Protein AF-A0A376DU55-F1 (afdb_monomer_lite)

Secondary structure (DSSP, 8-state):
-------PPPGGGGT--HHHHHHHHTTHHHHHHHHHHHHHHHHHHTTS-TT-HHHHHHHHHHHHHHHHIIIIIIHHHHHHHHHHHHHHHHHHHHHHHHHHHHHHHHHHHHHHHHTHHHHHHHHHHHHHHHHHHHHHGGGGGGS-TT--TTSS-HHHHHHHHHHHHHHHHHHHHHHHHHHHHHHHHHHHHHHHHHHHHHHGGGGGG-S--SS-TTTS-HHHHHHHHHHHHHHHHHHHHHHHHHHHHHHHHHHHHHHHHHHHHHHHHHHHHHHHHHHHHHHHHHHHHHHHHHHHHHHHHHHHHHHHHHHHHHHHHHHHHHHHHHHHHTTTSSSTTS-HHHHHHHHHHT----------HHHHHHHHHHHHHHHHHHHHHHT-

Radius of gyration: 98.09 Å; chains: 1; bounding box: 157×102×246 Å

pLDDT: mean 83.15, std 14.01, range [35.47, 97.25]

Structure (mmCIF, N/CA/C/O backbone):
data_AF-A0A376DU55-F1
#
_entry.id   AF-A0A376DU55-F1
#
loop_
_atom_site.group_PDB
_atom_site.id
_atom_site.type_symbol
_atom_site.label_atom_id
_atom_site.label_alt_id
_atom_site.label_comp_id
_atom_site.label_asym_id
_atom_site.label_entity_id
_atom_site.label_seq_id
_atom_site.pdbx_PDB_ins_code
_atom_site.Cartn_x
_atom_site.Cartn_y
_atom_site.Cartn_z
_atom_site.occupancy
_atom_site.B_iso_or_equiv
_atom_site.auth_seq_id
_atom_site.auth_comp_id
_atom_site.auth_asym_id
_atom_site.auth_atom_id
_atom_site.pdbx_PDB_model_num
ATOM 1 N N . MET A 1 1 ? -77.577 -34.431 60.545 1.00 39.59 1 MET A N 1
ATOM 2 C CA . MET A 1 1 ? -76.970 -33.691 59.419 1.00 39.59 1 MET A CA 1
ATOM 3 C C . MET A 1 1 ? -75.476 -33.668 59.662 1.00 39.59 1 MET A C 1
ATOM 5 O O . MET A 1 1 ? -75.082 -33.289 60.756 1.00 39.59 1 MET A O 1
ATOM 9 N N . SER A 1 2 ? -74.681 -34.158 58.711 1.00 35.47 2 SER A N 1
ATOM 10 C CA . SER A 1 2 ? -73.221 -34.168 58.826 1.00 35.47 2 SER A CA 1
ATOM 11 C C . SER A 1 2 ? -72.733 -32.723 58.835 1.00 35.47 2 SER A C 1
ATOM 13 O O . SER A 1 2 ? -72.922 -32.008 57.853 1.00 35.47 2 SER A O 1
ATOM 15 N N . THR A 1 3 ? -72.169 -32.274 59.952 1.00 40.03 3 THR A N 1
ATOM 16 C CA . THR A 1 3 ? -71.431 -31.015 60.027 1.00 40.03 3 THR A CA 1
ATOM 17 C C . THR A 1 3 ? -70.245 -31.144 59.082 1.00 40.03 3 THR A C 1
ATOM 19 O O . THR A 1 3 ? -69.333 -31.924 59.341 1.00 40.03 3 THR A O 1
ATOM 22 N N . LEU A 1 4 ? -70.291 -30.457 57.941 1.00 46.00 4 LEU A N 1
ATOM 23 C CA . LEU A 1 4 ? -69.115 -30.277 57.098 1.00 46.00 4 LEU A CA 1
ATOM 24 C C . LEU A 1 4 ? -68.067 -29.570 57.962 1.00 46.00 4 LEU A C 1
ATOM 26 O O . LEU A 1 4 ? -68.236 -28.394 58.285 1.00 46.00 4 LEU A O 1
ATOM 30 N N . GLU A 1 5 ? -67.040 -30.301 58.396 1.00 45.22 5 GLU A N 1
ATOM 31 C CA . GLU A 1 5 ? -65.895 -29.723 59.090 1.00 45.22 5 GLU A CA 1
ATOM 32 C C . GLU A 1 5 ? -65.272 -28.671 58.172 1.00 45.22 5 GLU A C 1
ATOM 34 O O . GLU A 1 5 ? -64.740 -28.972 57.103 1.00 45.22 5 GLU A O 1
ATOM 39 N N . ILE A 1 6 ? -65.395 -27.403 58.560 1.00 59.56 6 ILE A N 1
ATOM 40 C CA . ILE A 1 6 ? -64.706 -26.312 57.883 1.00 59.56 6 ILE A CA 1
ATOM 41 C C . ILE A 1 6 ? -63.227 -26.481 58.224 1.00 59.56 6 ILE A C 1
ATOM 43 O O . ILE A 1 6 ? -62.826 -26.203 59.352 1.00 59.56 6 ILE A O 1
ATOM 47 N N . THR A 1 7 ? -62.421 -26.937 57.264 1.00 68.81 7 THR A N 1
ATOM 48 C CA . THR A 1 7 ? -60.964 -27.022 57.416 1.00 68.81 7 THR A CA 1
ATOM 49 C C . THR A 1 7 ? -60.414 -25.643 57.787 1.00 68.81 7 THR A C 1
ATOM 51 O O . THR A 1 7 ? -60.519 -24.686 57.015 1.00 68.81 7 THR A O 1
ATOM 54 N N . THR A 1 8 ? -59.865 -25.517 58.993 1.00 70.75 8 THR A N 1
ATOM 55 C CA . THR A 1 8 ? -59.228 -24.287 59.468 1.00 70.75 8 THR A CA 1
ATOM 56 C C . THR A 1 8 ? -57.850 -24.153 58.830 1.00 70.75 8 THR A C 1
ATOM 58 O O . THR A 1 8 ? -56.994 -25.007 59.035 1.00 70.75 8 THR A O 1
ATOM 61 N N . VAL A 1 9 ? -57.633 -23.086 58.060 1.00 81.19 9 VAL A N 1
ATOM 62 C CA . VAL A 1 9 ? -56.328 -22.768 57.458 1.00 81.19 9 VAL A CA 1
ATOM 63 C C . VAL A 1 9 ? -55.402 -22.215 58.545 1.00 81.19 9 VAL A C 1
ATOM 65 O O . VAL A 1 9 ? -55.746 -21.211 59.170 1.00 81.19 9 VAL A O 1
ATOM 68 N N . ASN A 1 10 ? -54.247 -22.851 58.770 1.00 85.44 10 ASN A N 1
ATOM 69 C CA . ASN A 1 10 ? -53.259 -22.411 59.758 1.00 85.44 10 ASN A CA 1
ATOM 70 C C . ASN A 1 10 ? -52.282 -21.385 59.137 1.00 85.44 10 ASN A C 1
ATOM 72 O O . ASN A 1 10 ? -51.558 -21.735 58.204 1.00 85.44 10 ASN A O 1
ATOM 76 N N . PRO A 1 11 ? -52.203 -20.135 59.640 1.00 86.50 11 PRO A N 1
ATOM 77 C CA . PRO A 1 11 ? -51.297 -19.119 59.097 1.00 86.50 11 PRO A CA 1
ATOM 78 C C . PRO A 1 11 ? -49.809 -19.493 59.127 1.00 86.50 11 PRO A C 1
ATOM 80 O O . PRO A 1 11 ? -49.051 -19.070 58.251 1.00 86.50 11 PRO A O 1
ATOM 83 N N . SER A 1 12 ? -49.385 -20.312 60.095 1.00 87.50 12 SER A N 1
ATOM 84 C CA . SER A 1 12 ? -47.982 -20.718 60.236 1.00 87.50 12 SER A CA 1
ATOM 85 C C . SER A 1 12 ? -47.486 -21.580 59.074 1.00 87.50 12 SER A C 1
ATOM 87 O O . SER A 1 12 ? -46.306 -21.514 58.739 1.00 87.50 12 SER A O 1
ATOM 89 N N . GLU A 1 13 ? -48.371 -22.325 58.403 1.00 88.69 13 GLU A N 1
ATOM 90 C CA . GLU A 1 13 ? -48.027 -23.108 57.202 1.00 88.69 13 GLU A CA 1
ATOM 91 C C . GLU A 1 13 ? -47.584 -22.219 56.028 1.00 88.69 13 GLU A C 1
ATOM 93 O O . GLU A 1 13 ? -46.885 -22.674 55.126 1.00 88.69 13 GLU A O 1
ATOM 98 N N . TYR A 1 14 ? -47.941 -20.933 56.067 1.00 85.88 14 TYR A N 1
ATOM 99 C CA . TYR A 1 14 ? -47.581 -19.928 55.069 1.00 85.88 14 TYR A CA 1
ATOM 100 C C . TYR A 1 14 ? -46.487 -18.970 55.561 1.00 85.88 14 TYR A C 1
ATOM 102 O O . TYR A 1 14 ? -46.208 -17.968 54.905 1.00 85.88 14 TYR A O 1
ATOM 110 N N . GLY A 1 15 ? -45.872 -19.257 56.716 1.00 87.62 15 GLY A N 1
ATOM 111 C CA . GLY A 1 15 ? -44.847 -18.404 57.321 1.00 87.62 15 GLY A CA 1
ATOM 112 C C . GLY A 1 15 ? -45.381 -17.066 57.842 1.00 87.62 15 GLY A C 1
ATOM 113 O O . GLY A 1 15 ? -44.616 -16.111 57.954 1.00 87.62 15 GLY A O 1
ATOM 114 N N . ILE A 1 16 ? -46.682 -16.977 58.136 1.00 87.44 16 ILE A N 1
ATOM 115 C CA . ILE A 1 16 ? -47.338 -15.751 58.602 1.00 87.44 16 ILE A CA 1
ATOM 116 C C . ILE A 1 16 ? -47.600 -15.865 60.106 1.00 87.44 16 ILE A C 1
ATOM 118 O O . ILE A 1 16 ? -48.153 -16.861 60.579 1.00 87.44 16 ILE A O 1
ATOM 122 N N . ALA A 1 17 ? -47.224 -14.832 60.863 1.00 87.94 17 ALA A N 1
ATOM 123 C CA . ALA A 1 17 ? -47.525 -14.752 62.289 1.00 87.94 17 ALA A CA 1
ATOM 124 C C . ALA A 1 17 ? -49.033 -14.536 62.527 1.00 87.94 17 ALA A C 1
ATOM 126 O O . ALA A 1 17 ? -49.703 -13.861 61.745 1.00 87.94 17 ALA A O 1
ATOM 127 N N . GLU A 1 18 ? -49.588 -15.079 63.616 1.00 82.44 18 GLU A N 1
ATOM 128 C CA . GLU A 1 18 ? -51.040 -15.039 63.884 1.00 82.44 18 GLU A CA 1
ATOM 129 C C . GLU A 1 18 ? -51.617 -13.615 63.933 1.00 82.44 18 GLU A C 1
ATOM 131 O O . GLU A 1 18 ? -52.712 -13.363 63.426 1.00 82.44 18 GLU A O 1
ATOM 136 N N . ASN A 1 19 ? -50.861 -12.662 64.483 1.00 84.75 19 ASN A N 1
ATOM 137 C CA . ASN A 1 19 ? -51.247 -11.253 64.514 1.00 84.75 19 ASN A CA 1
ATOM 138 C C . ASN A 1 19 ? -51.354 -10.662 63.099 1.00 84.75 19 ASN A C 1
ATOM 140 O O . ASN A 1 19 ? -52.348 -10.016 62.780 1.00 84.75 19 ASN A O 1
ATOM 144 N N . GLN A 1 20 ? -50.390 -10.949 62.224 1.00 82.06 20 GLN A N 1
ATOM 145 C CA . GLN A 1 20 ? -50.406 -10.499 60.833 1.00 82.06 20 GLN A CA 1
ATOM 146 C C . GLN A 1 20 ? -51.536 -11.168 60.052 1.00 82.06 20 GLN A C 1
ATOM 148 O O . GLN A 1 20 ? -52.233 -10.510 59.287 1.00 82.06 20 GLN A O 1
ATOM 153 N N . ALA A 1 21 ? -51.786 -12.457 60.293 1.00 83.25 21 ALA A N 1
ATOM 154 C CA . ALA A 1 21 ? -52.887 -13.180 59.671 1.00 83.25 21 ALA A CA 1
ATOM 155 C C . ALA A 1 21 ? -54.243 -12.521 59.958 1.00 83.25 21 ALA A C 1
ATOM 157 O O . ALA A 1 21 ? -55.084 -12.439 59.065 1.00 83.25 21 ALA A O 1
ATOM 158 N N . SER A 1 22 ? -54.443 -12.002 61.174 1.00 80.12 22 SER A N 1
ATOM 159 C CA . SER A 1 22 ? -55.672 -11.290 61.533 1.00 80.12 22 SER A CA 1
ATOM 160 C C . SER A 1 22 ? -55.885 -10.010 60.708 1.00 80.12 22 SER A C 1
ATOM 162 O O . SER A 1 22 ? -57.011 -9.725 60.301 1.00 80.12 22 SER A O 1
ATOM 164 N N . GLU A 1 23 ? -54.805 -9.304 60.358 1.00 81.38 23 GLU A N 1
ATOM 165 C CA . GLU A 1 23 ? -54.841 -8.124 59.486 1.00 81.38 23 GLU A CA 1
ATOM 166 C C . GLU A 1 23 ? -55.113 -8.504 58.019 1.00 81.38 23 GLU A C 1
ATOM 168 O O . GLU A 1 23 ? -55.897 -7.835 57.344 1.00 81.38 23 GLU A O 1
ATOM 173 N N . LEU A 1 24 ? -54.543 -9.619 57.535 1.00 82.25 24 LEU A N 1
ATOM 174 C CA . LEU A 1 24 ? -54.776 -10.137 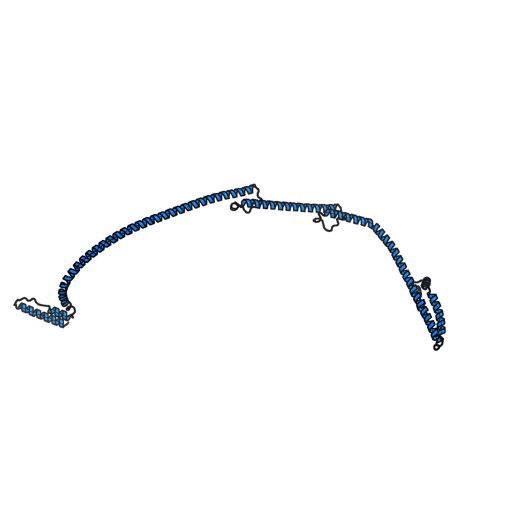56.174 1.00 82.25 24 LEU A CA 1
ATOM 175 C C . LEU A 1 24 ? -56.244 -10.522 55.931 1.00 82.25 24 LEU A C 1
ATOM 177 O O . LEU A 1 24 ? -56.741 -10.459 54.807 1.00 82.25 24 LEU A O 1
ATOM 181 N N . VAL A 1 25 ? -56.938 -10.962 56.981 1.00 83.94 25 VAL A N 1
ATOM 182 C CA . VAL A 1 25 ? -58.309 -11.480 56.901 1.00 83.94 25 VAL A CA 1
ATOM 183 C C . VAL A 1 25 ? -59.344 -10.352 56.752 1.00 83.94 25 VAL A C 1
ATOM 185 O O . VAL A 1 25 ? -60.422 -10.585 56.200 1.00 83.94 25 VAL A O 1
ATOM 188 N N . GLY A 1 26 ? -59.009 -9.110 57.116 1.00 83.62 26 GLY A N 1
ATOM 189 C CA . GLY A 1 26 ? -59.795 -7.915 56.788 1.00 83.62 26 GLY A CA 1
ATOM 190 C C . GLY A 1 26 ? -61.278 -8.016 57.178 1.00 83.62 26 GLY A C 1
ATOM 191 O O . GLY A 1 26 ? -61.613 -8.322 58.319 1.00 83.62 26 GLY A O 1
ATOM 192 N N . ASN A 1 27 ? -62.188 -7.773 56.225 1.00 85.44 27 ASN A N 1
ATOM 193 C CA . ASN A 1 27 ? -63.643 -7.807 56.447 1.00 85.44 27 ASN A CA 1
ATOM 194 C C . ASN A 1 27 ? -64.282 -9.210 56.337 1.00 85.44 27 ASN A C 1
ATOM 196 O O . ASN A 1 27 ? -65.500 -9.342 56.479 1.00 85.44 27 ASN A O 1
ATOM 200 N N . LEU A 1 28 ? -63.499 -10.273 56.121 1.00 89.25 28 LEU A N 1
ATOM 201 C CA . LEU A 1 28 ? -64.016 -11.644 56.086 1.00 89.25 28 LEU A CA 1
ATOM 202 C C . LEU A 1 28 ? -64.798 -12.058 57.352 1.00 89.25 28 LEU A C 1
ATOM 204 O O . LEU A 1 28 ? -65.790 -12.775 57.197 1.00 89.25 28 LEU A O 1
ATOM 208 N N . PRO A 1 29 ? -64.446 -11.632 58.587 1.00 90.00 29 PRO A N 1
ATOM 209 C CA . PRO A 1 29 ? -65.218 -11.978 59.779 1.00 90.00 29 PRO A CA 1
ATOM 210 C C . PRO A 1 29 ? -66.658 -11.459 59.710 1.00 90.00 29 PRO A C 1
ATOM 212 O O . PRO A 1 29 ? -67.579 -12.185 60.078 1.00 90.00 29 PRO A O 1
ATOM 215 N N . GLN A 1 30 ? -66.868 -10.260 59.154 1.00 90.38 30 GLN A N 1
ATOM 216 C CA . GLN A 1 30 ? -68.206 -9.714 58.918 1.00 90.38 30 GLN A CA 1
ATOM 217 C C . GLN A 1 30 ? -68.978 -10.564 57.898 1.00 90.38 30 GLN A C 1
ATOM 219 O O . GLN A 1 30 ? -70.111 -10.957 58.158 1.00 90.38 30 GLN A O 1
ATOM 224 N N . ILE A 1 31 ? -68.346 -10.927 56.776 1.00 91.81 31 ILE A N 1
ATOM 225 C CA . ILE A 1 31 ? -68.959 -11.778 55.738 1.00 91.81 31 ILE A CA 1
ATOM 226 C C . ILE A 1 31 ? -69.354 -13.151 56.313 1.00 91.81 31 ILE A C 1
ATOM 228 O O . ILE A 1 31 ? -70.397 -13.706 55.956 1.00 91.81 31 ILE A O 1
ATOM 232 N N . LYS A 1 32 ? -68.538 -13.708 57.220 1.00 91.31 32 LYS A N 1
ATOM 233 C CA . LYS A 1 32 ? -68.843 -14.959 57.933 1.00 91.31 32 LYS A CA 1
ATOM 234 C C . LYS A 1 32 ? -69.999 -14.792 58.921 1.00 91.31 32 LYS A C 1
ATOM 236 O O . LYS A 1 32 ? -70.834 -15.688 58.994 1.00 91.31 32 LYS A O 1
ATOM 241 N N . ALA A 1 33 ? -70.072 -13.670 59.638 1.00 91.12 33 ALA A N 1
ATOM 242 C CA . ALA A 1 33 ? -71.182 -13.374 60.543 1.00 91.12 33 ALA A CA 1
ATOM 243 C C . ALA A 1 33 ? -72.514 -13.243 59.782 1.00 91.12 33 ALA A C 1
ATOM 245 O O . ALA A 1 33 ? -73.511 -13.838 60.179 1.00 91.12 33 ALA A O 1
ATOM 246 N N . GLU A 1 34 ? -72.518 -12.558 58.633 1.00 91.62 34 GLU A N 1
ATOM 247 C CA . GLU A 1 34 ? -73.689 -12.484 57.748 1.00 91.62 34 GLU A CA 1
ATOM 248 C C . GLU A 1 34 ? -74.120 -13.873 57.260 1.00 91.62 34 GLU A C 1
ATOM 250 O O . GLU A 1 34 ? -75.311 -14.175 57.218 1.00 91.62 34 GLU A O 1
ATOM 255 N N . ARG A 1 35 ? -73.161 -14.750 56.932 1.00 93.31 35 ARG A N 1
ATOM 256 C CA . ARG A 1 35 ? -73.454 -16.127 56.515 1.00 93.31 35 ARG A CA 1
ATOM 257 C C . ARG A 1 35 ? -74.076 -16.958 57.636 1.00 93.31 35 ARG A C 1
ATOM 259 O O . ARG A 1 35 ? -75.001 -17.709 57.349 1.00 93.31 35 ARG A O 1
ATOM 266 N N . ALA A 1 36 ? -73.616 -16.805 58.876 1.00 92.38 36 ALA A N 1
ATOM 267 C CA . ALA A 1 36 ? -74.173 -17.526 60.022 1.00 92.38 36 ALA A CA 1
ATOM 268 C C . ALA A 1 36 ? -75.681 -17.249 60.190 1.00 92.38 36 ALA A C 1
ATOM 270 O O . ALA A 1 36 ? -76.464 -18.173 60.380 1.00 92.38 36 ALA A O 1
ATOM 271 N N . ILE A 1 37 ? -76.115 -16.000 59.980 1.00 92.88 37 ILE A N 1
ATOM 272 C CA . ILE A 1 37 ? -77.541 -15.628 60.000 1.00 92.88 37 ILE A CA 1
ATOM 273 C C . ILE A 1 37 ? -78.319 -16.326 58.867 1.00 92.88 37 ILE A C 1
ATOM 275 O O . ILE A 1 37 ? -79.456 -16.762 59.045 1.00 92.88 37 ILE A O 1
ATOM 279 N N . LEU A 1 38 ? -77.720 -16.456 57.678 1.00 93.94 38 LEU A N 1
ATOM 280 C CA . LEU A 1 38 ? -78.339 -17.184 56.563 1.00 93.94 38 LEU A CA 1
ATOM 281 C C . LEU A 1 38 ? -78.408 -18.699 56.826 1.00 93.94 38 LEU A C 1
ATOM 283 O O . LEU A 1 38 ? -79.342 -19.355 56.362 1.00 93.94 38 LEU A O 1
ATOM 287 N N . GLU A 1 39 ? -77.437 -19.259 57.552 1.00 92.62 39 GLU A N 1
ATOM 288 C CA . GLU A 1 39 ? -77.407 -20.670 57.960 1.00 92.62 39 GLU A CA 1
ATOM 289 C C . GLU A 1 39 ? -78.556 -20.997 58.934 1.00 92.62 39 GLU A C 1
ATOM 291 O O . GLU A 1 39 ? -79.188 -22.047 58.797 1.00 92.62 39 GLU A O 1
ATOM 296 N N . GLU A 1 40 ? -78.910 -20.076 59.836 1.00 92.94 40 GLU A N 1
ATOM 297 C CA . GLU A 1 40 ? -80.101 -20.199 60.691 1.00 92.94 40 GLU A CA 1
ATOM 298 C C . GLU A 1 40 ? -81.394 -20.241 59.857 1.00 92.94 40 GLU A C 1
ATOM 300 O O . GLU A 1 40 ? -82.194 -21.169 59.991 1.00 92.94 40 GLU A O 1
ATOM 305 N N . GLN A 1 41 ? -81.559 -19.310 58.907 1.00 91.88 41 GLN A N 1
ATOM 306 C CA . GLN A 1 41 ? -82.718 -19.291 57.997 1.00 91.88 41 GLN A CA 1
ATOM 307 C C . GLN A 1 41 ? -82.799 -20.554 57.127 1.00 91.88 41 GLN A C 1
ATOM 309 O O . GLN A 1 41 ? -83.885 -21.037 56.802 1.00 91.88 41 GLN A O 1
ATOM 314 N N . TYR A 1 42 ? -81.649 -21.108 56.740 1.00 93.38 42 TYR A N 1
ATOM 315 C CA . TYR A 1 42 ? -81.577 -22.364 56.001 1.00 93.38 42 TYR A CA 1
ATOM 316 C C . TYR A 1 42 ? -82.089 -23.540 56.837 1.00 93.38 42 TYR A C 1
ATOM 318 O O . TYR A 1 42 ? -82.876 -24.347 56.337 1.00 93.38 42 TYR A O 1
ATOM 326 N N . ALA A 1 43 ? -81.684 -23.616 58.108 1.00 92.62 43 ALA A N 1
ATOM 327 C CA . ALA A 1 43 ? -82.105 -24.668 59.029 1.00 92.62 43 ALA A CA 1
ATOM 328 C C . ALA A 1 43 ? -83.619 -24.652 59.309 1.00 92.62 43 ALA A C 1
ATOM 330 O O . ALA A 1 43 ? -84.196 -25.702 59.606 1.00 92.62 43 ALA A O 1
ATOM 331 N N . GLU A 1 44 ? -84.263 -23.488 59.206 1.00 91.62 44 GLU A N 1
ATOM 332 C CA . GLU A 1 44 ? -85.721 -23.352 59.260 1.00 91.62 44 GLU A CA 1
ATOM 333 C C . GLU A 1 44 ? -86.387 -23.806 57.959 1.00 91.62 44 GLU A C 1
ATOM 335 O O . GLU A 1 44 ? -87.290 -24.642 57.987 1.00 91.62 44 GLU A O 1
ATOM 340 N N . ILE A 1 45 ? -85.929 -23.294 56.810 1.00 90.81 45 ILE A N 1
ATOM 341 C CA . ILE A 1 45 ? -86.547 -23.569 55.504 1.00 90.81 45 ILE A CA 1
ATOM 342 C C . ILE A 1 45 ? -86.461 -25.052 55.136 1.00 90.81 45 ILE A C 1
ATOM 344 O O . ILE A 1 45 ? -87.413 -25.590 54.580 1.00 90.81 45 ILE A O 1
ATOM 348 N N . ILE A 1 46 ? -85.370 -25.743 55.479 1.00 92.31 46 ILE A N 1
ATOM 349 C CA . ILE A 1 46 ? -85.210 -27.168 55.147 1.00 92.31 46 ILE A CA 1
ATOM 350 C C . ILE A 1 46 ? -86.176 -28.096 55.902 1.00 92.31 46 ILE A C 1
ATOM 352 O O . ILE A 1 46 ? -86.314 -29.260 55.540 1.00 92.31 46 ILE A O 1
ATOM 356 N N . LYS A 1 47 ? -86.830 -27.597 56.958 1.00 92.69 47 LYS A N 1
ATOM 357 C CA . LYS A 1 47 ? -87.847 -28.331 57.725 1.00 92.69 47 LYS A CA 1
ATOM 358 C C . LYS A 1 47 ? -89.275 -28.060 57.235 1.00 92.69 47 LYS A C 1
ATOM 360 O O . LYS A 1 47 ? -90.197 -28.694 57.740 1.00 92.69 47 LYS A O 1
ATOM 365 N N . MET A 1 48 ? -89.472 -27.103 56.325 1.00 91.06 48 MET A N 1
ATOM 366 C CA . MET A 1 48 ? -90.789 -26.756 55.778 1.00 91.06 48 MET A CA 1
ATOM 367 C C . MET A 1 48 ? -91.250 -27.790 54.741 1.00 91.06 48 MET A C 1
ATOM 369 O O . MET A 1 48 ? -90.431 -28.508 54.166 1.00 91.06 48 MET A O 1
ATOM 373 N N . ASP A 1 49 ? -92.560 -27.852 54.492 1.00 91.38 49 ASP A N 1
ATOM 374 C CA . ASP A 1 49 ? -93.133 -28.722 53.462 1.00 91.38 49 ASP A CA 1
ATOM 375 C C . ASP A 1 49 ? -92.690 -28.266 52.063 1.00 91.38 49 ASP A C 1
ATOM 377 O O . ASP A 1 49 ? -92.778 -27.084 51.721 1.00 91.38 49 ASP A O 1
ATOM 381 N N . ILE A 1 50 ? -92.188 -29.208 51.268 1.00 90.56 50 ILE A N 1
ATOM 382 C CA . ILE A 1 50 ? -91.660 -28.975 49.920 1.00 90.56 50 ILE A CA 1
ATOM 383 C C . ILE A 1 50 ? -92.802 -28.753 48.922 1.00 90.56 50 ILE A C 1
ATOM 385 O O . ILE A 1 50 ? -92.614 -28.027 47.944 1.00 90.56 50 ILE A O 1
ATOM 389 N N . GLU A 1 51 ? -93.980 -29.326 49.183 1.00 88.69 51 GLU A N 1
ATOM 390 C CA . GLU A 1 51 ? -95.155 -29.183 48.318 1.00 88.69 51 GLU A CA 1
ATOM 391 C C . GLU A 1 51 ? -95.832 -27.803 48.472 1.00 88.69 51 GLU A C 1
ATOM 393 O O . GLU A 1 51 ? -96.642 -27.417 47.628 1.00 88.69 51 GLU A O 1
ATOM 398 N N . ASP A 1 52 ? -95.473 -27.018 49.501 1.00 90.94 52 ASP A N 1
ATOM 399 C CA . ASP A 1 52 ? -95.946 -25.639 49.686 1.00 90.94 52 ASP A CA 1
ATOM 400 C C . ASP A 1 52 ? -95.219 -24.651 48.738 1.00 90.94 52 ASP A C 1
ATOM 402 O O . ASP A 1 52 ? -93.999 -24.445 48.847 1.00 90.94 52 ASP A O 1
ATOM 406 N N . PRO A 1 53 ? -95.941 -23.946 47.840 1.00 89.81 53 PRO A N 1
ATOM 407 C CA . PRO A 1 53 ? -95.356 -22.939 46.954 1.00 89.81 53 PRO A CA 1
ATOM 408 C C . PRO A 1 53 ? -94.615 -21.796 47.671 1.00 89.81 53 PRO A C 1
ATOM 410 O O . PRO A 1 53 ? -93.709 -21.190 47.084 1.00 89.81 53 PRO A O 1
ATOM 413 N N . GLU A 1 54 ? -94.966 -21.468 48.919 1.00 90.62 54 GLU A N 1
ATOM 414 C CA . GLU A 1 54 ? -94.279 -20.422 49.688 1.00 90.62 54 GLU A CA 1
ATOM 415 C C . GLU A 1 54 ? -92.888 -20.864 50.169 1.00 90.62 54 GLU A C 1
ATOM 417 O O . GLU A 1 54 ? -91.949 -20.054 50.163 1.00 90.62 54 GLU A O 1
ATOM 422 N N . THR A 1 55 ? -92.700 -22.151 50.481 1.00 90.44 55 THR A N 1
ATOM 423 C CA . THR A 1 55 ? -91.383 -22.739 50.777 1.00 90.44 55 THR A CA 1
ATOM 424 C C . THR A 1 55 ? -90.432 -22.547 49.597 1.00 90.44 55 THR A C 1
ATOM 426 O O . THR A 1 55 ? -89.304 -22.075 49.773 1.00 90.44 55 THR A O 1
ATOM 429 N N . ALA A 1 56 ? -90.897 -22.796 48.367 1.00 89.94 56 ALA A N 1
ATOM 430 C CA . ALA A 1 56 ? -90.096 -22.606 47.156 1.00 89.94 56 ALA A CA 1
ATOM 431 C C . ALA A 1 56 ? -89.664 -21.139 46.950 1.00 89.94 56 ALA A C 1
ATOM 433 O O . ALA A 1 56 ? -88.516 -20.861 46.575 1.00 89.94 56 ALA A O 1
ATOM 434 N N . LYS A 1 57 ? -90.548 -20.170 47.235 1.00 92.75 57 LYS A N 1
ATOM 435 C CA . LYS A 1 57 ? -90.222 -18.732 47.161 1.00 92.75 57 LYS A CA 1
ATOM 436 C C . LYS A 1 57 ? -89.181 -18.330 48.210 1.00 92.75 57 LYS A C 1
ATOM 438 O O . LYS A 1 57 ? -88.208 -17.647 47.865 1.00 92.75 57 LYS A O 1
ATOM 443 N N . LYS A 1 58 ? -89.343 -18.775 49.463 1.00 91.44 58 LYS A N 1
ATOM 444 C CA . LYS A 1 58 ? -88.384 -18.524 50.556 1.00 91.44 58 LYS A CA 1
ATOM 445 C C . LYS A 1 58 ? -87.020 -19.147 50.257 1.00 91.44 58 LYS A C 1
ATOM 447 O O . LYS A 1 58 ? -86.006 -18.455 50.356 1.00 91.44 58 LYS A O 1
ATOM 452 N N . ALA A 1 59 ? -86.994 -20.388 49.774 1.00 91.19 59 ALA A N 1
ATOM 453 C CA . ALA A 1 59 ? -85.773 -21.079 49.369 1.00 91.19 59 ALA A CA 1
ATOM 454 C C . ALA A 1 59 ? -85.042 -20.347 48.230 1.00 91.19 59 ALA A C 1
ATOM 456 O O . ALA A 1 59 ? -83.828 -20.144 48.299 1.00 91.19 59 ALA A O 1
ATOM 457 N N . LYS A 1 60 ? -85.761 -19.863 47.203 1.00 94.31 60 LYS A N 1
ATOM 458 C CA . LYS A 1 60 ? -85.160 -19.068 46.116 1.00 94.31 60 LYS A CA 1
ATOM 459 C C . LYS A 1 60 ? -84.539 -17.768 46.631 1.00 94.31 60 LYS A C 1
ATOM 461 O O . LYS A 1 60 ? -83.433 -17.420 46.208 1.00 94.31 60 LYS A O 1
ATOM 466 N N . LYS A 1 61 ? -85.234 -17.054 47.524 1.00 94.69 61 LYS A N 1
ATOM 467 C CA . LYS A 1 61 ? -84.732 -15.812 48.130 1.00 94.69 61 LYS A CA 1
ATOM 468 C C . LYS A 1 61 ? -83.468 -16.079 48.945 1.00 94.69 61 LYS A C 1
ATOM 470 O O . LYS A 1 61 ? -82.455 -15.426 48.707 1.00 94.69 61 LYS A O 1
ATOM 475 N N . LEU A 1 62 ? -83.490 -17.085 49.817 1.00 94.62 62 LEU A N 1
ATOM 476 C CA . LEU A 1 62 ? -82.331 -17.458 50.623 1.00 94.62 62 LEU A CA 1
ATOM 477 C C . LEU A 1 62 ? -81.147 -17.918 49.755 1.00 94.62 62 LEU A C 1
ATOM 479 O O . LEU A 1 62 ? -80.019 -17.481 49.966 1.00 94.62 62 LEU A O 1
ATOM 483 N N . ARG A 1 63 ? -81.389 -18.700 48.693 1.00 96.69 63 ARG A N 1
ATOM 484 C CA . ARG A 1 63 ? -80.348 -19.090 47.724 1.00 96.69 63 ARG A CA 1
ATOM 485 C C . ARG A 1 63 ? -79.680 -17.880 47.070 1.00 96.69 63 ARG A C 1
ATOM 487 O O . ARG A 1 63 ? -78.480 -17.903 46.810 1.00 96.69 63 ARG A O 1
ATOM 494 N N . LEU A 1 64 ? -80.446 -16.838 46.740 1.00 96.75 64 LEU A N 1
ATOM 495 C CA . LEU A 1 64 ? -79.889 -15.599 46.190 1.00 96.75 64 LEU A CA 1
ATOM 496 C C . LEU A 1 64 ? -79.032 -14.853 47.220 1.00 96.75 64 LEU A C 1
ATOM 498 O O . LEU A 1 64 ? -77.975 -14.359 46.844 1.00 96.75 64 LEU A O 1
ATOM 502 N N . LEU A 1 65 ? -79.424 -14.847 48.497 1.00 95.12 65 LEU A N 1
ATOM 503 C CA . LEU A 1 65 ? -78.614 -14.271 49.575 1.00 95.12 65 LEU A CA 1
ATOM 504 C C . LEU A 1 65 ? -77.301 -15.042 49.781 1.00 95.12 65 LEU A C 1
ATOM 506 O O . LEU A 1 65 ? -76.241 -14.426 49.837 1.00 95.12 65 LEU A O 1
ATOM 510 N N . PHE A 1 66 ? -77.329 -16.379 49.779 1.00 95.38 66 PHE A N 1
ATOM 511 C CA . PHE A 1 66 ? -76.101 -17.188 49.801 1.00 95.38 66 PHE A CA 1
ATOM 512 C C . PHE A 1 66 ? -75.233 -16.975 48.558 1.00 95.38 66 PHE A C 1
ATOM 514 O O . PHE A 1 66 ? -74.005 -16.919 48.656 1.00 95.38 66 PHE A O 1
ATOM 521 N N . LYS A 1 67 ? -75.855 -16.830 47.378 1.00 96.31 67 LYS A N 1
ATOM 522 C CA . LYS A 1 67 ? -75.133 -16.472 46.152 1.00 96.31 67 LYS A CA 1
ATOM 523 C C . LYS A 1 67 ? -74.419 -15.135 46.338 1.00 96.31 67 LYS A C 1
ATOM 525 O O . LYS A 1 67 ? -73.239 -15.072 46.017 1.00 96.31 67 LYS A O 1
ATOM 530 N N . ASP A 1 68 ? -75.097 -14.120 46.868 1.00 96.00 68 ASP A N 1
ATOM 531 C CA . ASP A 1 68 ? -74.523 -12.796 47.101 1.00 96.00 68 ASP A CA 1
ATOM 532 C C . ASP A 1 68 ? -73.417 -12.823 48.166 1.00 96.00 68 ASP A C 1
ATOM 534 O O . ASP A 1 68 ? -72.345 -12.280 47.911 1.00 96.00 68 ASP A O 1
ATOM 538 N N . ASN A 1 69 ? -73.587 -13.532 49.286 1.00 95.50 69 ASN A N 1
ATOM 539 C CA . ASN A 1 69 ? -72.521 -13.722 50.280 1.00 95.50 69 ASN A CA 1
ATOM 540 C C . ASN A 1 69 ? -71.260 -14.348 49.646 1.00 95.50 69 ASN A C 1
ATOM 542 O O . ASN A 1 69 ? -70.147 -13.869 49.865 1.00 95.50 69 ASN A O 1
ATOM 546 N N . ARG A 1 70 ? -71.425 -15.346 48.764 1.00 95.12 70 ARG A N 1
ATOM 547 C CA . ARG A 1 70 ? -70.312 -15.947 48.010 1.00 95.12 70 ARG A CA 1
ATOM 548 C C . ARG A 1 70 ? -69.701 -14.981 46.990 1.00 95.12 70 ARG A C 1
ATOM 550 O O . ARG A 1 70 ? -68.487 -14.812 46.957 1.00 95.12 70 ARG A O 1
ATOM 557 N N . THR A 1 71 ? -70.512 -14.390 46.111 1.00 94.56 71 THR A N 1
ATOM 558 C CA . THR A 1 71 ? -70.001 -13.644 44.949 1.00 94.56 71 THR A CA 1
ATOM 559 C C . THR A 1 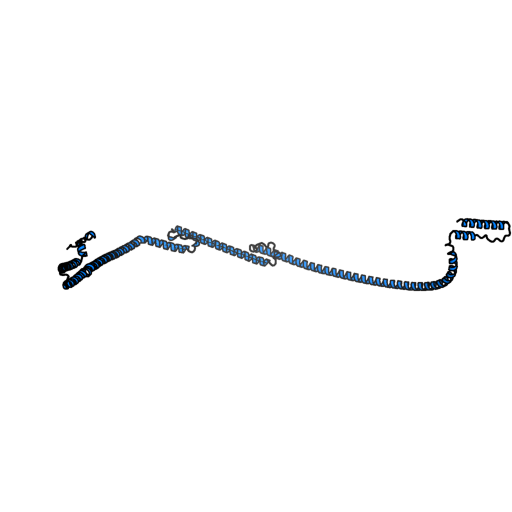71 ? -69.642 -12.200 45.262 1.00 94.56 71 THR A C 1
ATOM 561 O O . THR A 1 71 ? -68.675 -11.706 44.701 1.00 94.56 71 THR A O 1
ATOM 564 N N . LYS A 1 72 ? -70.407 -11.522 46.122 1.00 93.69 72 LYS A N 1
ATOM 565 C CA . LYS A 1 72 ? -70.193 -10.118 46.512 1.00 93.69 72 LYS A CA 1
ATOM 566 C C . LYS A 1 72 ? -69.420 -9.982 47.826 1.00 93.69 72 LYS A C 1
ATOM 568 O O . LYS A 1 72 ? -68.786 -8.958 48.027 1.00 93.69 72 LYS A O 1
ATOM 573 N N . GLY A 1 73 ? -69.465 -10.995 48.694 1.00 93.19 73 GLY A N 1
ATOM 574 C CA . GLY A 1 73 ? -68.656 -11.058 49.913 1.00 93.19 73 GLY A CA 1
ATOM 575 C C . GLY A 1 73 ? -67.313 -11.736 49.655 1.00 93.19 73 GLY A C 1
ATOM 576 O O . GLY A 1 73 ? -66.310 -11.071 49.413 1.00 93.19 73 GLY A O 1
ATOM 577 N N . ILE A 1 74 ? -67.298 -13.072 49.681 1.00 93.06 74 ILE A N 1
ATOM 578 C CA . ILE A 1 74 ? -66.062 -13.878 49.700 1.00 93.06 74 ILE A CA 1
ATOM 579 C C . ILE A 1 74 ? -65.183 -13.634 48.463 1.00 93.06 74 ILE A C 1
ATOM 581 O O . ILE A 1 74 ? -63.990 -13.372 48.603 1.00 93.06 74 ILE A O 1
ATOM 585 N N . ASN A 1 75 ? -65.750 -13.697 47.252 1.00 93.62 75 ASN A N 1
ATOM 586 C CA . ASN A 1 75 ? -64.964 -13.526 46.023 1.00 93.62 75 ASN A CA 1
ATOM 587 C C . ASN A 1 75 ? -64.374 -12.115 45.902 1.00 93.62 75 ASN A C 1
ATOM 589 O O . ASN A 1 75 ? -63.226 -11.971 45.480 1.00 93.62 75 ASN A O 1
ATOM 593 N N . VAL A 1 76 ? -65.150 -11.089 46.273 1.00 93.50 76 VAL A N 1
ATOM 594 C CA . VAL A 1 76 ? -64.686 -9.697 46.249 1.00 93.50 76 VAL A CA 1
ATOM 595 C C . VAL A 1 76 ? -63.566 -9.520 47.262 1.00 93.50 76 VAL A C 1
ATOM 597 O O . VAL A 1 76 ? -62.492 -9.093 46.854 1.00 93.50 76 VAL A O 1
ATOM 600 N N . TRP A 1 77 ? -63.765 -9.942 48.517 1.00 93.75 77 TRP A N 1
ATOM 601 C CA . TRP A 1 77 ? -62.726 -9.920 49.553 1.00 93.75 77 TRP A CA 1
ATOM 602 C C . TRP A 1 77 ? -61.429 -10.580 49.077 1.00 93.75 77 TRP A C 1
ATOM 604 O O . TRP A 1 77 ? -60.370 -9.969 49.151 1.00 93.75 77 TRP A O 1
ATOM 614 N N . HIS A 1 78 ? -61.496 -11.796 48.529 1.00 92.75 78 HIS A N 1
ATOM 615 C CA . HIS A 1 78 ? -60.300 -12.476 48.033 1.00 92.75 78 HIS A CA 1
ATOM 616 C C . HIS A 1 78 ? -59.595 -11.654 46.941 1.00 92.75 78 HIS A C 1
ATOM 618 O O . HIS A 1 78 ? -58.375 -11.505 46.971 1.00 92.75 78 HIS A O 1
ATOM 624 N N . SER A 1 79 ? -60.351 -11.102 45.985 1.00 92.50 79 SER A N 1
ATOM 625 C CA . SER A 1 79 ? -59.779 -10.324 44.880 1.00 92.50 79 SER A CA 1
ATOM 626 C C . SER A 1 79 ? -59.137 -9.010 45.337 1.00 92.50 79 SER A C 1
ATOM 628 O O . SER A 1 79 ? -58.002 -8.731 44.955 1.00 92.50 79 SER A O 1
ATOM 630 N N . THR A 1 80 ? -59.814 -8.243 46.196 1.00 90.75 80 THR A N 1
ATOM 631 C CA . THR A 1 80 ? -59.346 -6.933 46.662 1.00 90.75 80 THR A CA 1
ATOM 632 C C . THR A 1 80 ? -58.162 -7.075 47.609 1.00 90.75 80 THR A C 1
ATOM 634 O O . THR A 1 80 ? -57.166 -6.369 47.455 1.00 90.75 80 THR A O 1
ATOM 637 N N . THR A 1 81 ? -58.223 -8.030 48.539 1.00 89.88 81 THR A N 1
ATOM 638 C CA . THR A 1 81 ? -57.128 -8.332 49.467 1.00 89.88 81 THR A CA 1
ATOM 639 C C . THR A 1 81 ? -55.889 -8.808 48.703 1.00 89.88 81 THR A C 1
ATOM 641 O O . THR A 1 81 ? -54.794 -8.297 48.928 1.00 89.88 81 THR A O 1
ATOM 644 N N . LYS A 1 82 ? -56.041 -9.721 47.730 1.00 90.62 82 LYS A N 1
ATOM 645 C CA . LYS A 1 82 ? -54.919 -10.187 46.897 1.00 90.62 82 LYS A CA 1
ATOM 646 C C . LYS A 1 82 ? -54.288 -9.052 46.087 1.00 90.62 82 LYS A C 1
ATOM 648 O O . LYS A 1 82 ? -53.064 -8.964 46.012 1.00 90.62 82 LYS A O 1
ATOM 653 N N . GLU A 1 83 ? -55.104 -8.193 45.479 1.00 91.50 83 GLU A N 1
ATOM 654 C CA . GLU A 1 83 ? -54.614 -7.049 44.706 1.00 91.50 83 GLU A CA 1
ATOM 655 C C . GLU A 1 83 ? -53.846 -6.051 45.585 1.00 91.50 83 GLU A C 1
ATOM 657 O O . GLU A 1 83 ? -52.798 -5.555 45.168 1.00 91.50 83 GLU A O 1
ATOM 662 N N . PHE A 1 84 ? -54.316 -5.795 46.809 1.00 89.88 84 PHE A N 1
ATOM 663 C CA . PHE A 1 84 ? -53.635 -4.924 47.768 1.00 89.88 84 PHE A CA 1
ATOM 664 C C . PHE A 1 84 ? -52.214 -5.415 48.080 1.00 89.88 84 PHE A C 1
ATOM 666 O O . PHE A 1 84 ? -51.262 -4.647 47.945 1.00 89.88 84 PHE A O 1
ATOM 673 N N . PHE A 1 85 ? -52.042 -6.700 48.410 1.00 89.12 85 PHE A N 1
ATOM 674 C CA . PHE A 1 85 ? -50.713 -7.259 48.691 1.00 89.12 85 PHE A CA 1
ATOM 675 C C . PHE A 1 85 ? -49.823 -7.335 47.451 1.00 89.12 85 PHE A C 1
ATOM 677 O O . PHE A 1 85 ? -48.622 -7.092 47.554 1.00 89.12 85 PHE A O 1
ATOM 684 N N . LEU A 1 86 ? -50.393 -7.594 46.269 1.00 93.56 86 LEU A N 1
ATOM 685 C CA . LEU A 1 86 ? -49.639 -7.541 45.016 1.00 93.56 86 LEU A CA 1
ATOM 686 C C . LEU A 1 86 ? -49.089 -6.131 44.756 1.00 93.56 86 LEU A C 1
ATOM 688 O O . LEU A 1 86 ? -47.905 -5.981 44.454 1.00 93.56 86 LEU A O 1
ATOM 692 N N . LYS A 1 87 ? -49.920 -5.094 44.923 1.00 93.56 87 LYS A N 1
ATOM 693 C CA . LYS A 1 87 ? -49.490 -3.691 44.815 1.00 93.56 87 LYS A CA 1
ATOM 694 C C . LYS A 1 87 ? -48.478 -3.322 45.899 1.00 93.56 87 LYS A C 1
ATOM 696 O O . LYS A 1 87 ? -47.530 -2.599 45.610 1.00 93.56 87 LYS A O 1
ATOM 701 N N . GLY A 1 88 ? -48.635 -3.851 47.113 1.00 92.31 88 GLY A N 1
ATOM 702 C CA . GLY A 1 88 ? -47.656 -3.715 48.193 1.00 92.31 88 GLY A CA 1
ATOM 703 C C . GLY A 1 88 ? -46.286 -4.281 47.812 1.00 92.31 88 GLY A C 1
ATOM 704 O O . GLY A 1 88 ? -45.281 -3.589 47.951 1.00 92.31 88 GLY A O 1
ATOM 705 N N . GLY A 1 89 ? -46.242 -5.488 47.239 1.00 93.31 89 GLY A N 1
ATOM 706 C CA . GLY A 1 89 ? -45.007 -6.086 46.721 1.00 93.31 89 GLY A CA 1
ATOM 707 C C . GLY A 1 89 ? -44.369 -5.245 45.611 1.00 93.31 89 GLY A C 1
ATOM 708 O O . GLY A 1 89 ? -43.189 -4.914 45.682 1.00 93.31 89 GLY A O 1
ATOM 709 N N . GLN A 1 90 ? -45.169 -4.800 44.637 1.00 94.12 90 GLN A N 1
ATOM 710 C CA . GLN A 1 90 ? -44.700 -3.914 43.564 1.00 94.12 90 GLN A CA 1
ATOM 711 C C . GLN A 1 90 ? -44.147 -2.580 44.091 1.00 94.12 90 GLN A C 1
ATOM 713 O O . GLN A 1 90 ? -43.176 -2.057 43.543 1.00 94.12 90 GLN A O 1
ATOM 718 N N . PHE A 1 91 ? -44.746 -2.025 45.146 1.00 94.94 91 PHE A N 1
ATOM 719 C CA . PHE A 1 91 ? -44.278 -0.804 45.797 1.00 94.94 91 PHE A CA 1
ATOM 720 C C . PHE A 1 91 ? -42.925 -1.008 46.490 1.00 94.94 91 PHE A C 1
ATOM 722 O O . PHE A 1 91 ? -42.017 -0.199 46.297 1.00 94.94 91 PHE A O 1
ATOM 729 N N . VAL A 1 92 ? -42.753 -2.112 47.224 1.00 94.31 92 VAL A N 1
ATOM 730 C CA . VAL A 1 92 ? -41.465 -2.474 47.839 1.00 94.31 92 VAL A CA 1
ATOM 731 C C . VAL A 1 92 ? -40.385 -2.665 46.769 1.00 94.31 92 VAL A C 1
ATOM 733 O O . VAL A 1 92 ? -39.284 -2.133 46.911 1.00 94.31 92 VAL A O 1
ATOM 736 N N . ASP A 1 93 ? -40.704 -3.329 45.656 1.00 96.50 93 ASP A N 1
ATOM 737 C CA . ASP A 1 93 ? -39.777 -3.485 44.529 1.00 96.50 93 ASP A CA 1
ATOM 738 C C . ASP A 1 93 ? -39.397 -2.148 43.882 1.00 96.50 93 ASP A C 1
ATOM 740 O O . ASP A 1 93 ? -38.253 -1.960 43.457 1.00 96.50 93 ASP A O 1
ATOM 744 N N . ALA A 1 94 ? -40.347 -1.217 43.778 1.00 95.88 94 ALA A N 1
ATOM 745 C CA . ALA A 1 94 ? -40.090 0.117 43.252 1.00 95.88 94 ALA A CA 1
ATOM 746 C C . ALA A 1 94 ? -39.162 0.917 44.179 1.00 95.88 94 ALA A C 1
ATOM 748 O O . ALA A 1 94 ? -38.224 1.549 43.690 1.00 95.88 94 ALA A O 1
ATOM 749 N N . ILE A 1 95 ? -39.367 0.840 45.501 1.00 96.00 95 ILE A N 1
ATOM 750 C CA . ILE A 1 95 ? -38.452 1.429 46.491 1.00 96.00 95 ILE A CA 1
ATOM 751 C C . ILE A 1 95 ? -37.065 0.811 46.345 1.00 96.00 95 ILE A C 1
ATOM 753 O O . ILE A 1 95 ? -36.094 1.542 46.185 1.00 96.00 95 ILE A O 1
ATOM 757 N N . LYS A 1 96 ? -36.965 -0.524 46.316 1.00 96.94 96 LYS A N 1
ATOM 758 C 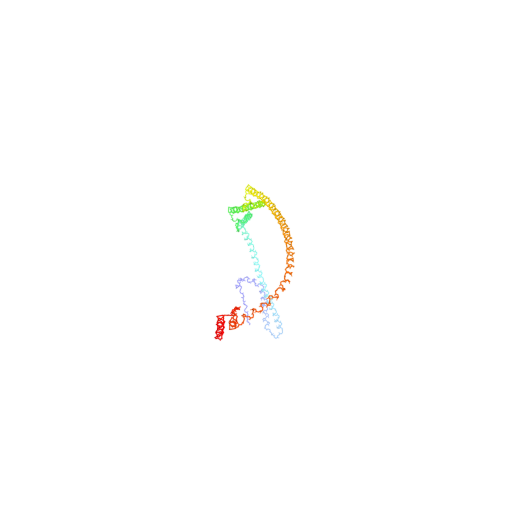CA . LYS A 1 96 ? -35.688 -1.225 46.141 1.00 96.94 96 LYS A CA 1
ATOM 759 C C . LYS A 1 96 ? -34.933 -0.717 44.912 1.00 96.94 96 LYS A C 1
ATOM 761 O O . LYS A 1 96 ? -33.759 -0.387 45.020 1.00 96.94 96 LYS A O 1
ATOM 766 N N . ARG A 1 97 ? -35.594 -0.634 43.752 1.00 97.25 97 ARG A N 1
ATOM 767 C CA . ARG A 1 97 ? -34.974 -0.129 42.512 1.00 97.25 97 ARG A CA 1
ATOM 768 C C . ARG A 1 97 ? -34.496 1.313 42.647 1.00 97.25 97 ARG A C 1
ATOM 770 O O . ARG A 1 97 ? -33.407 1.629 42.182 1.00 97.25 97 ARG A O 1
ATOM 777 N N . LYS A 1 98 ? -35.290 2.173 43.290 1.00 96.50 98 LYS A N 1
ATOM 778 C CA . LYS A 1 98 ? -34.918 3.568 43.541 1.00 96.50 98 LYS A CA 1
ATOM 779 C C . LYS A 1 98 ? -33.659 3.665 44.407 1.00 96.50 98 LYS A C 1
ATOM 781 O O . LYS A 1 98 ? -32.755 4.409 44.050 1.00 96.50 98 LYS A O 1
ATOM 786 N N . GLU A 1 99 ? -33.598 2.917 45.506 1.00 94.44 99 GLU A N 1
ATOM 787 C CA . GLU A 1 99 ? -32.446 2.944 46.416 1.00 94.44 99 GLU A CA 1
ATOM 788 C C . GLU A 1 99 ? -31.195 2.316 45.774 1.00 94.44 99 GLU A C 1
ATOM 790 O O . GLU A 1 99 ? -30.106 2.876 45.881 1.00 94.44 99 GLU A O 1
ATOM 795 N N . ILE A 1 100 ? -31.342 1.221 45.015 1.00 96.69 100 ILE A N 1
ATOM 796 C CA . ILE A 1 100 ? -30.234 0.628 44.242 1.00 96.69 100 ILE A CA 1
ATOM 797 C C . ILE A 1 100 ? -29.664 1.635 43.242 1.00 96.69 100 ILE A C 1
ATOM 799 O O . ILE A 1 100 ? -28.453 1.812 43.200 1.00 96.69 100 ILE A O 1
ATOM 803 N N . ALA A 1 101 ? -30.510 2.350 42.497 1.00 94.88 101 ALA A N 1
ATOM 804 C CA . ALA A 1 101 ? -30.042 3.336 41.525 1.00 94.88 101 ALA A CA 1
ATOM 805 C C . ALA A 1 101 ? -29.234 4.477 42.176 1.00 94.88 101 ALA A C 1
ATOM 807 O O . ALA A 1 101 ? -28.327 5.037 41.557 1.00 94.88 101 ALA A O 1
ATOM 808 N N . VAL A 1 102 ? -29.547 4.839 43.429 1.00 93.94 102 VAL A N 1
ATOM 809 C CA . VAL A 1 102 ? -28.745 5.807 44.194 1.00 93.94 102 VAL A CA 1
ATOM 810 C C . VAL A 1 102 ? -27.362 5.235 44.494 1.00 93.94 102 VAL A C 1
ATOM 812 O O . VAL A 1 102 ? -26.377 5.944 44.282 1.00 93.94 102 VAL A O 1
ATOM 815 N N . ASN A 1 103 ? -27.284 3.975 44.931 1.00 92.94 103 ASN A N 1
ATOM 816 C CA . ASN A 1 103 ? -26.015 3.296 45.194 1.00 92.94 103 ASN A CA 1
ATOM 817 C C . ASN A 1 103 ? -25.181 3.147 43.919 1.00 92.94 103 ASN A C 1
ATOM 819 O O . ASN A 1 103 ? -24.044 3.599 43.907 1.00 92.94 103 ASN A O 1
ATOM 823 N N . GLU A 1 104 ? -25.758 2.639 42.828 1.00 96.00 104 GLU A N 1
ATOM 824 C CA . GLU A 1 104 ? -25.075 2.476 41.534 1.00 96.00 104 GLU A CA 1
ATOM 825 C C . GLU A 1 104 ? -24.502 3.805 41.022 1.00 96.00 104 GLU A C 1
ATOM 827 O O . GLU A 1 104 ? -23.375 3.866 40.536 1.00 96.00 104 GLU A O 1
ATOM 832 N N . ARG A 1 105 ? -25.245 4.912 41.172 1.00 93.31 105 ARG A N 1
ATOM 833 C CA . ARG A 1 105 ? -24.749 6.246 40.799 1.00 93.31 105 ARG A CA 1
ATOM 834 C C . ARG A 1 105 ? -23.542 6.669 41.640 1.00 93.31 105 ARG A C 1
ATOM 836 O O . ARG A 1 105 ? -22.639 7.322 41.123 1.00 93.31 105 ARG A O 1
ATOM 843 N N . ILE A 1 106 ? -23.552 6.367 42.937 1.00 93.62 106 ILE A N 1
ATOM 844 C CA . ILE A 1 106 ? -22.432 6.675 43.834 1.00 93.62 106 ILE A CA 1
ATOM 845 C C . ILE A 1 106 ? -21.235 5.787 43.489 1.00 93.62 106 ILE A C 1
ATOM 847 O O . ILE A 1 106 ? -20.139 6.315 43.347 1.00 93.62 106 ILE A O 1
ATOM 851 N N . GLU A 1 107 ? -21.444 4.485 43.298 1.00 94.94 107 GLU A N 1
ATOM 852 C CA . GLU A 1 107 ? -20.413 3.527 42.887 1.00 94.94 107 GLU A CA 1
ATOM 853 C C . GLU A 1 107 ? -19.744 3.959 41.582 1.00 94.94 107 GLU A C 1
ATOM 855 O O . GLU A 1 107 ? -18.524 4.065 41.543 1.00 94.94 107 GLU A O 1
ATOM 860 N N . LEU A 1 108 ? -20.522 4.338 40.563 1.00 96.50 108 LEU A N 1
ATOM 861 C CA . LEU A 1 108 ? -19.989 4.846 39.298 1.00 96.50 108 LEU A CA 1
ATOM 862 C C . LEU A 1 108 ? -19.151 6.119 39.488 1.00 96.50 108 LEU A C 1
ATOM 864 O O . LEU A 1 108 ? -18.096 6.278 38.876 1.00 96.50 108 LEU A O 1
ATOM 868 N N . ASN A 1 109 ? -19.604 7.050 40.331 1.00 94.94 109 ASN A N 1
ATOM 869 C CA . ASN A 1 109 ? -18.835 8.259 40.625 1.00 94.94 109 ASN A CA 1
ATOM 870 C C . ASN A 1 109 ? -17.517 7.932 41.338 1.00 94.94 109 ASN A C 1
ATOM 872 O O . ASN A 1 109 ? -16.491 8.525 41.012 1.00 94.94 109 ASN A O 1
ATOM 876 N N . LEU A 1 110 ? -17.538 7.001 42.294 1.00 91.81 110 LEU A N 1
ATOM 877 C CA . LEU A 1 110 ? -16.343 6.552 43.004 1.00 91.81 110 LEU A CA 1
ATOM 878 C C . LEU A 1 110 ? -15.382 5.806 42.071 1.00 91.81 110 LEU A C 1
ATOM 880 O O . LEU A 1 110 ? -14.192 6.092 42.106 1.00 91.81 110 LEU A O 1
ATOM 884 N N . GLU A 1 111 ? -15.887 4.947 41.186 1.00 93.94 111 GLU A N 1
ATOM 885 C CA . GLU A 1 111 ? -15.097 4.248 40.166 1.00 93.94 111 GLU A CA 1
ATOM 886 C C . GLU A 1 111 ? -14.441 5.238 39.188 1.00 93.94 111 GLU A C 1
ATOM 888 O O . GLU A 1 111 ? -13.268 5.101 38.847 1.00 93.94 111 GLU A O 1
ATOM 893 N N . ASN A 1 112 ? -15.161 6.283 38.766 1.00 92.69 112 ASN A N 1
ATOM 894 C CA . ASN A 1 112 ? -14.593 7.339 37.924 1.00 92.69 112 ASN A CA 1
ATOM 895 C C . ASN A 1 112 ? -13.463 8.104 38.630 1.00 92.69 112 ASN A C 1
ATOM 897 O O . ASN A 1 112 ? -12.495 8.498 37.979 1.00 92.69 112 ASN A O 1
ATOM 901 N N . ILE A 1 113 ? -13.584 8.321 39.945 1.00 89.88 113 ILE A N 1
ATOM 902 C CA . ILE A 1 113 ? -12.534 8.942 40.765 1.00 89.88 113 ILE A CA 1
ATOM 903 C C . ILE A 1 113 ? -11.341 7.990 40.909 1.00 89.88 113 ILE A C 1
ATOM 905 O O . ILE A 1 113 ? -10.204 8.416 40.722 1.00 89.88 113 ILE A O 1
ATOM 909 N N . GLU A 1 114 ? -11.588 6.711 41.195 1.00 91.12 114 GLU A N 1
ATOM 910 C CA . GLU A 1 114 ? -10.563 5.666 41.294 1.00 91.12 114 GLU A CA 1
ATOM 911 C C . GLU A 1 114 ? -9.746 5.571 39.999 1.00 91.12 114 GLU A C 1
ATOM 913 O O . GLU A 1 114 ? -8.519 5.659 40.019 1.00 91.12 114 GLU A O 1
ATOM 918 N N . LYS A 1 115 ? -10.432 5.499 38.856 1.00 95.94 115 LYS A N 1
ATOM 919 C CA . LYS A 1 115 ? -9.822 5.379 37.526 1.00 95.94 115 LYS A CA 1
ATOM 920 C C . LYS A 1 115 ? -9.366 6.710 36.935 1.00 95.94 115 LYS A C 1
ATOM 922 O O . LYS A 1 115 ? -8.923 6.740 35.789 1.00 95.94 115 LYS A O 1
ATOM 927 N N . HIS A 1 116 ? -9.464 7.823 37.664 1.00 93.62 116 HIS A N 1
ATOM 928 C CA . HIS A 1 116 ? -9.177 9.153 37.122 1.00 93.62 116 HIS A CA 1
ATOM 929 C C . HIS A 1 116 ? -7.760 9.252 36.544 1.00 93.62 116 HIS A C 1
ATOM 931 O O . HIS A 1 116 ? -7.589 9.658 35.396 1.00 93.62 116 HIS A O 1
ATOM 937 N N . PHE A 1 117 ? -6.748 8.831 37.307 1.00 89.06 117 PHE A N 1
ATOM 938 C CA . PHE A 1 117 ? -5.353 8.887 36.861 1.00 89.06 117 PHE A CA 1
ATOM 939 C C . PHE A 1 117 ? -5.038 7.869 35.762 1.00 89.06 117 PHE A C 1
ATOM 941 O O . PHE A 1 117 ? -4.270 8.179 34.856 1.00 89.06 117 PHE A O 1
ATOM 948 N N . GLU A 1 118 ? -5.657 6.688 35.795 1.00 94.12 118 GLU A N 1
ATOM 949 C CA . GLU A 1 118 ? -5.525 5.697 34.720 1.00 94.12 118 GLU A CA 1
ATOM 950 C C . GLU A 1 118 ? -6.095 6.232 33.401 1.00 94.12 118 GLU A C 1
ATOM 952 O O . GLU A 1 118 ? -5.465 6.112 32.349 1.00 94.12 118 GLU A O 1
ATOM 957 N N . ASN A 1 119 ? -7.264 6.878 33.459 1.00 91.88 119 ASN A N 1
ATOM 958 C CA . ASN A 1 119 ? -7.897 7.519 32.311 1.00 91.88 119 ASN A CA 1
ATOM 959 C C . ASN A 1 119 ? -7.069 8.704 31.798 1.00 91.88 119 ASN A C 1
ATOM 961 O O . ASN A 1 119 ? -6.884 8.816 30.588 1.00 91.88 119 ASN A O 1
ATOM 965 N N . LEU A 1 120 ? -6.526 9.539 32.693 1.00 94.75 120 LEU A N 1
ATOM 966 C CA . LEU A 1 120 ? -5.630 10.639 32.320 1.00 94.75 120 LEU A CA 1
ATOM 967 C C . LEU A 1 120 ? -4.355 10.136 31.637 1.00 94.75 120 LEU A C 1
ATOM 969 O O . LEU A 1 120 ? -3.962 10.682 30.611 1.00 94.75 120 LEU A O 1
ATOM 973 N N . GLU A 1 121 ? -3.714 9.090 32.159 1.00 92.62 121 GLU A N 1
ATOM 974 C CA . GLU A 1 121 ? -2.508 8.531 31.539 1.00 92.62 121 GLU A CA 1
ATOM 975 C C . GLU A 1 121 ? -2.823 7.877 30.189 1.00 92.62 121 GLU A C 1
ATOM 977 O O . GLU A 1 121 ? -2.069 8.031 29.226 1.00 92.62 121 GLU A O 1
ATOM 982 N N . LYS A 1 122 ? -3.969 7.197 30.074 1.00 94.75 122 LYS A N 1
ATOM 983 C CA . LYS A 1 122 ? -4.454 6.654 28.801 1.00 94.75 122 LYS A CA 1
ATOM 984 C C . LYS A 1 122 ? -4.704 7.761 27.776 1.00 94.75 122 LYS A C 1
ATOM 986 O O . LYS A 1 122 ? -4.329 7.604 26.615 1.00 94.75 122 LYS A O 1
ATOM 991 N N . GLU A 1 123 ? -5.312 8.869 28.191 1.00 95.69 123 GLU A N 1
ATOM 992 C CA . GLU A 1 123 ? -5.542 10.031 27.335 1.00 95.69 123 GLU A CA 1
ATOM 993 C C . GLU A 1 123 ? -4.222 10.693 26.925 1.00 95.69 123 GLU A C 1
ATOM 995 O O . GLU A 1 123 ? -4.009 10.931 25.737 1.00 95.69 123 GLU A O 1
ATOM 1000 N N . ARG A 1 124 ? -3.288 10.882 27.866 1.00 96.25 124 ARG A N 1
ATOM 1001 C CA . ARG A 1 124 ? -1.942 11.408 27.594 1.00 96.25 124 ARG A CA 1
ATOM 1002 C C . ARG A 1 124 ? -1.207 10.559 26.556 1.00 96.25 124 ARG A C 1
ATOM 1004 O O . ARG A 1 124 ? -0.653 11.098 25.603 1.00 96.25 124 ARG A O 1
ATOM 1011 N N . LYS A 1 125 ? -1.221 9.232 26.706 1.00 95.56 125 LYS A N 1
ATOM 1012 C CA . LYS A 1 125 ? -0.617 8.300 25.740 1.00 95.56 125 LYS A CA 1
ATOM 1013 C C . LYS A 1 125 ? -1.310 8.336 24.381 1.00 95.56 125 LYS A C 1
ATOM 1015 O O . LYS A 1 125 ? -0.633 8.266 23.360 1.00 95.56 125 LYS A O 1
ATOM 1020 N N . ALA A 1 126 ? -2.636 8.458 24.349 1.00 95.81 126 ALA A N 1
ATOM 1021 C CA . ALA A 1 126 ? -3.386 8.568 23.100 1.00 95.81 126 ALA A CA 1
ATOM 1022 C C . ALA A 1 126 ? -3.063 9.870 22.349 1.00 95.81 126 ALA A C 1
ATOM 1024 O O . ALA A 1 126 ? -2.849 9.830 21.138 1.00 95.81 126 ALA A O 1
ATOM 1025 N N . GLN A 1 127 ? -2.971 10.997 23.064 1.00 96.25 127 GLN A N 1
ATOM 1026 C CA . GLN A 1 127 ? -2.552 12.286 22.506 1.00 96.25 127 GLN A CA 1
ATOM 1027 C C . GLN A 1 127 ? -1.114 12.214 21.983 1.00 96.25 127 GLN A C 1
ATOM 1029 O O . GLN A 1 127 ? -0.876 12.519 20.818 1.00 96.25 127 GLN A O 1
ATOM 1034 N N . LEU A 1 128 ? -0.183 11.694 22.790 1.00 96.38 128 LEU A N 1
ATOM 1035 C CA . LEU A 1 128 ? 1.213 11.511 22.389 1.00 96.38 128 LEU A CA 1
ATOM 1036 C C . LEU A 1 128 ? 1.343 10.608 21.155 1.00 96.38 128 LEU A C 1
ATOM 1038 O O . LEU A 1 128 ? 2.119 10.896 20.249 1.00 96.38 128 LEU A O 1
ATOM 1042 N N . ASN A 1 129 ? 0.567 9.524 21.084 1.00 95.75 129 ASN A N 1
ATOM 1043 C CA . ASN A 1 129 ? 0.529 8.667 19.904 1.00 95.75 129 ASN A CA 1
ATOM 1044 C C . ASN A 1 129 ? 0.035 9.427 18.665 1.00 95.75 129 ASN A C 1
ATOM 1046 O O . ASN A 1 129 ? 0.625 9.294 17.598 1.00 95.75 129 ASN A O 1
ATOM 1050 N N . ALA A 1 130 ? -1.024 10.229 18.795 1.00 95.56 130 ALA A N 1
ATOM 1051 C CA . ALA A 1 130 ? -1.568 11.009 17.686 1.00 95.56 130 ALA A CA 1
ATOM 1052 C C . ALA A 1 130 ? -0.570 12.061 17.171 1.00 95.56 130 ALA A C 1
ATOM 1054 O O . ALA A 1 130 ? -0.382 12.182 15.961 1.00 95.56 130 ALA A O 1
ATOM 1055 N N . GLU A 1 131 ? 0.110 12.770 18.075 1.00 96.25 131 GLU A N 1
ATOM 1056 C CA . GLU A 1 131 ? 1.169 13.728 17.732 1.00 96.25 131 GLU A CA 1
ATOM 1057 C C . GLU A 1 131 ? 2.318 13.046 16.978 1.00 96.25 131 GLU A C 1
ATOM 1059 O O . GLU A 1 131 ? 2.712 13.490 15.900 1.00 96.25 131 GLU A O 1
ATOM 1064 N N . ARG A 1 132 ? 2.800 11.913 17.500 1.00 96.00 132 ARG A N 1
ATOM 1065 C CA . ARG A 1 132 ? 3.879 11.121 16.892 1.00 96.00 132 ARG A CA 1
ATOM 1066 C C . ARG A 1 132 ? 3.501 10.557 15.523 1.00 96.00 132 ARG A C 1
ATOM 1068 O O . ARG A 1 132 ? 4.307 10.598 14.599 1.00 96.00 132 ARG A O 1
ATOM 1075 N N . ILE A 1 133 ? 2.270 10.068 15.362 1.00 94.56 133 ILE A N 1
ATOM 1076 C CA . ILE A 1 133 ? 1.754 9.626 14.057 1.00 94.56 133 ILE A CA 1
ATOM 1077 C C . ILE A 1 133 ? 1.738 10.793 13.068 1.00 94.56 133 ILE A C 1
ATOM 1079 O O . ILE A 1 133 ? 2.143 10.617 11.923 1.00 94.56 133 ILE A O 1
ATOM 1083 N N . SER A 1 134 ? 1.305 11.980 13.502 1.00 94.75 134 SER A N 1
ATOM 1084 C CA . SER A 1 134 ? 1.295 13.165 12.645 1.00 94.75 134 SER A CA 1
ATOM 1085 C C . SER A 1 134 ? 2.702 13.586 12.213 1.00 94.75 134 SER A C 1
ATOM 1087 O O . SER A 1 134 ? 2.869 14.032 11.084 1.00 94.75 134 SER A O 1
ATOM 1089 N N . GLU A 1 135 ? 3.709 13.460 13.080 1.00 94.62 135 GLU A N 1
ATOM 1090 C CA . GLU A 1 135 ? 5.105 13.762 12.730 1.00 94.62 135 GLU A CA 1
ATOM 1091 C C . GLU A 1 135 ? 5.706 12.714 11.777 1.00 94.62 135 GLU A C 1
ATOM 1093 O O . GLU A 1 135 ? 6.509 13.049 10.904 1.00 94.62 135 GLU A O 1
ATOM 1098 N N . LEU A 1 136 ? 5.308 11.448 11.922 1.00 94.94 136 LEU A N 1
ATOM 1099 C CA . LEU A 1 136 ? 5.763 10.338 11.084 1.00 94.94 136 LEU A CA 1
ATOM 1100 C C . LEU A 1 136 ? 5.021 10.216 9.746 1.00 94.94 136 LEU A C 1
ATOM 1102 O O . LEU A 1 136 ? 5.454 9.435 8.901 1.00 94.94 136 LEU A O 1
ATOM 1106 N N . GLU A 1 137 ? 3.943 10.974 9.528 1.00 93.25 137 GLU A N 1
ATOM 1107 C CA . GLU A 1 137 ? 3.112 10.913 8.316 1.00 93.25 137 GLU A CA 1
ATOM 1108 C C . GLU A 1 137 ? 3.920 11.026 7.006 1.00 93.25 137 GLU A C 1
ATOM 1110 O O . GLU A 1 137 ? 3.766 10.136 6.160 1.00 93.25 137 GLU A O 1
ATOM 1115 N N . PRO A 1 138 ? 4.884 11.963 6.864 1.00 94.31 138 PRO A N 1
ATOM 1116 C CA . PRO A 1 138 ? 5.707 12.066 5.655 1.00 94.31 138 PRO A CA 1
ATOM 1117 C C . PRO A 1 138 ? 6.595 10.840 5.406 1.00 94.31 138 PRO A C 1
ATOM 1119 O O . PRO A 1 138 ? 7.054 10.611 4.289 1.00 94.31 138 PRO A O 1
ATOM 1122 N N . PHE A 1 139 ? 6.855 10.054 6.452 1.00 95.31 139 PHE A N 1
ATOM 1123 C CA . PHE A 1 139 ? 7.753 8.904 6.439 1.00 95.31 139 PHE A CA 1
ATOM 1124 C C . PHE A 1 139 ? 7.007 7.577 6.631 1.00 95.31 139 PHE A C 1
ATOM 1126 O O . PHE A 1 139 ? 7.647 6.553 6.850 1.00 95.31 139 PHE A O 1
ATOM 1133 N N . ASN A 1 140 ? 5.672 7.561 6.538 1.00 91.50 140 ASN A N 1
ATOM 1134 C CA . ASN A 1 140 ? 4.828 6.412 6.891 1.00 91.50 140 ASN A CA 1
ATOM 1135 C C . ASN A 1 140 ? 5.205 5.105 6.160 1.00 91.50 140 ASN A C 1
ATOM 1137 O O . ASN A 1 140 ? 5.058 4.019 6.712 1.00 91.50 140 ASN A O 1
ATOM 1141 N N . ALA A 1 141 ? 5.754 5.191 4.943 1.00 92.25 141 ALA A N 1
ATOM 1142 C CA . ALA A 1 141 ? 6.241 4.028 4.191 1.00 92.25 141 ALA A CA 1
ATOM 1143 C C . ALA A 1 141 ? 7.414 3.288 4.871 1.00 92.25 141 ALA A C 1
ATOM 1145 O O . ALA A 1 141 ? 7.649 2.113 4.592 1.00 92.25 141 ALA A O 1
ATOM 1146 N N . PHE A 1 142 ? 8.136 3.972 5.758 1.00 93.12 142 PHE A N 1
ATOM 1147 C CA . PHE A 1 142 ? 9.353 3.511 6.432 1.00 93.12 142 PHE A CA 1
ATOM 1148 C C . PHE A 1 142 ? 9.140 3.218 7.917 1.00 93.12 142 PHE A C 1
ATOM 1150 O O . PHE A 1 142 ? 10.084 2.935 8.656 1.00 93.12 142 PHE A O 1
ATOM 1157 N N . VAL A 1 143 ? 7.891 3.292 8.370 1.00 92.44 143 VAL A N 1
ATOM 1158 C CA . VAL A 1 143 ? 7.517 3.120 9.768 1.00 92.44 143 VAL A CA 1
ATOM 1159 C C . VAL A 1 143 ? 6.784 1.784 9.942 1.00 92.44 143 VAL A C 1
ATOM 1161 O O . VAL A 1 143 ? 5.935 1.436 9.119 1.00 92.44 143 VAL A O 1
ATOM 1164 N N . PRO A 1 144 ? 7.071 1.009 11.007 1.00 88.94 144 PRO A N 1
ATOM 1165 C CA . PRO A 1 144 ? 6.352 -0.230 11.286 1.00 88.94 144 PRO A CA 1
ATOM 1166 C C . PRO A 1 144 ? 4.842 -0.012 11.456 1.00 88.94 144 PRO A C 1
ATOM 1168 O O . PRO A 1 144 ? 4.398 0.789 12.280 1.00 88.94 144 PRO A O 1
ATOM 1171 N N . MET A 1 145 ? 4.043 -0.775 10.708 1.00 89.06 145 MET A N 1
ATOM 1172 C CA . MET A 1 145 ? 2.584 -0.711 10.776 1.00 89.06 145 MET A CA 1
ATOM 1173 C C . MET A 1 145 ? 2.058 -1.285 12.102 1.00 89.06 145 MET A C 1
ATOM 1175 O O . MET A 1 145 ? 2.501 -2.339 12.553 1.00 89.06 145 MET A O 1
ATOM 1179 N N . GLY A 1 146 ? 1.065 -0.618 12.696 1.00 85.94 146 GLY A N 1
ATOM 1180 C CA . GLY A 1 146 ? 0.325 -1.124 13.860 1.00 85.94 146 GLY A CA 1
ATOM 1181 C C . GLY A 1 146 ? 1.004 -0.925 15.220 1.00 85.94 146 GLY A C 1
ATOM 1182 O O . GLY A 1 146 ? 0.498 -1.428 16.221 1.00 85.94 146 GLY A O 1
ATOM 1183 N N . LEU A 1 147 ? 2.122 -0.198 15.282 1.00 90.19 147 LEU A N 1
ATOM 1184 C CA . LEU A 1 147 ? 2.787 0.143 16.538 1.00 90.19 147 LEU A CA 1
ATOM 1185 C C . LEU A 1 147 ? 2.082 1.324 17.231 1.00 90.19 147 LEU A C 1
ATOM 1187 O O . LEU A 1 147 ? 1.751 2.314 16.582 1.00 90.19 147 LEU A O 1
ATOM 1191 N N . ASN A 1 148 ? 1.870 1.240 18.550 1.00 92.31 148 ASN A N 1
ATOM 1192 C CA . ASN A 1 148 ? 1.409 2.378 19.351 1.00 92.31 148 ASN A CA 1
ATOM 1193 C C . ASN A 1 148 ? 2.616 3.203 19.810 1.00 92.31 148 ASN A C 1
ATOM 1195 O O . ASN A 1 148 ? 3.324 2.827 20.744 1.00 92.31 148 ASN A O 1
ATOM 1199 N N . PHE A 1 149 ? 2.840 4.345 19.171 1.00 94.06 149 PHE A N 1
ATOM 1200 C CA . PHE A 1 149 ? 3.953 5.233 19.484 1.00 94.06 149 PHE A CA 1
ATOM 1201 C C . PHE A 1 149 ? 3.779 5.951 20.821 1.00 94.06 149 PHE A C 1
ATOM 1203 O O . PHE A 1 149 ? 4.767 6.437 21.357 1.00 94.06 149 PHE A O 1
ATOM 1210 N N . GLY A 1 150 ? 2.572 6.005 21.392 1.00 94.19 150 GLY A N 1
ATOM 1211 C CA . GLY A 1 150 ? 2.334 6.590 22.718 1.00 94.19 150 GLY A CA 1
ATOM 1212 C C . GLY A 1 150 ? 2.864 5.743 23.878 1.00 94.19 150 GLY A C 1
ATOM 1213 O O . GLY A 1 150 ? 3.099 6.275 24.961 1.00 94.19 150 GLY A O 1
ATOM 1214 N N . ASP A 1 151 ? 3.074 4.442 23.654 1.00 93.88 151 ASP A N 1
ATOM 1215 C CA . ASP A 1 151 ? 3.646 3.527 24.650 1.00 93.88 151 ASP A CA 1
ATOM 1216 C C . ASP A 1 151 ? 5.180 3.469 24.607 1.00 93.88 151 ASP A C 1
ATOM 1218 O O . ASP A 1 151 ? 5.796 2.971 25.548 1.00 93.88 151 ASP A O 1
ATOM 1222 N N . LEU A 1 152 ? 5.798 3.986 23.541 1.00 94.12 152 LEU A N 1
ATOM 1223 C CA . LEU A 1 152 ? 7.251 4.031 23.401 1.00 94.12 152 LEU A CA 1
ATOM 1224 C C . LEU A 1 152 ? 7.857 5.118 24.286 1.00 94.12 152 LEU A C 1
ATOM 1226 O O . LEU A 1 152 ? 7.322 6.227 24.398 1.00 94.12 152 LEU A O 1
ATOM 1230 N N . SER A 1 153 ? 9.036 4.834 24.833 1.00 95.50 153 SER A N 1
ATOM 1231 C CA . SER A 1 153 ? 9.869 5.878 25.423 1.00 95.50 153 SER A CA 1
ATOM 1232 C C . SER A 1 153 ? 10.315 6.891 24.362 1.00 95.50 153 SER A C 1
ATOM 1234 O O . SER A 1 153 ? 10.346 6.603 23.162 1.00 95.50 153 SER A O 1
ATOM 1236 N N . ASP A 1 154 ? 10.684 8.094 24.798 1.00 94.38 154 ASP A N 1
ATOM 1237 C CA . ASP A 1 154 ? 11.120 9.161 23.889 1.00 94.38 154 ASP A CA 1
ATOM 1238 C C . ASP A 1 154 ? 12.369 8.766 23.085 1.00 94.38 154 ASP A C 1
ATOM 1240 O O . ASP A 1 154 ? 12.487 9.117 21.911 1.00 94.38 154 ASP A O 1
ATOM 1244 N N . ASP A 1 155 ? 13.273 7.985 23.683 1.00 96.06 155 ASP A N 1
ATOM 1245 C CA . ASP A 1 155 ? 14.471 7.461 23.019 1.00 96.06 155 ASP A CA 1
ATOM 1246 C C . ASP A 1 155 ? 14.122 6.437 21.925 1.00 96.06 155 ASP A C 1
ATOM 1248 O O . ASP A 1 155 ? 14.635 6.511 20.806 1.00 96.06 155 ASP A O 1
ATOM 1252 N N . GLU A 1 156 ? 13.200 5.512 22.207 1.00 95.62 156 GLU A N 1
ATOM 1253 C CA . GLU A 1 156 ? 12.720 4.534 21.223 1.00 95.62 156 GLU A CA 1
ATOM 1254 C C . GLU A 1 156 ? 11.999 5.216 20.061 1.00 95.62 156 GLU A C 1
ATOM 1256 O O . GLU A 1 156 ? 12.279 4.914 18.900 1.00 95.62 156 GLU A O 1
ATOM 1261 N N . TYR A 1 157 ? 11.121 6.178 20.359 1.00 96.62 157 TYR A N 1
ATOM 1262 C CA . TYR A 1 157 ? 10.450 6.966 19.330 1.00 96.62 157 TYR A CA 1
ATOM 1263 C C . TYR A 1 157 ? 11.454 7.737 18.464 1.00 96.62 157 TYR A C 1
ATOM 1265 O O . TYR A 1 157 ? 11.377 7.691 17.236 1.00 96.62 157 TYR A O 1
ATOM 1273 N N . THR A 1 158 ? 12.448 8.377 19.084 1.00 95.38 158 THR A N 1
ATOM 1274 C CA . THR A 1 158 ? 13.495 9.124 18.372 1.00 95.38 158 THR A CA 1
ATOM 1275 C C . THR A 1 158 ? 14.283 8.222 17.421 1.00 95.38 158 THR A C 1
ATOM 1277 O O . THR A 1 158 ? 14.585 8.618 16.295 1.00 95.38 158 THR A O 1
ATOM 1280 N N . LYS A 1 159 ? 14.586 6.983 17.827 1.00 95.25 159 LYS A N 1
ATOM 1281 C CA . LYS A 1 159 ? 15.240 5.992 16.957 1.00 95.25 159 LYS A CA 1
ATOM 1282 C C . LYS A 1 159 ? 14.379 5.636 15.747 1.00 95.25 159 LYS A C 1
ATOM 1284 O O . LYS A 1 159 ? 14.908 5.590 14.637 1.00 95.25 159 LYS A O 1
ATOM 1289 N N . VAL A 1 160 ? 13.075 5.425 15.942 1.00 94.75 160 VAL A N 1
ATOM 1290 C CA . VAL A 1 160 ? 12.132 5.150 14.843 1.00 94.75 160 VAL A CA 1
ATOM 1291 C C . VAL A 1 160 ? 12.065 6.335 13.882 1.00 94.75 160 VAL A C 1
ATOM 1293 O O . VAL A 1 160 ? 12.254 6.154 12.681 1.00 94.75 160 VAL A O 1
ATOM 1296 N N . LEU A 1 161 ? 11.873 7.548 14.404 1.00 95.88 161 LEU A N 1
ATOM 1297 C CA . LEU A 1 161 ? 11.800 8.776 13.615 1.00 95.88 161 LEU A CA 1
ATOM 1298 C C . LEU A 1 161 ? 13.072 9.009 12.794 1.00 95.88 161 LEU A C 1
ATOM 1300 O O . LEU A 1 161 ? 12.996 9.284 11.598 1.00 95.88 161 LEU A O 1
ATOM 1304 N N . ASN A 1 162 ? 14.245 8.867 13.412 1.00 95.81 162 ASN A N 1
ATOM 1305 C CA . ASN A 1 162 ? 15.522 9.047 12.724 1.00 95.81 162 ASN A CA 1
ATOM 1306 C C . ASN A 1 162 ? 15.775 7.954 11.681 1.00 95.81 162 ASN A C 1
ATOM 1308 O O . ASN A 1 162 ? 16.295 8.251 10.608 1.00 95.81 162 ASN A O 1
ATOM 1312 N N . GLY A 1 163 ? 15.384 6.709 11.964 1.00 95.19 163 GLY A N 1
ATOM 1313 C CA . GLY A 1 163 ? 15.455 5.615 10.997 1.00 95.19 163 GLY A CA 1
ATOM 1314 C C . GLY A 1 163 ? 14.578 5.874 9.771 1.00 95.19 163 GLY A C 1
ATOM 1315 O O . GLY A 1 163 ? 15.057 5.760 8.644 1.00 95.19 163 GLY A O 1
ATOM 1316 N N . ALA A 1 164 ? 13.329 6.294 9.986 1.00 96.25 164 ALA A N 1
ATOM 1317 C CA . ALA A 1 164 ? 12.388 6.601 8.912 1.00 96.25 164 ALA A CA 1
ATOM 1318 C C . ALA A 1 164 ? 12.844 7.809 8.072 1.00 96.25 164 ALA A C 1
ATOM 1320 O O . ALA A 1 164 ? 12.819 7.749 6.843 1.00 96.25 164 ALA A O 1
ATOM 1321 N N . LYS A 1 165 ? 13.350 8.871 8.722 1.00 96.25 165 LYS A N 1
ATOM 1322 C CA . LYS A 1 165 ? 13.965 10.030 8.048 1.00 96.25 165 LYS A CA 1
ATOM 1323 C C . LYS A 1 165 ? 15.150 9.616 7.181 1.00 96.25 165 LYS A C 1
ATOM 1325 O O . LYS A 1 165 ? 15.197 9.976 6.010 1.00 96.25 165 LYS A O 1
ATOM 1330 N N . LEU A 1 166 ? 16.066 8.816 7.727 1.00 96.44 166 LEU A N 1
ATOM 1331 C CA . LEU A 1 166 ? 17.234 8.336 6.992 1.00 96.44 166 LEU A CA 1
ATOM 1332 C C . LEU A 1 166 ? 16.831 7.514 5.761 1.00 96.44 166 LEU A C 1
ATOM 1334 O O . LEU A 1 166 ? 17.384 7.722 4.685 1.00 96.44 166 LEU A O 1
ATOM 1338 N N . GLN A 1 167 ? 15.866 6.602 5.897 1.00 95.00 167 GLN A N 1
ATOM 1339 C CA . GLN A 1 167 ? 15.392 5.787 4.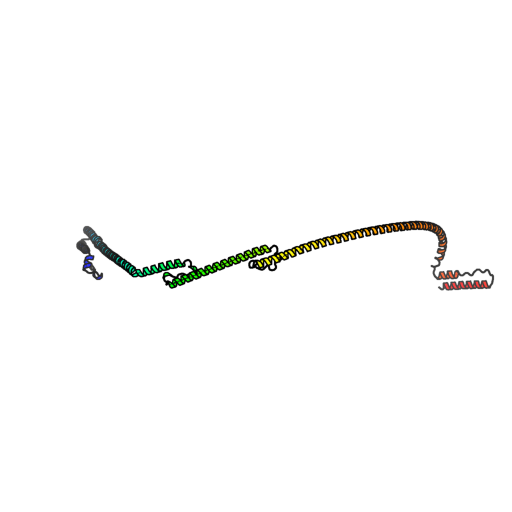773 1.00 95.00 167 GLN A CA 1
ATOM 1340 C C . GLN A 1 167 ? 14.706 6.632 3.694 1.00 95.00 167 GLN A C 1
ATOM 1342 O O . GLN A 1 167 ? 14.955 6.434 2.506 1.00 95.00 167 GLN A O 1
ATOM 1347 N N . PHE A 1 168 ? 13.906 7.621 4.091 1.00 96.00 168 PHE A N 1
ATOM 1348 C CA . PHE A 1 168 ? 13.274 8.554 3.162 1.00 96.00 168 PHE A CA 1
ATOM 1349 C C . PHE A 1 168 ? 14.296 9.430 2.424 1.00 96.00 168 PHE A C 1
ATOM 1351 O O . PHE A 1 168 ? 14.197 9.626 1.212 1.00 96.00 168 PHE A O 1
ATOM 1358 N N . GLU A 1 169 ? 15.311 9.936 3.126 1.00 94.81 169 GLU A N 1
ATOM 1359 C CA . GLU A 1 169 ? 16.411 10.693 2.519 1.00 94.81 169 GLU A CA 1
ATOM 1360 C C . GLU A 1 169 ? 17.228 9.835 1.549 1.00 94.81 169 GLU A C 1
ATOM 1362 O O . GLU A 1 169 ? 17.577 10.302 0.463 1.00 94.81 169 GLU A O 1
ATOM 1367 N N . GLN A 1 170 ? 17.498 8.576 1.904 1.00 94.75 170 GLN A N 1
ATOM 1368 C CA . GLN A 1 170 ? 18.165 7.618 1.022 1.00 94.75 170 GLN A CA 1
ATOM 1369 C C . GLN A 1 170 ? 17.342 7.361 -0.239 1.00 94.75 170 GLN A C 1
ATOM 1371 O O . GLN A 1 170 ? 17.885 7.486 -1.335 1.00 94.75 170 GLN A O 1
ATOM 1376 N N . GLN A 1 171 ? 16.038 7.103 -0.105 1.00 94.00 171 GLN A N 1
ATOM 1377 C CA . GLN A 1 171 ? 15.152 6.909 -1.251 1.00 94.00 171 GLN A CA 1
ATOM 1378 C C . GLN A 1 171 ? 15.128 8.145 -2.158 1.00 94.00 171 GLN A C 1
ATOM 1380 O O . GLN A 1 171 ? 15.308 8.018 -3.367 1.00 94.00 171 GLN A O 1
ATOM 1385 N N . GLN A 1 172 ? 14.978 9.349 -1.597 1.00 93.31 172 GLN A N 1
ATOM 1386 C CA . GLN A 1 172 ? 15.014 10.582 -2.387 1.00 93.31 172 GLN A CA 1
ATOM 1387 C C . GLN A 1 172 ? 16.370 10.807 -3.068 1.00 93.31 172 GLN A C 1
ATOM 1389 O O . GLN A 1 172 ? 16.427 11.297 -4.195 1.00 93.31 172 GLN A O 1
ATOM 1394 N N . ALA A 1 173 ? 17.479 10.497 -2.394 1.00 93.81 173 ALA A N 1
ATOM 1395 C CA . ALA A 1 173 ? 18.810 10.632 -2.974 1.00 93.81 173 ALA A CA 1
ATOM 1396 C C . ALA A 1 173 ? 19.034 9.627 -4.112 1.00 93.81 173 ALA A C 1
ATOM 1398 O O . ALA A 1 173 ? 19.633 9.979 -5.128 1.00 93.81 173 ALA A O 1
ATOM 1399 N N . GLU A 1 174 ? 18.554 8.394 -3.963 1.00 92.75 174 GLU A N 1
ATOM 1400 C CA . GLU A 1 174 ? 18.581 7.372 -5.009 1.00 92.75 174 GLU A CA 1
ATOM 1401 C C . GLU A 1 174 ? 17.691 7.744 -6.190 1.00 92.75 174 GLU A C 1
ATOM 1403 O O . GLU A 1 174 ? 18.137 7.649 -7.330 1.00 92.75 174 GLU A O 1
ATOM 1408 N N . GLU A 1 175 ? 16.483 8.247 -5.943 1.00 91.62 175 GLU A N 1
ATOM 1409 C CA . GLU A 1 175 ? 15.575 8.710 -6.990 1.00 91.62 175 GLU A CA 1
ATOM 1410 C C . GLU A 1 175 ? 16.168 9.891 -7.765 1.00 91.62 175 GLU A C 1
ATOM 1412 O O . GLU A 1 175 ? 16.194 9.862 -8.995 1.00 91.62 175 GLU A O 1
ATOM 1417 N N . LYS A 1 176 ? 16.756 10.875 -7.071 1.00 93.56 176 LYS A N 1
ATOM 1418 C CA . LYS A 1 176 ? 17.478 11.987 -7.709 1.00 93.56 176 LYS A CA 1
ATOM 1419 C C . LYS A 1 176 ? 18.677 11.508 -8.522 1.00 93.56 176 LYS A C 1
ATOM 1421 O O . LYS A 1 176 ? 18.901 12.011 -9.617 1.00 93.56 176 LYS A O 1
ATOM 1426 N N . LYS A 1 177 ? 19.449 10.537 -8.021 1.00 94.38 177 LYS A N 1
ATOM 1427 C CA . LYS A 1 177 ? 20.561 9.934 -8.779 1.00 94.38 177 LYS A CA 1
ATOM 1428 C C . LYS A 1 177 ? 20.056 9.184 -10.010 1.00 94.38 177 LYS A C 1
ATOM 1430 O O . LYS A 1 177 ? 20.637 9.329 -11.078 1.00 94.38 177 LYS A O 1
ATOM 1435 N N . ALA A 1 178 ? 18.976 8.419 -9.879 1.00 92.94 178 ALA A N 1
ATOM 1436 C CA . ALA A 1 178 ? 18.362 7.692 -10.983 1.00 92.94 178 ALA A CA 1
ATOM 1437 C C . ALA A 1 178 ? 17.766 8.647 -12.028 1.00 92.94 178 ALA A C 1
ATOM 1439 O O . ALA A 1 178 ? 17.873 8.403 -13.226 1.00 92.94 178 ALA A O 1
ATOM 1440 N N . GLU A 1 179 ? 17.156 9.754 -11.605 1.00 92.00 179 GLU A N 1
ATOM 1441 C CA . GLU A 1 179 ? 16.683 10.802 -12.505 1.00 92.00 179 GLU A CA 1
ATOM 1442 C C . GLU A 1 179 ? 17.837 11.526 -13.203 1.00 92.00 179 GLU A C 1
ATOM 1444 O O . GLU A 1 179 ? 17.798 11.656 -14.424 1.00 92.00 179 GLU A O 1
ATOM 1449 N N . ALA A 1 180 ? 18.889 11.910 -12.475 1.00 92.44 180 ALA A N 1
ATOM 1450 C CA . ALA A 1 180 ? 20.082 12.519 -13.059 1.00 92.44 180 ALA A CA 1
ATOM 1451 C C . ALA A 1 180 ? 20.762 11.590 -14.078 1.00 92.44 180 ALA A C 1
ATOM 1453 O O . ALA A 1 180 ? 21.141 12.038 -15.157 1.00 92.44 180 ALA A O 1
ATOM 1454 N N . GLU A 1 181 ? 20.860 10.289 -13.790 1.00 93.44 181 GLU A N 1
ATOM 1455 C CA . GLU A 1 181 ? 21.408 9.313 -14.738 1.00 93.44 181 GLU A CA 1
ATOM 1456 C C . GLU A 1 181 ? 20.494 9.139 -15.962 1.00 93.44 181 GLU A C 1
ATOM 1458 O O . GLU A 1 181 ? 20.981 9.095 -17.090 1.00 93.44 181 GLU A O 1
ATOM 1463 N N . ARG A 1 182 ? 19.163 9.128 -15.785 1.00 92.38 182 ARG A N 1
ATOM 1464 C CA . ARG A 1 182 ? 18.213 9.127 -16.916 1.00 92.38 182 ARG A CA 1
ATOM 1465 C C . ARG A 1 182 ? 18.368 10.368 -17.793 1.00 92.38 182 ARG A C 1
ATOM 1467 O O . ARG A 1 182 ? 18.375 10.237 -19.015 1.00 92.38 182 ARG A O 1
ATOM 1474 N N . GLN A 1 183 ? 18.500 11.549 -17.190 1.00 92.94 183 GLN A N 1
ATOM 1475 C CA . GLN A 1 183 ? 18.724 12.801 -17.915 1.00 92.94 183 GLN A CA 1
ATOM 1476 C C . GLN A 1 183 ? 20.058 12.765 -18.667 1.00 92.94 183 GLN A C 1
ATOM 1478 O O . GLN A 1 183 ? 20.080 13.029 -19.865 1.00 92.94 183 GLN A O 1
ATOM 1483 N N . ARG A 1 184 ? 21.141 12.326 -18.015 1.00 93.31 184 ARG A N 1
ATOM 1484 C CA . ARG A 1 184 ? 22.461 12.165 -18.639 1.00 93.31 184 ARG A CA 1
ATOM 1485 C C . ARG A 1 184 ? 22.427 11.206 -19.831 1.00 93.31 184 ARG A C 1
ATOM 1487 O O . ARG A 1 184 ? 22.971 11.522 -20.884 1.00 93.31 184 ARG A O 1
ATOM 1494 N N . LEU A 1 185 ? 21.775 10.049 -19.701 1.00 92.88 185 LEU A N 1
ATOM 1495 C CA . LEU A 1 185 ? 21.626 9.091 -20.803 1.00 92.88 185 LEU A CA 1
ATOM 1496 C C . LEU A 1 185 ? 20.788 9.666 -21.952 1.00 92.88 185 LEU A C 1
ATOM 1498 O O . LEU A 1 185 ? 21.120 9.454 -23.117 1.00 92.88 185 LEU A O 1
ATOM 1502 N N . ALA A 1 186 ? 19.730 10.420 -21.643 1.00 94.12 186 ALA A N 1
ATOM 1503 C CA . ALA A 1 186 ? 18.930 11.105 -22.653 1.00 94.12 186 ALA A CA 1
ATOM 1504 C C . ALA A 1 186 ? 19.739 12.190 -23.385 1.00 94.12 186 ALA A C 1
ATOM 1506 O O . ALA A 1 186 ? 19.657 12.290 -24.609 1.00 94.12 186 ALA A O 1
ATOM 1507 N N . GLU A 1 187 ? 20.556 12.967 -22.670 1.00 94.44 187 GLU A N 1
ATOM 1508 C CA . GLU A 1 187 ? 21.476 13.948 -23.255 1.00 94.44 187 GLU A CA 1
ATOM 1509 C C . GLU A 1 187 ? 22.513 13.281 -24.159 1.00 94.44 187 GLU A C 1
ATOM 1511 O O . GLU A 1 187 ? 22.687 13.711 -25.299 1.00 94.44 187 GLU A O 1
ATOM 1516 N N . ILE A 1 188 ? 23.136 12.191 -23.699 1.00 94.81 188 ILE A N 1
ATOM 1517 C CA . ILE A 1 188 ? 24.072 11.385 -24.494 1.00 94.81 188 ILE A CA 1
ATOM 1518 C C . ILE A 1 188 ? 23.381 10.866 -25.759 1.00 94.81 188 ILE A C 1
ATOM 1520 O O . ILE A 1 188 ? 23.933 10.988 -26.850 1.00 94.81 188 ILE A O 1
ATOM 1524 N N . GLN A 1 189 ? 22.162 10.335 -25.656 1.00 94.69 189 GLN A N 1
ATOM 1525 C CA . GLN A 1 189 ? 21.430 9.824 -26.816 1.00 94.69 189 GLN A CA 1
ATOM 1526 C C . GLN A 1 189 ? 21.055 10.936 -27.804 1.00 94.69 189 GLN A C 1
ATOM 1528 O O . GLN A 1 189 ? 21.185 10.761 -29.017 1.00 94.69 189 GLN A O 1
ATOM 1533 N N . ASN A 1 190 ? 20.611 12.091 -27.309 1.00 95.38 190 ASN A N 1
ATOM 1534 C CA . ASN A 1 190 ? 20.310 13.250 -28.147 1.00 95.38 190 ASN A CA 1
ATOM 1535 C C . ASN A 1 190 ? 21.573 13.756 -28.851 1.00 95.38 190 ASN A C 1
ATOM 1537 O O . ASN A 1 190 ? 21.556 14.000 -30.058 1.00 95.38 190 ASN A O 1
ATOM 1541 N N . LEU A 1 191 ? 22.687 13.847 -28.122 1.00 96.12 191 LEU A N 1
ATOM 1542 C CA . LEU A 1 191 ? 23.980 14.229 -28.674 1.00 96.12 191 LEU A CA 1
ATOM 1543 C C . LEU A 1 191 ? 24.457 13.219 -29.725 1.00 96.12 191 LEU A C 1
ATOM 1545 O O . LEU A 1 191 ? 24.907 13.629 -30.793 1.00 96.12 191 LEU A O 1
ATOM 1549 N N . HIS A 1 192 ? 24.296 11.917 -29.472 1.00 95.62 192 HIS A N 1
ATOM 1550 C CA . HIS A 1 192 ? 24.575 10.856 -30.438 1.00 95.62 192 HIS A CA 1
ATOM 1551 C C . HIS A 1 192 ? 23.778 11.042 -31.727 1.00 95.62 192 HIS A C 1
ATOM 1553 O O . HIS A 1 192 ? 24.359 11.019 -32.811 1.00 95.62 192 HIS A O 1
ATOM 1559 N N . ASN A 1 193 ? 22.463 11.244 -31.616 1.00 95.31 193 ASN A N 1
ATOM 1560 C CA . ASN A 1 193 ? 21.580 11.411 -32.765 1.00 95.31 193 ASN A CA 1
ATOM 1561 C C . ASN A 1 193 ? 21.968 12.649 -33.582 1.00 95.31 193 ASN A C 1
ATOM 1563 O O . ASN A 1 193 ? 22.188 12.528 -34.784 1.00 95.31 193 ASN A O 1
ATOM 1567 N N . ASN A 1 194 ? 22.165 13.799 -32.931 1.00 96.25 194 ASN A N 1
ATOM 1568 C CA . ASN A 1 194 ? 22.585 15.041 -33.592 1.00 96.25 194 ASN A CA 1
ATOM 1569 C C . ASN A 1 194 ? 23.928 14.875 -34.322 1.00 96.25 194 ASN A C 1
ATOM 1571 O O . ASN A 1 194 ? 24.097 15.277 -35.476 1.00 96.25 194 ASN A O 1
ATOM 1575 N N . ARG A 1 195 ? 24.901 14.244 -33.660 1.00 96.12 195 ARG A N 1
ATOM 1576 C CA . ARG A 1 195 ? 26.220 13.966 -34.238 1.00 96.12 195 ARG A CA 1
ATOM 1577 C C . ARG A 1 195 ? 26.120 12.998 -35.417 1.00 96.12 195 ARG A C 1
ATOM 1579 O O . ARG A 1 195 ? 26.704 13.259 -36.468 1.00 96.12 195 ARG A O 1
ATOM 1586 N N . LYS A 1 196 ? 25.328 11.932 -35.295 1.00 95.38 196 LYS A N 1
ATOM 1587 C CA . LYS A 1 196 ? 25.060 10.969 -36.371 1.00 95.38 196 LYS A CA 1
ATOM 1588 C C . LYS A 1 196 ? 24.372 11.621 -37.569 1.00 95.38 196 LYS A C 1
ATOM 1590 O O . LYS A 1 196 ? 24.786 11.371 -38.697 1.00 95.38 196 LYS A O 1
ATOM 1595 N N . GLU A 1 197 ? 23.383 12.482 -37.338 1.00 95.50 197 GLU A N 1
ATOM 1596 C CA . GLU A 1 197 ? 22.724 13.269 -38.386 1.00 95.50 197 GLU A CA 1
ATOM 1597 C C . GLU A 1 197 ? 23.730 14.127 -39.155 1.00 95.50 197 GLU A C 1
ATOM 1599 O O . GLU A 1 197 ? 23.738 14.119 -40.385 1.00 95.50 197 GLU A O 1
ATOM 1604 N N . SER A 1 198 ? 24.650 14.786 -38.446 1.00 94.25 198 SER A N 1
ATOM 1605 C CA . SER A 1 198 ? 25.702 15.587 -39.081 1.00 94.25 198 SER A CA 1
ATOM 1606 C C . SER A 1 198 ? 26.693 14.752 -39.911 1.00 94.25 198 SER A C 1
ATOM 1608 O O . SER A 1 198 ? 27.291 15.266 -40.856 1.00 94.25 198 SER A O 1
ATOM 1610 N N . LEU A 1 199 ? 26.841 13.460 -39.593 1.00 95.31 199 LEU A N 1
ATOM 1611 C CA . LEU A 1 199 ? 27.675 12.515 -40.334 1.00 95.31 199 LEU A CA 1
ATOM 1612 C C . LEU A 1 199 ? 26.944 11.854 -41.511 1.00 95.31 199 LEU A C 1
ATOM 1614 O O . LEU A 1 199 ? 27.616 11.251 -42.345 1.00 95.31 199 LEU A O 1
ATOM 1618 N N . LEU A 1 200 ? 25.613 11.961 -41.634 1.00 94.44 200 LEU A N 1
ATOM 1619 C CA . LEU A 1 200 ? 24.851 11.328 -42.725 1.00 94.44 200 LEU A CA 1
ATOM 1620 C C . LEU A 1 200 ? 25.415 11.616 -44.132 1.00 94.44 200 LEU A C 1
ATOM 1622 O O . LEU A 1 200 ? 25.550 10.664 -44.905 1.00 94.44 200 LEU A O 1
ATOM 1626 N N . PRO A 1 201 ? 25.824 12.855 -44.482 1.00 95.12 201 PRO A N 1
ATOM 1627 C CA . PRO A 1 201 ? 26.385 13.157 -45.805 1.00 95.12 201 PRO A CA 1
ATOM 1628 C C . PRO A 1 201 ? 27.705 12.434 -46.113 1.00 95.12 201 PRO A C 1
ATOM 1630 O O . PRO A 1 201 ? 28.052 12.241 -47.279 1.00 95.12 201 PRO A O 1
ATOM 1633 N N . VAL A 1 202 ? 28.444 12.044 -45.074 1.00 95.19 202 VAL A N 1
ATOM 1634 C CA . VAL A 1 202 ? 29.747 11.367 -45.151 1.00 95.19 202 VAL A CA 1
ATOM 1635 C C . VAL A 1 202 ? 29.709 9.956 -44.567 1.00 95.19 202 VAL A C 1
ATOM 1637 O O . VAL A 1 202 ? 30.752 9.331 -44.399 1.00 95.19 202 VAL A O 1
ATOM 1640 N N . TRP A 1 203 ? 28.519 9.412 -44.295 1.00 94.69 203 TRP A N 1
ATOM 1641 C CA . TRP A 1 203 ? 28.343 8.183 -43.515 1.00 94.69 203 TRP A CA 1
ATOM 1642 C C . TRP A 1 203 ? 29.059 6.975 -44.119 1.00 94.69 203 TRP A C 1
ATOM 1644 O O . TRP A 1 203 ? 29.581 6.122 -43.404 1.00 94.69 203 TRP A O 1
ATOM 1654 N N . GLN A 1 204 ? 29.133 6.910 -45.450 1.00 93.69 204 GLN A N 1
ATOM 1655 C CA . GLN A 1 204 ? 29.853 5.849 -46.157 1.00 93.69 204 GLN A CA 1
ATOM 1656 C C . GLN A 1 204 ? 31.359 5.818 -45.840 1.00 93.69 204 GLN A C 1
ATOM 1658 O O . GLN A 1 204 ? 31.962 4.754 -45.929 1.00 93.69 204 GLN A O 1
ATOM 1663 N N . PHE A 1 205 ? 31.942 6.948 -45.426 1.00 94.25 205 PHE A N 1
ATOM 1664 C CA . PHE A 1 205 ? 33.369 7.106 -45.131 1.00 94.25 205 PHE A CA 1
ATOM 1665 C C . PHE A 1 205 ? 33.704 7.055 -43.633 1.00 94.25 205 PHE A C 1
ATOM 1667 O O . PHE A 1 205 ? 34.881 7.117 -43.269 1.00 94.25 205 PHE A O 1
ATOM 1674 N N . VAL A 1 206 ? 32.692 6.932 -42.769 1.00 94.19 206 VAL A N 1
ATOM 1675 C CA . VAL A 1 206 ? 32.870 6.733 -41.326 1.00 94.19 206 VAL A CA 1
ATOM 1676 C C . VAL A 1 206 ? 33.355 5.302 -41.080 1.00 94.19 206 VAL A C 1
ATOM 1678 O O . VAL A 1 206 ? 32.699 4.349 -41.499 1.00 94.19 206 VAL A O 1
ATOM 1681 N N . GLU A 1 207 ? 34.504 5.151 -40.415 1.00 88.44 207 GLU A N 1
ATOM 1682 C CA . GLU A 1 207 ? 35.147 3.846 -40.180 1.00 88.44 207 GLU A CA 1
ATOM 1683 C C . GLU A 1 207 ? 34.397 3.006 -39.141 1.00 88.44 207 GLU A C 1
ATOM 1685 O O . GLU A 1 207 ? 33.989 1.884 -39.431 1.00 88.44 207 GLU A O 1
ATOM 1690 N N . ASN A 1 208 ? 34.161 3.570 -37.953 1.00 87.38 208 ASN A N 1
ATOM 1691 C CA . ASN A 1 208 ? 33.515 2.879 -36.840 1.00 87.38 208 ASN A CA 1
ATOM 1692 C C . ASN A 1 208 ? 32.094 3.414 -36.657 1.00 87.38 208 ASN A C 1
ATOM 1694 O O . ASN A 1 208 ? 31.893 4.485 -36.091 1.00 87.38 208 ASN A O 1
ATOM 1698 N N . LYS A 1 209 ? 31.104 2.679 -37.168 1.00 90.62 209 LYS A N 1
ATOM 1699 C CA . LYS A 1 209 ? 29.684 3.083 -37.143 1.00 90.62 209 LYS A CA 1
ATOM 1700 C C . LYS A 1 209 ? 28.940 2.636 -35.887 1.00 90.62 209 LYS A C 1
ATOM 1702 O O . LYS A 1 209 ? 27.888 3.193 -35.587 1.00 90.62 209 LYS A O 1
ATOM 1707 N N . ASP A 1 210 ? 29.499 1.665 -35.172 1.00 88.81 210 ASP A N 1
ATOM 1708 C CA . ASP A 1 210 ? 28.878 1.033 -34.003 1.00 88.81 210 ASP A CA 1
ATOM 1709 C C . ASP A 1 210 ? 29.199 1.757 -32.683 1.00 88.81 210 ASP A C 1
ATOM 1711 O O . ASP A 1 210 ? 28.772 1.326 -31.615 1.00 88.81 210 ASP A O 1
ATOM 1715 N N . VAL A 1 211 ? 29.953 2.860 -32.734 1.00 91.62 211 VAL A N 1
ATOM 1716 C CA . VAL A 1 211 ? 30.321 3.641 -31.545 1.00 91.62 211 VAL A CA 1
ATOM 1717 C C . VAL A 1 211 ? 29.220 4.622 -31.148 1.00 91.62 211 VAL A C 1
ATOM 1719 O O . VAL A 1 211 ? 28.530 5.203 -31.992 1.00 91.62 211 VAL A O 1
ATOM 1722 N N . ASN A 1 212 ? 29.087 4.870 -29.845 1.00 91.94 212 ASN A N 1
ATOM 1723 C CA . ASN A 1 212 ? 28.192 5.902 -29.348 1.00 91.94 212 ASN A CA 1
ATOM 1724 C C . ASN A 1 212 ? 28.840 7.290 -29.483 1.00 91.94 212 ASN A C 1
ATOM 1726 O O . ASN A 1 212 ? 29.541 7.758 -28.591 1.00 91.94 212 ASN A O 1
ATOM 1730 N N . PHE A 1 213 ? 28.546 7.991 -30.581 1.00 94.56 213 PHE A N 1
ATOM 1731 C CA . PHE A 1 213 ? 28.995 9.371 -30.786 1.00 94.56 213 PHE A CA 1
ATOM 1732 C C . PHE A 1 213 ? 28.600 10.347 -29.672 1.00 94.56 213 PHE A C 1
ATOM 1734 O O . PHE A 1 213 ? 29.211 11.400 -29.603 1.00 94.56 213 PHE A O 1
ATOM 1741 N N . GLY A 1 214 ? 27.609 10.057 -28.824 1.00 93.62 214 GLY A N 1
ATOM 1742 C CA . GLY A 1 214 ? 27.223 10.919 -27.704 1.00 93.62 214 GLY A CA 1
ATOM 1743 C C . GLY A 1 214 ? 28.152 10.826 -26.492 1.00 93.62 214 GLY A C 1
ATOM 1744 O O . GLY A 1 214 ? 28.198 11.755 -25.696 1.00 93.62 214 GLY A O 1
ATOM 1745 N N . GLU A 1 215 ? 28.911 9.736 -26.360 1.00 92.62 215 GLU A N 1
ATOM 1746 C CA . GLU A 1 215 ? 29.865 9.531 -25.256 1.00 92.62 215 GLU A CA 1
ATOM 1747 C C . GLU A 1 215 ? 31.263 10.073 -25.573 1.00 92.62 215 GLU A C 1
ATOM 1749 O O . GLU A 1 215 ? 32.098 10.211 -24.683 1.00 92.62 215 GLU A O 1
ATOM 1754 N N . MET A 1 216 ? 31.516 10.395 -26.842 1.00 93.50 216 MET A N 1
ATOM 1755 C CA . MET A 1 216 ? 32.783 10.956 -27.296 1.00 93.50 216 MET A CA 1
ATOM 1756 C C . MET A 1 216 ? 32.922 12.415 -26.856 1.00 93.50 216 MET A C 1
ATOM 1758 O O . MET A 1 216 ? 31.952 13.178 -26.817 1.00 93.50 216 MET A O 1
ATOM 1762 N N . THR A 1 217 ? 34.147 12.851 -26.603 1.00 94.62 217 THR A N 1
ATOM 1763 C CA . THR A 1 217 ? 34.449 14.277 -26.447 1.00 94.62 217 THR A CA 1
ATOM 1764 C C . THR A 1 217 ? 34.244 15.023 -27.771 1.00 94.62 217 THR A C 1
ATOM 1766 O O . THR A 1 217 ? 34.260 14.432 -28.855 1.00 94.62 217 THR A O 1
ATOM 1769 N N . ASP A 1 218 ? 34.062 16.345 -27.710 1.00 92.94 218 ASP A N 1
ATOM 1770 C CA . ASP A 1 218 ? 33.924 17.173 -28.919 1.00 92.94 218 ASP A CA 1
ATOM 1771 C C . ASP A 1 218 ? 35.145 17.075 -29.842 1.00 92.94 218 ASP A C 1
ATOM 1773 O O . ASP A 1 218 ? 34.998 17.098 -31.064 1.00 92.94 218 ASP A O 1
ATOM 1777 N N . VAL A 1 219 ? 36.345 16.922 -29.270 1.00 94.06 219 VAL A N 1
ATOM 1778 C CA . VAL A 1 219 ? 37.596 16.774 -30.027 1.00 94.06 219 VAL A CA 1
ATOM 1779 C C . VAL A 1 219 ? 37.593 15.462 -30.804 1.00 94.06 219 VAL A C 1
ATOM 1781 O O . VAL A 1 219 ? 37.813 15.468 -32.013 1.00 94.06 219 VAL A O 1
ATOM 1784 N N . GLU A 1 220 ? 37.277 14.348 -30.141 1.00 93.56 220 GLU A N 1
ATOM 1785 C CA . GLU A 1 220 ? 37.225 13.031 -30.783 1.00 93.56 220 GLU A CA 1
ATOM 1786 C C . GLU A 1 220 ? 36.166 12.987 -31.889 1.00 93.56 220 GLU A C 1
ATOM 1788 O O . GLU A 1 220 ? 36.427 12.484 -32.984 1.00 93.56 220 GLU A O 1
ATOM 1793 N N . PHE A 1 221 ? 34.980 13.550 -31.635 1.00 96.50 221 PHE A N 1
ATOM 1794 C CA . PHE A 1 221 ? 33.931 13.626 -32.647 1.00 96.50 221 PHE A CA 1
ATOM 1795 C C . PHE A 1 221 ? 34.353 14.487 -33.847 1.00 96.50 221 PHE A C 1
ATOM 1797 O O . PHE A 1 221 ? 34.141 14.093 -34.997 1.00 96.50 221 PHE A O 1
ATOM 1804 N N . SER A 1 222 ? 34.995 15.631 -33.594 1.00 93.44 222 SER A N 1
ATOM 1805 C CA . SER A 1 222 ? 35.503 16.512 -34.652 1.00 93.44 222 SER A CA 1
ATOM 1806 C C . SER A 1 222 ? 36.525 15.793 -35.528 1.00 93.44 222 SER A C 1
ATOM 1808 O O . SER A 1 222 ? 36.412 15.839 -36.749 1.00 93.44 222 SER A O 1
ATOM 1810 N N . THR A 1 223 ? 37.446 15.031 -34.931 1.00 93.62 223 THR A N 1
ATOM 1811 C CA . THR A 1 223 ? 38.411 14.210 -35.678 1.00 93.62 223 THR A CA 1
ATOM 1812 C C . THR A 1 223 ? 37.723 13.165 -36.563 1.00 93.62 223 THR A C 1
ATOM 1814 O O . THR A 1 223 ? 38.096 13.001 -37.725 1.00 93.62 223 THR A O 1
ATOM 1817 N N . VAL A 1 224 ? 36.692 12.469 -36.063 1.00 94.00 224 VAL A N 1
ATOM 1818 C CA . VAL A 1 224 ? 35.917 11.509 -36.877 1.00 94.00 224 VAL A CA 1
ATOM 1819 C C . VAL A 1 224 ? 35.268 12.205 -38.071 1.00 94.00 224 VAL A C 1
ATOM 1821 O O . VAL A 1 224 ? 35.352 11.708 -39.198 1.00 94.00 224 VAL A O 1
ATOM 1824 N N . LYS A 1 225 ? 34.641 13.361 -37.834 1.00 94.31 225 LYS A N 1
ATOM 1825 C CA . LYS A 1 225 ? 33.974 14.136 -38.877 1.00 94.31 225 LYS A CA 1
ATOM 1826 C C . LYS A 1 225 ? 34.962 14.638 -39.931 1.00 94.31 225 LYS A C 1
ATOM 1828 O O . LYS A 1 225 ? 34.728 14.428 -41.116 1.00 94.31 225 LYS A O 1
ATOM 1833 N N . GLU A 1 226 ? 36.080 15.228 -39.518 1.00 94.19 226 GLU A N 1
ATOM 1834 C CA . GLU A 1 226 ? 37.127 15.728 -40.420 1.00 94.19 226 GLU A CA 1
ATOM 1835 C C . GLU A 1 226 ? 37.738 14.618 -41.281 1.00 94.19 226 GLU A C 1
ATOM 1837 O O . GLU A 1 226 ? 37.956 14.805 -42.481 1.00 94.19 226 GLU A O 1
ATOM 1842 N N . ASN A 1 227 ? 37.966 13.437 -40.703 1.00 93.94 227 ASN A N 1
ATOM 1843 C CA . ASN A 1 227 ? 38.459 12.280 -41.445 1.00 93.94 227 ASN A CA 1
ATOM 1844 C C . ASN A 1 227 ? 37.443 11.801 -42.494 1.00 93.94 227 ASN A C 1
ATOM 1846 O O . ASN A 1 227 ? 37.818 11.521 -43.636 1.00 93.94 227 ASN A O 1
ATOM 1850 N N . ALA A 1 228 ? 36.158 11.724 -42.134 1.00 94.44 228 ALA A N 1
ATOM 1851 C CA . ALA A 1 228 ? 35.095 11.326 -43.055 1.00 94.44 228 ALA A CA 1
ATOM 1852 C C . ALA A 1 228 ? 34.890 12.362 -44.181 1.00 94.44 228 ALA A C 1
ATOM 1854 O O . ALA A 1 228 ? 34.782 11.982 -45.350 1.00 94.44 228 ALA A O 1
ATOM 1855 N N . ASP A 1 229 ? 34.921 13.657 -43.850 1.00 93.62 229 ASP A N 1
ATOM 1856 C CA . ASP A 1 229 ? 34.883 14.771 -44.807 1.00 93.62 229 ASP A CA 1
ATOM 1857 C C . ASP A 1 229 ? 36.082 14.702 -45.775 1.00 93.62 229 ASP A C 1
ATOM 1859 O O . ASP A 1 229 ? 35.910 14.760 -46.995 1.00 93.62 229 ASP A O 1
ATOM 1863 N N . SER A 1 230 ? 37.295 14.483 -45.257 1.00 93.06 230 SER A N 1
ATOM 1864 C CA . SER A 1 230 ? 38.517 14.364 -46.066 1.00 93.06 230 SER A CA 1
ATOM 1865 C C . SER A 1 230 ? 38.455 13.188 -47.043 1.00 93.06 230 SER A C 1
ATOM 1867 O O . SER A 1 230 ? 38.802 13.333 -48.218 1.00 93.06 230 SER A O 1
ATOM 1869 N N . LYS A 1 231 ? 37.959 12.029 -46.595 1.00 93.69 231 LYS A N 1
ATOM 1870 C CA . LYS A 1 231 ? 37.751 10.858 -47.460 1.00 93.69 231 LYS A CA 1
ATOM 1871 C C . LYS A 1 231 ? 36.693 11.103 -48.528 1.00 93.69 231 LYS A C 1
ATOM 1873 O O . LYS A 1 231 ? 36.899 10.706 -49.673 1.00 93.69 231 LYS A O 1
ATOM 1878 N N . LYS A 1 232 ? 35.596 11.792 -48.191 1.00 94.44 232 LYS A N 1
ATOM 1879 C CA . LYS A 1 232 ? 34.584 12.187 -49.179 1.00 94.44 232 LYS A CA 1
ATOM 1880 C C . LYS A 1 232 ? 35.185 13.076 -50.262 1.00 94.44 232 LYS A C 1
ATOM 1882 O O . LYS A 1 232 ? 34.951 12.831 -51.439 1.00 94.44 232 LYS A O 1
ATOM 1887 N N . ILE A 1 233 ? 35.984 14.069 -49.876 1.00 92.94 233 ILE A N 1
ATOM 1888 C CA . ILE A 1 233 ? 36.655 14.968 -50.823 1.00 92.94 233 ILE A CA 1
ATOM 1889 C C . ILE A 1 233 ? 37.585 14.182 -51.756 1.00 92.94 233 ILE A C 1
ATOM 1891 O O . ILE A 1 233 ? 37.563 14.398 -52.967 1.00 92.94 233 ILE A O 1
ATOM 1895 N N . GLN A 1 234 ? 38.378 13.252 -51.215 1.00 91.88 234 GLN A N 1
ATOM 1896 C CA . GLN A 1 234 ? 39.268 12.406 -52.016 1.00 91.88 234 GLN A CA 1
ATOM 1897 C C . GLN A 1 234 ? 38.489 11.520 -52.996 1.00 91.88 234 GLN A C 1
ATOM 1899 O O . GLN A 1 234 ? 38.834 11.471 -54.177 1.00 91.88 234 GLN A O 1
ATOM 1904 N N . PHE A 1 235 ? 37.411 10.885 -52.531 1.00 93.50 235 PHE A N 1
ATOM 1905 C CA . PHE A 1 235 ? 36.544 10.054 -53.362 1.00 93.50 235 PHE A CA 1
ATOM 1906 C C . PHE A 1 235 ? 35.867 10.862 -54.474 1.00 93.50 235 PHE A C 1
ATOM 1908 O O . PHE A 1 235 ? 35.917 10.462 -55.634 1.00 93.50 235 PHE A O 1
ATOM 1915 N N . ASP A 1 236 ? 35.281 12.019 -54.158 1.00 91.06 236 ASP A N 1
ATOM 1916 C CA . ASP A 1 236 ? 34.626 12.879 -55.148 1.00 91.06 236 ASP A CA 1
ATOM 1917 C C . ASP A 1 236 ? 35.632 13.363 -56.210 1.00 91.06 236 ASP A C 1
ATOM 1919 O O . ASP A 1 236 ? 35.333 13.347 -57.407 1.00 91.06 236 ASP A O 1
ATOM 1923 N N . ALA A 1 237 ? 36.853 13.726 -55.801 1.00 90.19 237 ALA A N 1
ATOM 1924 C CA . ALA A 1 237 ? 37.926 14.100 -56.721 1.00 90.19 237 ALA A CA 1
ATOM 1925 C C . ALA A 1 237 ? 38.347 12.935 -57.634 1.00 90.19 237 ALA A C 1
ATOM 1927 O O . ALA A 1 237 ? 38.596 13.138 -58.825 1.00 90.19 237 ALA A O 1
ATOM 1928 N N . GLU A 1 238 ? 38.413 11.713 -57.107 1.00 89.06 238 GLU A N 1
ATOM 1929 C CA . GLU A 1 238 ? 38.704 10.512 -57.889 1.00 89.06 238 GLU A CA 1
ATOM 1930 C C . GLU A 1 238 ? 37.565 10.171 -58.859 1.00 89.06 238 GLU A C 1
ATOM 1932 O O . GLU A 1 238 ? 37.822 9.917 -60.033 1.00 89.06 238 GLU A O 1
ATOM 1937 N N . GLN A 1 239 ? 36.304 10.270 -58.432 1.00 87.62 239 GLN A N 1
ATOM 1938 C CA . GLN A 1 239 ? 35.142 10.073 -59.304 1.00 87.62 239 GLN A CA 1
ATOM 1939 C C . GLN A 1 239 ? 35.121 11.066 -60.471 1.00 87.62 239 GLN A C 1
ATOM 1941 O O . GLN A 1 239 ? 34.781 10.691 -61.594 1.00 87.62 239 GLN A O 1
ATOM 1946 N N . VAL A 1 240 ? 35.513 12.322 -60.239 1.00 89.94 240 VAL A N 1
ATOM 1947 C CA . VAL A 1 240 ? 35.665 13.316 -61.313 1.00 89.94 240 VAL A CA 1
ATOM 1948 C C . VAL A 1 240 ? 36.781 12.913 -62.281 1.00 89.94 240 VAL A C 1
ATOM 1950 O O . VAL A 1 240 ? 36.565 12.964 -63.492 1.00 89.94 240 VAL A O 1
ATOM 1953 N N . LYS A 1 241 ? 37.940 12.457 -61.781 1.00 88.94 241 LYS A N 1
ATOM 1954 C CA . LYS A 1 241 ? 39.039 11.962 -62.633 1.00 88.94 241 LYS A CA 1
ATOM 1955 C C . LYS A 1 241 ? 38.615 10.756 -63.469 1.00 88.94 241 LYS A C 1
ATOM 1957 O O . LYS A 1 241 ? 38.836 10.761 -64.675 1.00 88.94 241 LYS A O 1
ATOM 1962 N N . ILE A 1 242 ? 37.950 9.776 -62.857 1.00 84.06 242 ILE A N 1
ATOM 1963 C CA . ILE A 1 242 ? 37.440 8.578 -63.537 1.00 84.06 242 ILE A CA 1
ATOM 1964 C C . ILE A 1 242 ? 36.424 8.963 -64.617 1.00 84.06 242 ILE A C 1
ATOM 1966 O O . ILE A 1 242 ? 36.487 8.445 -65.728 1.00 84.06 242 ILE A O 1
ATOM 1970 N N . LYS A 1 243 ? 35.497 9.890 -64.333 1.00 86.12 243 LYS A N 1
ATOM 1971 C CA . LYS A 1 243 ? 34.537 10.378 -65.338 1.00 86.12 243 LYS A CA 1
ATOM 1972 C C . LYS A 1 243 ? 35.239 11.058 -66.512 1.00 86.12 243 LYS A C 1
ATOM 1974 O O . LYS A 1 243 ? 34.936 10.719 -67.651 1.00 86.12 243 LYS A O 1
ATOM 1979 N N . ALA A 1 244 ? 36.191 11.950 -66.243 1.00 84.88 244 ALA A N 1
ATOM 1980 C CA . ALA A 1 244 ? 36.954 12.635 -67.285 1.00 84.88 244 ALA A CA 1
ATOM 1981 C C . ALA A 1 244 ? 37.803 11.659 -68.124 1.00 84.88 244 ALA A C 1
ATOM 1983 O O . ALA A 1 244 ? 37.888 11.794 -69.344 1.00 84.88 244 ALA A O 1
ATOM 1984 N N . GLU A 1 245 ? 38.404 10.644 -67.498 1.00 84.06 245 GLU A N 1
ATOM 1985 C CA . GLU A 1 245 ? 39.167 9.610 -68.199 1.00 84.06 245 GLU A CA 1
ATOM 1986 C C . GLU A 1 245 ? 38.267 8.695 -69.039 1.00 84.06 245 GLU A C 1
ATOM 1988 O O . GLU A 1 245 ? 38.591 8.421 -70.195 1.00 84.06 245 GLU A O 1
ATOM 1993 N N . ASN A 1 246 ? 37.112 8.283 -68.511 1.00 80.88 246 ASN A N 1
ATOM 1994 C CA . ASN A 1 246 ? 36.118 7.509 -69.255 1.00 80.88 246 ASN A CA 1
ATOM 1995 C C . ASN A 1 246 ? 35.563 8.290 -70.451 1.00 80.88 246 ASN A C 1
ATOM 1997 O O . ASN A 1 246 ? 35.380 7.714 -71.522 1.00 80.88 246 ASN A O 1
ATOM 2001 N N . GLU A 1 247 ? 35.329 9.594 -70.299 1.00 86.75 247 GLU A N 1
ATOM 2002 C CA . GLU A 1 247 ? 34.910 10.473 -71.394 1.00 86.75 247 GLU A CA 1
ATOM 2003 C C . GLU A 1 247 ? 36.007 10.599 -72.461 1.00 86.75 247 GLU A C 1
ATOM 2005 O O . GLU A 1 247 ? 35.727 10.463 -73.654 1.00 86.75 247 GLU A O 1
ATOM 2010 N N . ARG A 1 248 ? 37.275 10.744 -72.052 1.00 84.69 248 ARG A N 1
ATOM 2011 C CA . ARG A 1 248 ? 38.422 10.739 -72.972 1.00 84.69 248 ARG A CA 1
ATOM 2012 C C . ARG A 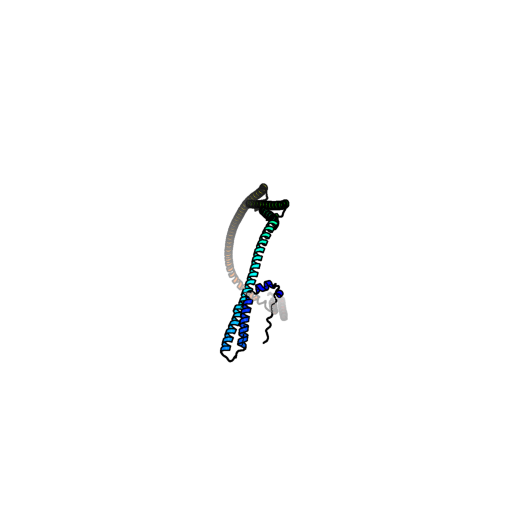1 248 ? 38.545 9.410 -73.721 1.00 84.69 248 ARG A C 1
ATOM 2014 O O . ARG A 1 248 ? 38.714 9.421 -74.936 1.00 84.69 248 ARG A O 1
ATOM 2021 N N . LEU A 1 249 ? 38.424 8.280 -73.023 1.00 80.12 249 LEU A N 1
ATOM 2022 C CA . LEU A 1 249 ? 38.450 6.940 -73.617 1.00 80.12 249 LEU A CA 1
ATOM 2023 C C . LEU A 1 249 ? 37.273 6.716 -74.573 1.00 80.12 249 LEU A C 1
ATOM 2025 O O . LEU A 1 249 ? 37.445 6.085 -75.614 1.00 80.12 249 LEU A O 1
ATOM 2029 N N . ALA A 1 250 ? 36.085 7.233 -74.253 1.00 82.50 250 ALA A N 1
ATOM 2030 C CA . ALA A 1 250 ? 34.929 7.176 -75.143 1.00 82.50 250 ALA A CA 1
ATOM 2031 C C . ALA A 1 250 ? 35.149 8.020 -76.409 1.00 82.50 250 ALA A C 1
ATOM 2033 O O . ALA A 1 250 ? 34.865 7.546 -77.508 1.00 82.50 250 ALA A O 1
ATOM 2034 N N . ALA A 1 251 ? 35.712 9.226 -76.279 1.00 81.06 251 ALA A N 1
ATOM 2035 C CA . ALA A 1 251 ? 36.063 10.078 -77.415 1.00 81.06 251 ALA A CA 1
ATOM 2036 C C . ALA A 1 251 ? 37.178 9.464 -78.283 1.00 81.06 251 ALA A C 1
ATOM 2038 O O . ALA A 1 251 ? 37.107 9.514 -79.510 1.00 81.06 251 ALA A O 1
ATOM 2039 N N . GLU A 1 252 ? 38.183 8.840 -77.664 1.00 77.69 252 GLU A N 1
ATOM 2040 C CA . GLU A 1 252 ? 39.254 8.125 -78.362 1.00 77.69 252 GLU A CA 1
ATOM 2041 C C . GLU A 1 252 ? 38.720 6.895 -79.105 1.00 77.69 252 GLU A C 1
ATOM 2043 O O . GLU A 1 252 ? 39.030 6.718 -80.282 1.00 77.69 252 GLU A O 1
ATOM 2048 N N . LYS A 1 253 ? 37.841 6.099 -78.478 1.00 76.56 253 LYS A N 1
ATOM 2049 C CA . LYS A 1 253 ? 37.140 4.992 -79.147 1.00 76.56 253 LYS A CA 1
ATOM 2050 C C . LYS A 1 253 ? 36.276 5.477 -80.307 1.00 76.56 253 LYS A C 1
ATOM 2052 O O . LYS A 1 253 ? 36.356 4.905 -81.385 1.00 76.56 253 LYS A O 1
ATOM 2057 N N . ALA A 1 254 ? 35.518 6.559 -80.132 1.00 77.31 254 ALA A N 1
ATOM 2058 C CA . ALA A 1 254 ? 34.705 7.131 -81.204 1.00 77.31 254 ALA A CA 1
ATOM 2059 C C . ALA A 1 254 ? 35.562 7.619 -82.383 1.00 77.31 254 ALA A C 1
ATOM 2061 O O . ALA A 1 254 ? 35.179 7.441 -83.539 1.00 77.31 254 ALA A O 1
ATOM 2062 N N . LYS A 1 255 ? 36.740 8.194 -82.108 1.00 77.31 255 LYS A N 1
ATOM 2063 C CA . LYS A 1 255 ? 37.694 8.593 -83.146 1.00 77.31 255 LYS A CA 1
ATOM 2064 C C . LYS A 1 255 ? 38.316 7.380 -83.842 1.00 77.31 255 LYS A C 1
ATOM 2066 O O . LYS A 1 255 ? 38.367 7.365 -85.064 1.00 77.31 255 LYS A O 1
ATOM 2071 N N . ALA A 1 256 ? 38.713 6.350 -83.097 1.00 73.12 256 ALA A N 1
ATOM 2072 C CA . ALA A 1 256 ? 39.232 5.105 -83.663 1.00 73.12 256 ALA A CA 1
ATOM 2073 C C . ALA A 1 256 ? 38.185 4.376 -84.524 1.00 73.12 256 ALA A C 1
ATOM 2075 O O . ALA A 1 256 ? 38.513 3.887 -85.603 1.00 73.12 256 ALA A O 1
ATOM 2076 N N . ASP A 1 257 ? 36.920 4.352 -84.098 1.00 72.94 257 ASP A N 1
ATOM 2077 C CA . ASP A 1 257 ? 35.814 3.785 -84.872 1.00 72.94 257 ASP A CA 1
ATOM 2078 C C . ASP A 1 257 ? 35.513 4.622 -86.127 1.00 72.94 257 ASP A C 1
ATOM 2080 O O . ASP A 1 257 ? 35.258 4.061 -87.195 1.00 72.94 257 ASP A O 1
ATOM 2084 N N . ALA A 1 258 ? 35.592 5.956 -86.044 1.00 73.44 258 ALA A N 1
ATOM 2085 C CA . ALA A 1 258 ? 35.460 6.843 -87.201 1.00 73.44 258 ALA A CA 1
ATOM 2086 C C . ALA A 1 258 ? 36.619 6.673 -88.198 1.00 73.44 258 ALA A C 1
ATOM 2088 O O . ALA A 1 258 ? 36.373 6.578 -89.400 1.00 73.44 258 ALA A O 1
ATOM 2089 N N . ASP A 1 259 ? 37.858 6.565 -87.713 1.00 74.50 259 ASP A N 1
ATOM 2090 C CA . ASP A 1 259 ? 39.047 6.321 -88.533 1.00 74.50 259 ASP A CA 1
ATOM 2091 C C . ASP A 1 259 ? 38.988 4.932 -89.181 1.00 74.50 259 ASP A C 1
ATOM 2093 O O . ASP A 1 259 ? 39.260 4.799 -90.374 1.00 74.50 259 ASP A O 1
ATOM 2097 N N . LYS A 1 260 ? 38.543 3.900 -88.449 1.00 71.56 260 LYS A N 1
ATOM 2098 C CA . LYS A 1 260 ? 38.309 2.557 -88.998 1.00 71.56 260 LYS A CA 1
ATOM 2099 C C . LYS A 1 260 ? 37.233 2.578 -90.081 1.00 71.56 260 LYS A C 1
ATOM 2101 O O . LYS A 1 260 ? 37.447 2.015 -91.151 1.00 71.56 260 LYS A O 1
ATOM 2106 N N . LYS A 1 261 ? 36.113 3.270 -89.852 1.00 74.38 261 LYS A N 1
ATOM 2107 C CA . LYS A 1 261 ? 35.037 3.413 -90.842 1.00 74.38 261 LYS A CA 1
ATOM 2108 C C . LYS A 1 261 ? 35.500 4.188 -92.079 1.00 74.38 261 LYS A C 1
ATOM 2110 O O . LYS A 1 261 ? 35.178 3.793 -93.194 1.00 74.38 261 LYS A O 1
ATOM 2115 N N . ALA A 1 262 ? 36.300 5.240 -91.905 1.00 73.19 262 ALA A N 1
ATOM 2116 C CA . ALA A 1 262 ? 36.892 5.988 -93.012 1.00 73.19 262 ALA A CA 1
ATOM 2117 C C . ALA A 1 262 ? 37.908 5.144 -93.802 1.00 73.19 262 ALA A C 1
ATOM 2119 O O . ALA A 1 262 ? 37.962 5.233 -95.030 1.00 73.19 262 ALA A O 1
ATOM 2120 N N . LEU A 1 263 ? 38.687 4.295 -93.123 1.00 69.06 263 LEU A N 1
ATOM 2121 C CA . LEU A 1 263 ? 39.618 3.363 -93.757 1.00 69.06 263 LEU A CA 1
ATOM 2122 C C . LEU A 1 263 ? 38.874 2.267 -94.534 1.00 69.06 263 LEU A C 1
ATOM 2124 O O . LEU A 1 263 ? 39.240 1.977 -95.670 1.00 69.06 263 LEU A O 1
ATOM 2128 N N . GLU A 1 264 ? 37.809 1.702 -93.960 1.00 69.44 264 GLU A N 1
ATOM 2129 C CA . GLU A 1 264 ? 36.931 0.730 -94.623 1.00 69.44 264 GLU A CA 1
ATOM 2130 C C . GLU A 1 264 ? 36.235 1.344 -95.844 1.00 69.44 264 GLU A C 1
ATOM 2132 O O . GLU A 1 264 ? 36.174 0.714 -96.897 1.00 69.44 264 GLU A O 1
ATOM 2137 N N . GLU A 1 265 ? 35.777 2.595 -95.760 1.00 70.38 265 GLU A N 1
ATOM 2138 C CA . GLU A 1 265 ? 35.152 3.296 -96.884 1.00 70.38 265 GLU A CA 1
ATOM 2139 C C . GLU A 1 265 ? 36.166 3.643 -97.989 1.00 70.38 265 GLU A C 1
ATOM 2141 O O . GLU A 1 265 ? 35.854 3.554 -99.180 1.00 70.38 265 GLU A O 1
ATOM 2146 N N . LYS A 1 266 ? 37.410 3.977 -97.621 1.00 72.56 266 LYS A N 1
ATOM 2147 C CA . LYS A 1 266 ? 38.506 4.199 -98.574 1.00 72.56 266 LYS A CA 1
ATOM 2148 C C . LYS A 1 266 ? 38.929 2.896 -99.260 1.00 72.56 266 LYS A C 1
ATOM 2150 O O . LYS A 1 266 ? 39.057 2.878 -100.481 1.00 72.56 266 LYS A O 1
ATOM 2155 N N . ALA A 1 267 ? 39.038 1.801 -98.507 1.00 68.69 267 ALA A N 1
ATOM 2156 C CA . ALA A 1 267 ? 39.303 0.467 -99.040 1.00 68.69 267 ALA A CA 1
ATOM 2157 C C . ALA A 1 267 ? 38.151 -0.037 -99.928 1.00 68.69 267 ALA A C 1
ATOM 2159 O O . ALA A 1 267 ? 38.399 -0.633 -100.973 1.00 68.69 267 ALA A O 1
ATOM 2160 N N . ALA A 1 268 ? 36.892 0.242 -99.576 1.00 72.81 268 ALA A N 1
ATOM 2161 C CA . ALA A 1 268 ? 35.737 -0.080 -100.411 1.00 72.81 268 ALA A CA 1
ATOM 2162 C C . ALA A 1 268 ? 35.732 0.725 -101.723 1.00 72.81 268 ALA A C 1
ATOM 2164 O O . ALA A 1 268 ? 35.425 0.165 -102.775 1.00 72.81 268 ALA A O 1
ATOM 2165 N N . LYS A 1 269 ? 36.125 2.008 -101.693 1.00 71.19 269 LYS A N 1
ATOM 2166 C CA . LYS A 1 269 ? 36.294 2.830 -102.905 1.00 71.19 269 LYS A CA 1
ATOM 2167 C C . LYS A 1 269 ? 37.436 2.325 -103.791 1.00 71.19 269 LYS A C 1
ATOM 2169 O O . LYS A 1 269 ? 37.213 2.161 -104.985 1.00 71.19 269 LYS A O 1
ATOM 2174 N N . GLU A 1 270 ? 38.600 1.992 -103.232 1.00 67.56 270 GLU A N 1
ATOM 2175 C CA . GLU A 1 270 ? 39.713 1.383 -103.987 1.00 67.56 270 GLU A CA 1
ATOM 2176 C C . GLU A 1 270 ? 39.347 0.007 -104.561 1.00 67.56 270 GLU A C 1
ATOM 2178 O O . GLU A 1 270 ? 39.701 -0.319 -105.698 1.00 67.56 270 GLU A O 1
ATOM 2183 N N . LYS A 1 271 ? 38.579 -0.802 -103.823 1.00 67.88 271 LYS A N 1
ATOM 2184 C CA . LYS A 1 271 ? 38.109 -2.104 -104.307 1.00 67.88 271 LYS A CA 1
ATOM 2185 C C . LYS A 1 271 ? 37.079 -1.950 -105.429 1.00 67.88 271 LYS A C 1
ATOM 2187 O O . LYS A 1 271 ? 37.204 -2.607 -106.453 1.00 67.88 271 LYS A O 1
ATOM 2192 N N . ALA A 1 272 ? 36.141 -1.010 -105.309 1.00 69.94 272 ALA A N 1
ATOM 2193 C CA . ALA A 1 272 ? 35.192 -0.689 -106.376 1.00 69.94 272 ALA A CA 1
ATOM 2194 C C . ALA A 1 272 ? 35.880 -0.093 -107.620 1.00 69.94 272 ALA A C 1
ATOM 2196 O O . ALA A 1 272 ? 35.463 -0.346 -108.750 1.00 69.94 272 ALA A O 1
ATOM 2197 N N . GLU A 1 273 ? 36.940 0.696 -107.440 1.00 71.06 273 GLU A N 1
ATOM 2198 C CA . GLU A 1 273 ? 37.698 1.283 -108.546 1.00 71.06 273 GLU A CA 1
ATOM 2199 C C . GLU A 1 273 ? 38.598 0.252 -109.245 1.00 71.06 273 GLU A C 1
ATOM 2201 O O . GLU A 1 273 ? 38.675 0.232 -110.476 1.00 71.06 273 GLU A O 1
ATOM 2206 N N . SER A 1 274 ? 39.209 -0.662 -108.488 1.00 63.28 274 SER A N 1
ATOM 2207 C CA . SER A 1 274 ? 39.947 -1.800 -109.050 1.00 63.28 274 SER A CA 1
ATOM 2208 C C . SER A 1 274 ? 39.019 -2.813 -109.731 1.00 63.28 274 SER A C 1
ATOM 2210 O O . SER A 1 274 ? 39.345 -3.268 -110.824 1.00 63.28 274 SER A O 1
ATOM 2212 N N . GLU A 1 275 ? 37.824 -3.082 -109.194 1.00 67.56 275 GLU A N 1
ATOM 2213 C CA . GLU A 1 275 ? 36.797 -3.890 -109.866 1.00 67.56 275 GLU A CA 1
ATOM 2214 C C . GLU A 1 275 ? 36.277 -3.222 -111.144 1.00 67.56 275 GLU A C 1
ATOM 2216 O O . GLU A 1 275 ? 36.117 -3.900 -112.157 1.00 67.56 275 GLU A O 1
ATOM 2221 N N . LYS A 1 276 ? 36.085 -1.894 -111.164 1.00 70.94 276 LYS A N 1
ATOM 2222 C CA . LYS A 1 276 ? 35.736 -1.164 -112.397 1.00 70.94 276 LYS A CA 1
ATOM 2223 C C . LYS A 1 276 ? 36.843 -1.228 -113.447 1.00 70.94 276 LYS A C 1
ATOM 2225 O O . LYS A 1 276 ? 36.534 -1.388 -114.627 1.00 70.94 276 LYS A O 1
ATOM 2230 N N . LYS A 1 277 ? 38.116 -1.124 -113.049 1.00 69.25 277 LYS A N 1
ATOM 2231 C CA . LYS A 1 277 ? 39.252 -1.294 -113.971 1.00 69.25 277 LYS A CA 1
ATOM 2232 C C . LYS A 1 277 ? 39.324 -2.722 -114.511 1.00 69.25 277 LYS A C 1
ATOM 2234 O O . LYS A 1 277 ? 39.421 -2.888 -115.722 1.00 69.25 277 LYS A O 1
ATOM 2239 N N . LEU A 1 278 ? 39.164 -3.729 -113.654 1.00 62.34 278 LEU A N 1
ATOM 2240 C CA . LEU A 1 278 ? 39.172 -5.137 -114.057 1.00 62.34 278 LEU A CA 1
ATOM 2241 C C . LEU A 1 278 ? 37.973 -5.489 -114.955 1.00 62.34 278 LEU A C 1
ATOM 2243 O O . LEU A 1 278 ? 38.106 -6.268 -115.894 1.00 62.34 278 LEU A O 1
ATOM 2247 N N . ALA A 1 279 ? 36.800 -4.900 -114.705 1.00 67.75 279 ALA A N 1
ATOM 2248 C CA . ALA A 1 279 ? 35.620 -5.059 -115.552 1.00 67.75 279 ALA A CA 1
ATOM 2249 C C . ALA A 1 279 ? 35.803 -4.396 -116.925 1.00 67.75 279 ALA A C 1
ATOM 2251 O O . ALA A 1 279 ? 35.390 -4.967 -117.931 1.00 67.75 279 ALA A O 1
ATOM 2252 N N . LYS A 1 280 ? 36.460 -3.229 -116.984 1.00 70.06 280 LYS A N 1
ATOM 2253 C CA . LYS A 1 280 ? 36.793 -2.558 -118.246 1.00 70.06 280 LYS A CA 1
ATOM 2254 C C . LYS A 1 280 ? 37.826 -3.350 -119.054 1.00 70.06 280 LYS A C 1
ATOM 2256 O O . LYS A 1 280 ? 37.641 -3.541 -120.248 1.00 70.06 280 LYS A O 1
ATOM 2261 N N . GLU A 1 281 ? 38.843 -3.897 -118.395 1.00 63.59 281 GLU A N 1
ATOM 2262 C CA . GLU A 1 281 ? 39.868 -4.735 -119.027 1.00 63.59 281 GLU A CA 1
ATOM 2263 C C . GLU A 1 281 ? 39.297 -6.082 -119.513 1.00 63.59 281 GLU A C 1
ATOM 2265 O O . GLU A 1 281 ? 39.618 -6.538 -120.609 1.00 63.59 281 GLU A O 1
ATOM 2270 N N . ARG A 1 282 ? 38.362 -6.687 -118.763 1.00 67.38 282 ARG A N 1
ATOM 2271 C CA . ARG A 1 282 ? 37.603 -7.869 -119.212 1.00 67.38 282 ARG A CA 1
ATOM 2272 C C . ARG A 1 282 ? 36.645 -7.561 -120.361 1.00 67.38 282 ARG A C 1
ATOM 2274 O O . ARG A 1 282 ? 36.479 -8.415 -121.224 1.00 67.38 282 ARG A O 1
ATOM 2281 N N . ALA A 1 283 ? 36.029 -6.379 -120.394 1.00 70.19 283 ALA A N 1
ATOM 2282 C CA . ALA A 1 283 ? 35.194 -5.953 -121.516 1.00 70.19 283 ALA A CA 1
ATOM 2283 C C . ALA A 1 283 ? 36.033 -5.734 -122.787 1.00 70.19 283 ALA A C 1
ATOM 2285 O O . ALA A 1 283 ? 35.665 -6.235 -123.844 1.00 70.19 283 ALA A O 1
ATOM 2286 N N . GLU A 1 284 ? 37.199 -5.091 -122.673 1.00 70.25 284 GLU A N 1
ATOM 2287 C CA . GLU A 1 284 ? 38.141 -4.910 -123.788 1.00 70.25 284 GLU A CA 1
ATOM 2288 C C . GLU A 1 284 ? 38.742 -6.247 -124.266 1.00 70.25 284 GLU A C 1
ATOM 2290 O O . GLU A 1 284 ? 38.913 -6.458 -125.469 1.00 70.25 284 GLU A O 1
ATOM 2295 N N . GLN A 1 285 ? 39.016 -7.196 -123.361 1.00 64.38 285 GLN A N 1
ATOM 2296 C CA . GLN A 1 285 ? 39.415 -8.557 -123.742 1.00 64.38 285 GLN A CA 1
ATOM 2297 C C . GLN A 1 285 ? 38.271 -9.348 -124.384 1.00 64.38 285 GLN A C 1
ATOM 2299 O O . GLN A 1 285 ? 38.512 -10.058 -125.356 1.00 64.38 285 GLN A O 1
ATOM 2304 N N . ALA A 1 286 ? 37.037 -9.220 -123.893 1.00 67.12 286 ALA A N 1
ATOM 2305 C CA . ALA A 1 286 ? 35.872 -9.868 -124.491 1.00 67.12 286 ALA A CA 1
ATOM 2306 C C . ALA A 1 286 ? 35.571 -9.314 -125.893 1.00 67.12 286 ALA A C 1
ATOM 2308 O O . ALA A 1 286 ? 35.203 -10.075 -126.784 1.00 67.12 286 ALA A O 1
ATOM 2309 N N . GLU A 1 287 ? 35.777 -8.015 -126.117 1.00 70.50 287 GLU A N 1
ATOM 2310 C CA . GLU A 1 287 ? 35.618 -7.385 -127.429 1.00 70.50 287 GLU A CA 1
ATOM 2311 C C . GLU A 1 287 ? 36.732 -7.804 -128.402 1.00 70.50 287 GLU A C 1
ATOM 2313 O O . GLU A 1 287 ? 36.445 -8.130 -129.554 1.00 70.50 287 GLU A O 1
ATOM 2318 N N . LYS A 1 288 ? 37.984 -7.929 -127.933 1.00 69.38 288 LYS A N 1
ATOM 2319 C CA . LYS A 1 288 ? 39.077 -8.528 -128.722 1.00 69.38 288 LYS A CA 1
ATOM 2320 C C . LYS A 1 288 ? 38.830 -9.999 -129.055 1.00 69.38 288 LYS A C 1
ATOM 2322 O O . LYS A 1 288 ? 39.041 -10.390 -130.197 1.00 69.38 288 LYS A O 1
ATOM 2327 N N . LEU A 1 289 ? 38.347 -10.799 -128.102 1.00 61.03 289 LEU A N 1
ATOM 2328 C CA . LEU A 1 289 ? 38.040 -12.214 -128.327 1.00 61.03 289 LEU A CA 1
ATOM 2329 C C . LEU A 1 289 ? 36.861 -12.382 -129.297 1.00 61.03 289 LEU A C 1
ATOM 2331 O O . LEU A 1 289 ? 36.878 -13.279 -130.133 1.00 61.03 289 LEU A O 1
ATOM 2335 N N . LYS A 1 290 ? 35.860 -11.495 -129.232 1.00 70.75 290 LYS A N 1
ATOM 2336 C CA . LYS A 1 290 ? 34.736 -11.472 -130.175 1.00 70.75 290 LYS A CA 1
ATOM 2337 C C . LYS A 1 290 ? 35.181 -11.043 -131.577 1.00 70.75 290 LYS A C 1
ATOM 2339 O O . LYS A 1 290 ? 34.789 -11.680 -132.545 1.00 70.75 290 LYS A O 1
ATOM 2344 N N . ALA A 1 291 ? 36.064 -10.049 -131.692 1.00 70.69 291 ALA A N 1
ATOM 2345 C CA . ALA A 1 291 ? 36.661 -9.660 -132.971 1.00 70.69 291 ALA A CA 1
ATOM 2346 C C . ALA A 1 291 ? 37.553 -10.770 -133.567 1.00 70.69 291 ALA A C 1
ATOM 2348 O O . ALA A 1 291 ? 37.563 -10.967 -134.781 1.00 70.69 291 ALA A O 1
ATOM 2349 N N . GLU A 1 292 ? 38.260 -11.535 -132.729 1.00 62.91 292 GLU A N 1
ATOM 2350 C CA . GLU A 1 292 ? 39.040 -12.705 -133.148 1.00 62.91 292 GLU A CA 1
ATOM 2351 C C . GLU A 1 292 ? 38.136 -13.878 -133.566 1.00 62.91 292 GLU A C 1
ATOM 2353 O O . GLU A 1 292 ? 38.408 -14.526 -134.574 1.00 62.91 292 GLU A O 1
ATOM 2358 N N . GLN A 1 293 ? 37.028 -14.121 -132.857 1.00 63.28 293 GLN A N 1
ATOM 2359 C CA . GLN A 1 293 ? 36.034 -15.139 -133.214 1.00 63.28 293 GLN A CA 1
ATOM 2360 C C . GLN A 1 293 ? 35.254 -14.784 -134.488 1.00 63.28 293 GLN A C 1
ATOM 2362 O O . GLN A 1 293 ? 35.046 -15.667 -135.315 1.00 63.28 293 GLN A O 1
ATOM 2367 N N . ASP A 1 294 ? 34.908 -13.513 -134.712 1.00 67.94 294 ASP A N 1
ATOM 2368 C CA . ASP A 1 294 ? 34.267 -13.050 -135.951 1.00 67.94 294 ASP A CA 1
ATOM 2369 C C . ASP A 1 294 ? 35.242 -13.089 -137.147 1.00 67.94 294 ASP A C 1
ATOM 2371 O O . ASP A 1 294 ? 34.842 -13.398 -138.274 1.00 67.94 294 ASP A O 1
ATOM 2375 N N . ALA A 1 295 ? 36.542 -12.857 -136.916 1.00 67.50 295 ALA A N 1
ATOM 2376 C CA . ALA A 1 295 ? 37.582 -13.061 -137.925 1.00 67.50 295 ALA A CA 1
ATOM 2377 C C . ALA A 1 295 ? 37.795 -14.553 -138.239 1.00 67.50 295 ALA A C 1
ATOM 2379 O O . ALA A 1 295 ? 37.911 -14.917 -139.410 1.00 67.50 295 ALA A O 1
ATOM 2380 N N . LYS A 1 296 ? 37.775 -15.430 -137.225 1.00 62.47 296 LYS A N 1
ATOM 2381 C CA . LYS A 1 296 ? 37.869 -16.887 -137.406 1.00 62.47 296 LYS A CA 1
ATOM 2382 C C . LYS A 1 296 ? 36.634 -17.466 -138.094 1.00 62.47 296 LYS A C 1
ATOM 2384 O O . LYS A 1 296 ? 36.793 -18.281 -138.991 1.00 62.47 296 LYS A O 1
ATOM 2389 N N . ALA A 1 297 ? 35.433 -16.997 -137.758 1.00 66.44 297 ALA A N 1
ATOM 2390 C CA . ALA A 1 297 ? 34.187 -17.419 -138.397 1.00 66.44 297 ALA A CA 1
ATOM 2391 C C . ALA A 1 297 ? 34.109 -16.980 -139.870 1.00 66.44 297 ALA A C 1
ATOM 2393 O O . ALA A 1 297 ? 33.632 -17.743 -140.709 1.00 66.44 297 ALA A O 1
ATOM 2394 N N . LYS A 1 298 ? 34.638 -15.797 -140.224 1.00 68.44 298 LYS A N 1
ATOM 2395 C CA . LYS A 1 298 ? 34.799 -15.394 -141.635 1.00 68.44 298 LYS A CA 1
ATOM 2396 C C . LYS A 1 298 ? 35.812 -16.264 -142.380 1.00 68.44 298 LYS A C 1
ATOM 2398 O O . LYS A 1 298 ? 35.544 -16.649 -143.513 1.00 68.44 298 LYS A O 1
ATOM 2403 N N . LEU A 1 299 ? 36.930 -16.609 -141.743 1.00 59.47 299 LEU A N 1
ATOM 2404 C CA . LEU A 1 299 ? 37.962 -17.457 -142.345 1.00 59.47 299 LEU A CA 1
ATOM 2405 C C . LEU A 1 299 ? 37.497 -18.917 -142.494 1.00 59.47 299 LEU A C 1
ATOM 2407 O O . LEU A 1 299 ? 37.828 -19.574 -143.474 1.00 59.47 299 LEU A O 1
ATOM 2411 N N . GLU A 1 300 ? 36.692 -19.417 -141.556 1.00 57.41 300 GLU A N 1
ATOM 2412 C CA . GLU A 1 300 ? 36.127 -20.770 -141.569 1.00 57.41 300 GLU A CA 1
ATOM 2413 C C . GLU A 1 300 ? 34.946 -20.893 -142.547 1.00 57.41 300 GLU A C 1
ATOM 2415 O O . GLU A 1 300 ? 34.834 -21.908 -143.231 1.00 57.41 300 GLU A O 1
ATOM 2420 N N . ALA A 1 301 ? 34.147 -19.835 -142.738 1.00 63.31 301 ALA A N 1
ATOM 2421 C CA . ALA A 1 301 ? 33.149 -19.764 -143.810 1.00 63.31 301 ALA A CA 1
ATOM 2422 C C . ALA A 1 301 ? 33.789 -19.701 -145.215 1.00 63.31 301 ALA A C 1
ATOM 2424 O O . ALA A 1 301 ? 33.275 -20.308 -146.156 1.00 63.31 301 ALA A O 1
ATOM 2425 N N . GLU A 1 302 ? 34.938 -19.034 -145.363 1.00 61.03 302 GLU A N 1
ATOM 2426 C CA . GLU A 1 302 ? 35.714 -19.010 -146.612 1.00 61.03 302 GLU A CA 1
ATOM 2427 C C . GLU A 1 302 ? 36.414 -20.359 -146.885 1.00 61.03 302 GLU A C 1
ATOM 2429 O O . GLU A 1 302 ? 36.476 -20.819 -148.029 1.00 61.03 302 GLU A O 1
ATOM 2434 N N . LEU A 1 303 ? 36.865 -21.058 -145.836 1.00 57.47 303 LEU A N 1
ATOM 2435 C CA . LEU A 1 303 ? 37.440 -22.403 -145.943 1.00 57.47 303 LEU A CA 1
ATOM 2436 C C . LEU A 1 303 ? 36.374 -23.474 -146.235 1.00 57.47 303 LEU A C 1
ATOM 2438 O O . LEU A 1 303 ? 36.646 -24.416 -146.979 1.00 57.47 303 LEU A O 1
ATOM 2442 N N . GLN A 1 304 ? 35.160 -23.322 -145.700 1.00 58.31 304 GLN A N 1
ATOM 2443 C CA . GLN A 1 304 ? 34.035 -24.223 -145.955 1.00 58.31 304 GLN A CA 1
ATOM 2444 C C . GLN A 1 304 ? 33.468 -24.035 -147.374 1.00 58.31 304 GLN A C 1
ATOM 2446 O O . GLN A 1 304 ? 33.197 -25.023 -148.049 1.00 58.31 304 GLN A O 1
ATOM 2451 N N . ALA A 1 305 ? 33.440 -22.806 -147.905 1.00 64.62 305 ALA A N 1
ATOM 2452 C CA . ALA A 1 305 ? 33.108 -22.550 -149.311 1.00 64.62 305 ALA A CA 1
ATOM 2453 C C . ALA A 1 305 ? 34.155 -23.117 -150.300 1.00 64.62 305 ALA A C 1
ATOM 2455 O O . ALA A 1 305 ? 33.797 -23.523 -151.407 1.00 64.62 305 ALA A O 1
ATOM 2456 N N . LYS A 1 306 ? 35.437 -23.208 -149.905 1.00 61.38 306 LYS A N 1
ATOM 2457 C CA . LYS A 1 306 ? 36.473 -23.923 -150.677 1.00 61.38 306 LYS A CA 1
ATOM 2458 C C . LYS A 1 306 ? 36.345 -25.447 -150.577 1.00 61.38 306 LYS A C 1
ATOM 2460 O O . LYS A 1 306 ? 36.493 -26.125 -151.590 1.00 61.38 306 LYS A O 1
ATOM 2465 N N . LYS A 1 307 ? 36.020 -25.985 -149.398 1.00 56.00 307 LYS A N 1
ATOM 2466 C CA . LYS A 1 307 ? 35.815 -27.429 -149.192 1.00 56.00 307 LYS A CA 1
ATOM 2467 C C . LYS A 1 307 ? 34.550 -27.952 -149.878 1.00 56.00 307 LYS A C 1
ATOM 2469 O O . LYS A 1 307 ? 34.588 -29.034 -150.452 1.00 56.00 307 LYS A O 1
ATOM 2474 N N . ASP A 1 308 ? 33.473 -27.173 -149.939 1.00 53.84 308 ASP A N 1
ATOM 2475 C CA . ASP A 1 308 ? 32.236 -27.578 -150.624 1.00 53.84 308 ASP A CA 1
ATOM 2476 C C . ASP A 1 308 ? 32.340 -27.500 -152.168 1.00 53.84 308 ASP A C 1
ATOM 2478 O O . ASP A 1 308 ? 31.575 -28.158 -152.879 1.00 53.84 308 ASP A O 1
ATOM 2482 N N . ALA A 1 309 ? 33.339 -26.785 -152.705 1.00 57.69 309 ALA A N 1
ATOM 2483 C CA . ALA A 1 309 ? 33.718 -26.830 -154.123 1.00 57.69 309 ALA A CA 1
ATOM 2484 C C . ALA A 1 309 ? 34.641 -28.025 -154.463 1.00 57.69 309 ALA A C 1
ATOM 2486 O O . ALA A 1 309 ? 34.555 -28.571 -155.562 1.00 57.69 309 ALA A O 1
ATOM 2487 N N . GLU A 1 310 ? 35.468 -28.479 -153.517 1.00 53.88 310 GLU A N 1
ATOM 2488 C CA . GLU A 1 310 ? 36.367 -29.638 -153.666 1.00 53.88 310 GLU A CA 1
ATOM 2489 C C . GLU A 1 310 ? 35.616 -30.977 -153.481 1.00 53.88 310 GLU A C 1
ATOM 2491 O O . GLU A 1 310 ? 35.778 -31.910 -154.267 1.00 53.88 310 GLU A O 1
ATOM 2496 N N . VAL A 1 311 ? 34.655 -31.033 -152.549 1.00 57.12 311 VAL A N 1
ATOM 2497 C CA . VAL A 1 311 ? 33.786 -32.202 -152.298 1.00 57.12 311 VAL A CA 1
ATOM 2498 C C . VAL A 1 311 ? 32.817 -32.487 -153.460 1.00 57.12 311 VAL A C 1
ATOM 2500 O O . VAL A 1 311 ? 32.373 -33.625 -153.633 1.00 57.12 311 VAL A O 1
ATOM 2503 N N . LYS A 1 312 ? 32.514 -31.496 -154.311 1.00 60.34 312 LYS A N 1
ATOM 2504 C CA . LYS A 1 312 ? 31.723 -31.693 -155.540 1.00 60.34 312 LYS A CA 1
ATOM 2505 C C . LYS A 1 312 ? 32.551 -32.279 -156.696 1.00 60.34 312 LYS A C 1
ATOM 2507 O O . LYS A 1 312 ? 31.989 -33.009 -157.502 1.00 60.34 312 LYS A O 1
ATOM 2512 N N . ALA A 1 313 ? 33.864 -32.039 -156.731 1.00 57.22 313 ALA A N 1
ATOM 2513 C CA . ALA A 1 313 ? 34.783 -32.643 -157.703 1.00 57.22 313 ALA A CA 1
ATOM 2514 C C . ALA A 1 313 ? 35.264 -34.046 -157.271 1.00 57.22 313 ALA A C 1
ATOM 2516 O O . ALA A 1 313 ? 35.505 -34.914 -158.108 1.00 57.22 313 ALA A O 1
ATOM 2517 N N . GLU A 1 314 ? 35.343 -34.319 -155.965 1.00 51.91 314 GLU A N 1
ATOM 2518 C CA . GLU A 1 314 ? 35.761 -35.629 -155.445 1.00 51.91 314 GLU A CA 1
ATOM 2519 C C . GLU A 1 314 ? 34.623 -36.671 -155.438 1.00 51.91 314 GLU A C 1
ATOM 2521 O O . GLU A 1 314 ? 34.872 -37.862 -155.632 1.00 51.91 314 GLU A O 1
ATOM 2526 N N . LYS A 1 315 ? 33.353 -36.245 -155.343 1.00 56.91 315 LYS A N 1
ATOM 2527 C CA . LYS A 1 315 ? 32.179 -37.135 -155.480 1.00 56.91 315 LYS A CA 1
ATOM 2528 C C . LYS A 1 315 ? 31.987 -37.723 -156.885 1.00 56.91 315 LYS A C 1
ATOM 2530 O O . LYS A 1 315 ? 31.402 -38.797 -156.987 1.00 56.91 315 LYS A O 1
ATOM 2535 N N . GLU A 1 316 ? 32.495 -37.081 -157.939 1.00 58.38 316 GLU A N 1
ATOM 2536 C CA . GLU A 1 316 ? 32.523 -37.654 -159.298 1.00 58.38 316 GLU A CA 1
ATOM 2537 C C . GLU A 1 316 ? 33.690 -38.641 -159.493 1.00 58.38 316 GLU A C 1
ATOM 2539 O O . GLU A 1 316 ? 33.558 -39.597 -160.250 1.00 58.38 316 GLU A O 1
ATOM 2544 N N . ARG A 1 317 ? 34.793 -38.506 -158.740 1.00 57.44 317 ARG A N 1
ATOM 2545 C CA . ARG A 1 317 ? 35.926 -39.453 -158.780 1.00 57.44 317 ARG A CA 1
ATOM 2546 C C . ARG A 1 317 ? 35.683 -40.718 -157.941 1.00 57.44 317 ARG A C 1
ATOM 2548 O O . ARG A 1 317 ? 36.134 -41.799 -158.304 1.00 57.44 317 ARG A O 1
ATOM 2555 N N . LEU A 1 318 ? 34.935 -40.601 -156.840 1.00 54.81 318 LEU A N 1
ATOM 2556 C CA . LEU A 1 318 ? 34.644 -41.707 -155.914 1.00 54.81 318 LEU A CA 1
ATOM 2557 C C . LEU A 1 318 ? 33.531 -42.664 -156.402 1.00 54.81 318 LEU A C 1
ATOM 2559 O O . LEU A 1 318 ? 33.353 -43.740 -155.827 1.00 54.81 318 LEU A O 1
ATOM 2563 N N . ALA A 1 319 ? 32.779 -42.292 -157.445 1.00 56.97 319 ALA A N 1
ATOM 2564 C CA . ALA A 1 319 ? 31.781 -43.154 -158.088 1.00 56.97 319 ALA A CA 1
ATOM 2565 C C . ALA A 1 319 ? 32.415 -44.186 -159.048 1.00 56.97 319 ALA A C 1
ATOM 2567 O O . ALA A 1 319 ? 31.898 -45.294 -159.170 1.00 56.97 319 ALA A O 1
ATOM 2568 N N . GLU A 1 320 ? 33.568 -43.872 -159.648 1.00 59.38 320 GLU A N 1
ATOM 2569 C CA . GLU A 1 320 ? 34.328 -44.797 -160.507 1.00 59.38 320 GLU A CA 1
ATOM 2570 C C . GLU A 1 320 ? 35.134 -45.818 -159.670 1.00 59.38 320 GLU A C 1
ATOM 2572 O O . GLU A 1 320 ? 35.266 -46.982 -160.041 1.00 59.38 320 GLU A O 1
ATOM 2577 N N . GLU A 1 321 ? 35.609 -45.427 -158.480 1.00 52.84 321 GLU A N 1
ATOM 2578 C CA . GLU A 1 321 ? 36.402 -46.302 -157.599 1.00 52.84 321 GLU A CA 1
ATOM 2579 C C . GLU A 1 321 ? 35.541 -47.314 -156.814 1.00 52.84 321 GLU A C 1
ATOM 2581 O O . GLU A 1 321 ? 35.965 -48.444 -156.561 1.00 52.84 321 GLU A O 1
ATOM 2586 N N . LYS A 1 322 ? 34.287 -46.969 -156.484 1.00 56.88 322 LYS A N 1
ATOM 2587 C CA . LYS A 1 322 ? 33.342 -47.904 -155.845 1.00 56.88 322 LYS A CA 1
ATOM 2588 C C . LYS A 1 322 ? 32.971 -49.103 -156.727 1.00 56.88 322 LYS A C 1
ATOM 2590 O O . LYS A 1 322 ? 32.698 -50.163 -156.175 1.00 56.88 322 LYS A O 1
ATOM 2595 N N . ARG A 1 323 ? 33.064 -48.992 -158.059 1.00 57.41 323 ARG A N 1
ATOM 2596 C CA . ARG A 1 323 ? 32.844 -50.121 -158.984 1.00 57.41 323 ARG A CA 1
ATOM 2597 C C . ARG A 1 323 ? 33.968 -51.167 -158.929 1.00 57.41 323 ARG A C 1
ATOM 2599 O O . ARG A 1 323 ? 33.723 -52.333 -159.196 1.00 57.41 323 ARG A O 1
ATOM 2606 N N . LEU A 1 324 ? 35.182 -50.769 -158.537 1.00 58.28 324 LEU A N 1
ATOM 2607 C CA . LEU A 1 324 ? 36.338 -51.668 -158.381 1.00 58.28 324 LEU A CA 1
ATOM 2608 C C . LEU A 1 324 ? 36.411 -52.313 -156.985 1.00 58.28 324 LEU A C 1
ATOM 2610 O O . LEU A 1 324 ? 37.072 -53.333 -156.805 1.00 58.28 324 LEU A O 1
ATOM 2614 N N . LYS A 1 325 ? 35.709 -51.752 -155.990 1.00 55.50 325 LYS A N 1
ATOM 2615 C CA . LYS A 1 325 ? 35.619 -52.309 -154.628 1.00 55.50 325 LYS A CA 1
ATOM 2616 C C . LYS A 1 325 ? 34.547 -53.396 -154.471 1.00 55.50 325 LYS A C 1
ATOM 2618 O O . LYS A 1 325 ? 34.680 -54.229 -153.582 1.00 55.50 325 LYS A O 1
ATOM 2623 N N . GLU A 1 326 ? 33.536 -53.439 -155.337 1.00 53.47 326 GLU A N 1
ATOM 2624 C CA . GLU A 1 326 ? 32.461 -54.447 -155.277 1.00 53.47 326 GLU A CA 1
ATOM 2625 C C . GLU A 1 326 ? 32.869 -55.820 -155.863 1.00 53.47 326 GLU A C 1
ATOM 2627 O O . GLU A 1 326 ? 32.347 -56.842 -155.423 1.00 53.47 326 GLU A O 1
ATOM 2632 N N . GLU A 1 327 ? 33.872 -55.891 -156.749 1.00 51.97 327 GLU A N 1
ATOM 2633 C CA . GLU A 1 327 ? 34.425 -57.163 -157.269 1.00 51.97 327 GLU A CA 1
ATOM 2634 C C . GLU A 1 327 ? 35.428 -57.843 -156.313 1.00 51.97 327 GLU A C 1
ATOM 2636 O O . GLU A 1 327 ? 35.580 -59.064 -156.340 1.00 51.97 327 GLU A O 1
ATOM 2641 N N . ALA A 1 328 ? 36.079 -57.092 -155.417 1.00 53.72 328 ALA A N 1
ATOM 2642 C CA . ALA A 1 328 ? 37.069 -57.639 -154.481 1.00 53.72 328 ALA A CA 1
ATOM 2643 C C . ALA A 1 328 ? 36.452 -58.187 -153.174 1.00 53.72 328 ALA A C 1
ATOM 2645 O O . ALA A 1 328 ? 37.019 -59.082 -152.547 1.00 53.72 328 ALA A O 1
ATOM 2646 N N . GLU A 1 329 ? 35.279 -57.693 -152.757 1.00 53.84 329 GLU A N 1
ATOM 2647 C CA . GLU A 1 329 ? 34.635 -58.091 -151.492 1.00 53.84 329 GLU A CA 1
ATOM 2648 C C . GLU A 1 329 ? 33.783 -59.378 -151.605 1.00 53.84 329 GLU A C 1
ATOM 2650 O O . GLU A 1 329 ? 33.469 -60.011 -150.594 1.00 53.84 329 GLU A O 1
ATOM 2655 N N . ALA A 1 330 ? 33.469 -59.838 -152.823 1.00 55.47 330 ALA A N 1
ATOM 2656 C CA . ALA A 1 330 ? 32.748 -61.095 -153.062 1.00 55.47 330 ALA A CA 1
ATOM 2657 C C . ALA A 1 330 ? 33.639 -62.357 -152.960 1.00 55.47 330 ALA A C 1
ATOM 2659 O O . ALA A 1 330 ? 33.136 -63.442 -152.670 1.00 55.47 330 ALA A O 1
ATOM 2660 N N . LEU A 1 331 ? 34.963 -62.228 -153.129 1.00 52.84 331 LEU A N 1
ATOM 2661 C CA . LEU A 1 331 ? 35.909 -63.358 -153.173 1.00 52.84 331 LEU A CA 1
ATOM 2662 C C . LEU A 1 331 ? 36.457 -63.768 -151.788 1.00 52.84 331 LEU A C 1
ATOM 2664 O O . LEU A 1 331 ? 36.919 -64.891 -151.607 1.00 52.84 331 LEU A O 1
ATOM 2668 N N . ALA A 1 332 ? 36.360 -62.896 -150.779 1.00 53.69 332 ALA A N 1
ATOM 2669 C CA . ALA A 1 332 ? 36.863 -63.161 -149.423 1.00 53.69 332 ALA A CA 1
ATOM 2670 C C . ALA A 1 332 ? 35.885 -63.949 -148.521 1.00 53.69 332 ALA A C 1
ATOM 2672 O O . ALA A 1 332 ? 36.231 -64.286 -147.390 1.00 53.69 332 ALA A O 1
ATOM 2673 N N . LYS A 1 333 ? 34.661 -64.240 -148.993 1.00 56.91 333 LYS A N 1
ATOM 2674 C CA . LYS A 1 333 ? 33.596 -64.904 -148.207 1.00 56.91 333 LYS A CA 1
ATOM 2675 C C . LYS A 1 333 ? 33.218 -66.314 -148.702 1.00 56.91 333 LYS A C 1
ATOM 2677 O O . LYS A 1 333 ? 32.279 -66.897 -148.167 1.00 56.91 333 LYS A O 1
ATOM 2682 N N . ALA A 1 334 ? 33.937 -66.876 -149.678 1.00 52.81 334 ALA A N 1
ATOM 2683 C CA . ALA A 1 334 ? 33.699 -68.229 -150.199 1.00 52.81 334 ALA A CA 1
ATOM 2684 C C . ALA A 1 334 ? 34.482 -69.317 -149.416 1.00 52.81 334 ALA A C 1
ATOM 2686 O O . ALA A 1 334 ? 35.558 -69.012 -148.891 1.00 52.81 334 ALA A O 1
ATOM 2687 N N . PRO A 1 335 ? 33.983 -70.570 -149.321 1.00 67.44 335 PRO A N 1
ATOM 2688 C CA . PRO A 1 335 ? 34.648 -71.683 -148.628 1.00 67.44 335 PRO A CA 1
ATOM 2689 C C . PRO A 1 335 ? 36.082 -71.955 -149.121 1.00 67.44 335 PRO A C 1
ATOM 2691 O O . PRO A 1 335 ? 36.382 -71.800 -150.300 1.00 67.44 335 PRO A O 1
ATOM 2694 N N . ILE A 1 336 ? 36.968 -72.425 -148.230 1.00 70.38 336 ILE A N 1
ATOM 2695 C CA . ILE A 1 336 ? 38.409 -72.655 -148.502 1.00 70.38 336 ILE A CA 1
ATOM 2696 C C . ILE A 1 336 ? 38.676 -73.536 -149.735 1.00 70.38 336 ILE A C 1
ATOM 2698 O O . ILE A 1 336 ? 39.638 -73.295 -150.461 1.00 70.38 336 ILE A O 1
ATOM 2702 N N . LYS A 1 337 ? 37.799 -74.504 -150.021 1.00 72.81 337 LYS A N 1
ATOM 2703 C CA . LYS A 1 337 ? 37.886 -75.352 -151.218 1.00 72.81 337 LYS A CA 1
ATOM 2704 C C . LYS A 1 337 ? 37.755 -74.541 -152.517 1.00 72.81 337 LYS A C 1
ATOM 2706 O O . LYS A 1 337 ? 38.518 -74.755 -153.455 1.00 72.81 337 LYS A O 1
ATOM 2711 N N . ASP A 1 338 ? 36.868 -73.547 -152.540 1.00 67.31 338 ASP A N 1
ATOM 2712 C CA . ASP A 1 338 ? 36.684 -72.650 -153.686 1.00 67.31 338 ASP A CA 1
ATOM 2713 C C . ASP A 1 338 ? 37.837 -71.647 -153.809 1.00 67.31 338 ASP A C 1
ATOM 2715 O O . ASP A 1 338 ? 38.282 -71.350 -154.916 1.00 67.31 338 ASP A O 1
ATOM 2719 N N . GLN A 1 339 ? 38.389 -71.185 -152.681 1.00 64.25 339 GLN A N 1
ATOM 2720 C CA . GLN A 1 339 ? 39.573 -70.318 -152.673 1.00 64.25 339 GLN A CA 1
ATOM 2721 C C . GLN A 1 339 ? 40.794 -71.023 -153.279 1.00 64.25 339 GLN A C 1
ATOM 2723 O O . GLN A 1 339 ? 41.511 -70.429 -154.085 1.00 64.25 339 GLN A O 1
ATOM 2728 N N . LEU A 1 340 ? 41.008 -72.299 -152.941 1.00 73.56 340 LEU A N 1
ATOM 2729 C CA . LEU A 1 340 ? 42.104 -73.090 -153.501 1.00 73.56 340 LEU A CA 1
ATOM 2730 C C . LEU A 1 340 ? 41.876 -73.419 -154.983 1.00 73.56 340 LEU A C 1
ATOM 2732 O O . LEU A 1 340 ? 42.826 -73.352 -155.764 1.00 73.56 340 LEU A O 1
ATOM 2736 N N . ASN A 1 341 ? 40.632 -73.686 -155.398 1.00 78.31 341 ASN A N 1
ATOM 2737 C CA . ASN A 1 341 ? 40.300 -73.885 -156.812 1.00 78.31 341 ASN A CA 1
ATOM 2738 C C . ASN A 1 341 ? 40.575 -72.627 -157.649 1.00 78.31 341 ASN A C 1
ATOM 2740 O O . ASN A 1 341 ? 41.211 -72.713 -158.700 1.00 78.31 341 ASN A O 1
ATOM 2744 N N . VAL A 1 342 ? 40.152 -71.452 -157.171 1.00 75.50 342 VAL A N 1
ATOM 2745 C CA . VAL A 1 342 ? 40.420 -70.162 -157.832 1.00 75.50 342 VAL A CA 1
ATOM 2746 C C . VAL A 1 342 ? 41.922 -69.872 -157.873 1.00 75.50 342 VAL A C 1
ATOM 2748 O O . VAL A 1 342 ? 42.438 -69.416 -158.893 1.00 75.50 342 VAL A O 1
ATOM 2751 N N . TRP A 1 343 ? 42.649 -70.193 -156.802 1.00 77.94 343 TRP A N 1
ATOM 2752 C CA . TRP A 1 343 ? 44.094 -70.000 -156.741 1.00 77.94 343 TRP A CA 1
ATOM 2753 C C . TRP A 1 343 ? 44.853 -70.879 -157.744 1.00 77.94 343 TRP A C 1
ATOM 2755 O O . TRP A 1 343 ? 45.656 -70.355 -158.516 1.00 77.94 343 TRP A O 1
ATOM 2765 N N . VAL A 1 344 ? 44.557 -72.181 -157.823 1.00 78.56 344 VAL A N 1
ATOM 2766 C CA . VAL A 1 344 ? 45.190 -73.076 -158.811 1.00 78.56 344 VAL A CA 1
ATOM 2767 C C . VAL A 1 344 ? 44.782 -72.702 -160.239 1.00 78.56 344 VAL A C 1
ATOM 2769 O O . VAL A 1 344 ? 45.613 -72.756 -161.149 1.00 78.56 344 VAL A O 1
ATOM 2772 N N . ALA A 1 345 ? 43.538 -72.261 -160.455 1.00 75.25 345 ALA A N 1
ATOM 2773 C CA . ALA A 1 345 ? 43.084 -71.783 -161.759 1.00 75.25 345 ALA A CA 1
ATOM 2774 C C . ALA A 1 345 ? 43.863 -70.543 -162.232 1.00 75.25 345 ALA A C 1
ATOM 2776 O O . ALA A 1 345 ? 44.214 -70.493 -163.412 1.00 75.25 345 ALA A O 1
ATOM 2777 N N . SER A 1 346 ? 44.191 -69.619 -161.314 1.00 74.56 346 SER A N 1
ATOM 2778 C CA . SER A 1 346 ? 44.906 -68.358 -161.586 1.00 74.56 346 SER A CA 1
ATOM 2779 C C . SER A 1 346 ? 46.337 -68.526 -162.106 1.00 74.56 346 SER A C 1
ATOM 2781 O O . SER A 1 346 ? 46.932 -67.572 -162.606 1.00 74.56 346 SER A O 1
ATOM 2783 N N . PHE A 1 347 ? 46.911 -69.728 -162.011 1.00 80.81 347 PHE A N 1
ATOM 2784 C CA . PHE A 1 347 ? 48.216 -69.997 -162.594 1.00 80.81 347 PHE A CA 1
ATOM 2785 C C . PHE A 1 347 ? 48.108 -70.040 -164.118 1.00 80.81 347 PHE A C 1
ATOM 2787 O O . PHE A 1 347 ? 47.620 -71.012 -164.704 1.00 80.81 347 PHE A O 1
ATOM 2794 N N . GLU A 1 348 ? 48.624 -68.993 -164.751 1.00 74.69 348 GLU A N 1
ATOM 2795 C CA . GLU A 1 348 ? 48.852 -68.907 -166.187 1.00 74.69 348 GLU A CA 1
ATOM 2796 C C . GLU A 1 348 ? 50.355 -68.876 -166.464 1.00 74.69 348 GLU A C 1
ATOM 2798 O O . GLU A 1 348 ? 51.125 -68.182 -165.794 1.00 74.69 348 GLU A O 1
ATOM 2803 N N . LEU A 1 349 ? 50.789 -69.640 -167.466 1.00 72.38 349 LEU A N 1
ATOM 2804 C CA . LEU A 1 349 ? 52.130 -69.479 -168.008 1.00 72.38 349 LEU A CA 1
ATOM 2805 C C . LEU A 1 349 ? 52.138 -68.259 -168.939 1.00 72.38 349 LEU A C 1
ATOM 2807 O O . LEU A 1 349 ? 51.272 -68.170 -169.811 1.00 72.38 349 LEU A O 1
ATOM 2811 N N . PRO A 1 350 ? 53.127 -67.356 -168.823 1.00 71.44 350 PRO A N 1
ATOM 2812 C CA . PRO A 1 350 ? 53.293 -66.261 -169.765 1.00 71.44 350 PRO A CA 1
ATOM 2813 C C . PRO A 1 350 ? 53.397 -66.801 -171.190 1.00 71.44 350 PRO A C 1
ATOM 2815 O O . PRO A 1 350 ? 54.161 -67.732 -171.465 1.00 71.44 350 PRO A O 1
ATOM 2818 N N . SER A 1 351 ? 52.633 -66.210 -172.102 1.00 60.09 351 SER A N 1
ATOM 2819 C CA . SER A 1 351 ? 52.587 -66.575 -173.513 1.00 60.09 351 SER A CA 1
ATOM 2820 C C . SER A 1 351 ? 53.901 -66.203 -174.212 1.00 60.09 351 SER A C 1
ATOM 2822 O O . SER A 1 351 ? 54.030 -65.166 -174.854 1.00 60.09 351 SER A O 1
ATOM 2824 N N . ALA A 1 352 ? 54.908 -67.070 -174.088 1.00 60.47 352 ALA A N 1
ATOM 2825 C CA . AL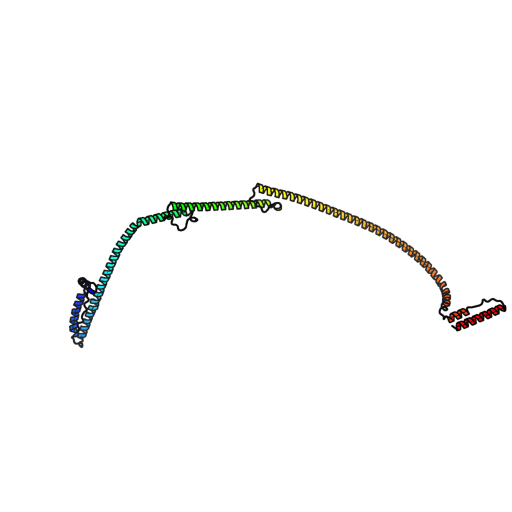A A 1 352 ? 56.114 -67.024 -174.905 1.00 60.47 352 ALA A CA 1
ATOM 2826 C C . ALA A 1 352 ? 55.847 -67.739 -176.238 1.00 60.47 352 ALA A C 1
ATOM 2828 O O . ALA A 1 352 ? 55.580 -68.942 -176.276 1.00 60.47 352 ALA A O 1
ATOM 2829 N N . ASN A 1 353 ? 55.915 -66.981 -177.330 1.00 58.78 353 ASN A N 1
ATOM 2830 C CA . ASN A 1 353 ? 55.596 -67.414 -178.691 1.00 58.78 353 ASN A CA 1
ATOM 2831 C C . ASN A 1 353 ? 56.769 -68.187 -179.338 1.00 58.78 353 ASN A C 1
ATOM 2833 O O . ASN A 1 353 ? 57.256 -67.819 -180.404 1.00 58.78 353 ASN A O 1
ATOM 2837 N N . ASN A 1 354 ? 57.268 -69.221 -178.650 1.00 60.91 354 ASN A N 1
ATOM 2838 C CA . ASN A 1 354 ? 58.418 -70.024 -179.074 1.00 60.91 354 ASN A CA 1
ATOM 2839 C C . ASN A 1 354 ? 57.954 -71.445 -179.440 1.00 60.91 354 ASN A C 1
ATOM 2841 O O . ASN A 1 354 ? 57.608 -72.226 -178.552 1.00 60.91 354 ASN A O 1
ATOM 2845 N N . GLU A 1 355 ? 57.972 -71.795 -180.728 1.00 61.44 355 GLU A N 1
ATOM 2846 C CA . GLU A 1 355 ? 57.704 -73.153 -181.229 1.00 61.44 355 GLU A CA 1
ATOM 2847 C C . GLU A 1 355 ? 58.925 -74.061 -180.965 1.00 61.44 355 GLU A C 1
ATOM 2849 O O . GLU A 1 355 ? 59.815 -74.212 -181.799 1.00 61.44 355 GLU A O 1
ATOM 2854 N N . ASN A 1 356 ? 59.024 -74.613 -179.750 1.00 75.25 356 ASN A N 1
ATOM 2855 C CA . ASN A 1 356 ? 60.095 -75.524 -179.336 1.00 75.25 356 ASN A CA 1
ATOM 2856 C C . ASN A 1 356 ? 59.503 -76.726 -178.583 1.00 75.25 356 ASN A C 1
ATOM 2858 O O . ASN A 1 356 ? 58.754 -76.533 -177.627 1.00 75.25 356 ASN A O 1
ATOM 2862 N N . GLU A 1 357 ? 59.909 -77.953 -178.930 1.00 75.25 357 GLU A N 1
ATOM 2863 C CA . GLU A 1 357 ? 59.445 -79.194 -178.274 1.00 75.25 357 GLU A CA 1
ATOM 2864 C C . GLU A 1 357 ? 59.595 -79.175 -176.739 1.00 75.25 357 GLU A C 1
ATOM 2866 O O . GLU A 1 357 ? 58.807 -79.781 -176.011 1.00 75.25 357 GLU A O 1
ATOM 2871 N N . LYS A 1 358 ? 60.596 -78.461 -176.201 1.00 76.50 358 LYS A N 1
ATOM 2872 C CA . LYS A 1 358 ? 60.777 -78.294 -174.750 1.00 76.50 358 LYS A CA 1
ATOM 2873 C C . LYS A 1 358 ? 59.751 -77.346 -174.131 1.00 76.50 358 LYS A C 1
ATOM 2875 O O . LYS A 1 358 ? 59.376 -77.565 -172.982 1.00 76.50 358 LYS A O 1
ATOM 2880 N N . ALA A 1 359 ? 59.285 -76.332 -174.859 1.00 72.75 359 ALA A N 1
ATOM 2881 C CA . ALA A 1 359 ? 58.218 -75.446 -174.396 1.00 72.75 359 ALA A CA 1
ATOM 2882 C C . ALA A 1 359 ? 56.885 -76.203 -174.298 1.00 72.75 359 ALA A C 1
ATOM 2884 O O . ALA A 1 359 ? 56.162 -76.037 -173.316 1.00 72.75 359 ALA A O 1
ATOM 2885 N N . ASP A 1 360 ? 56.610 -77.108 -175.241 1.00 73.44 360 ASP A N 1
ATOM 2886 C CA . ASP A 1 360 ? 55.431 -77.979 -175.190 1.00 73.44 360 ASP A CA 1
ATOM 2887 C C . ASP A 1 360 ? 55.521 -79.009 -174.059 1.00 73.44 360 ASP A C 1
ATOM 2889 O O . ASP A 1 360 ? 54.533 -79.245 -173.364 1.00 73.44 360 ASP A O 1
ATOM 2893 N N . LEU A 1 361 ? 56.716 -79.544 -173.775 1.00 80.75 361 LEU A N 1
ATOM 2894 C CA . LEU A 1 361 ? 56.941 -80.379 -172.589 1.00 80.75 361 LEU A CA 1
ATOM 2895 C C . LEU A 1 361 ? 56.697 -79.603 -171.280 1.00 80.75 361 LEU A C 1
ATOM 2897 O O . LEU A 1 361 ? 56.134 -80.161 -170.338 1.00 80.75 361 LEU A O 1
ATOM 2901 N N . ILE A 1 362 ? 57.100 -78.328 -171.204 1.00 78.69 362 ILE A N 1
ATOM 2902 C CA . ILE A 1 362 ? 56.865 -77.462 -170.034 1.00 78.69 362 ILE A CA 1
ATOM 2903 C C . ILE A 1 362 ? 55.372 -77.164 -169.873 1.00 78.69 362 ILE A C 1
ATOM 2905 O O . ILE A 1 362 ? 54.859 -77.305 -168.765 1.00 78.69 362 ILE A O 1
ATOM 2909 N N . LYS A 1 363 ? 54.655 -76.843 -170.960 1.00 80.00 363 LYS A N 1
ATOM 2910 C CA . LYS A 1 363 ? 53.191 -76.675 -170.944 1.00 80.00 363 LYS A CA 1
ATOM 2911 C C . LYS A 1 363 ? 52.493 -77.957 -170.492 1.00 80.00 363 LYS A C 1
ATOM 2913 O O . LYS A 1 363 ? 51.659 -77.916 -169.596 1.00 80.00 363 LYS A O 1
ATOM 2918 N N . ALA A 1 364 ? 52.889 -79.109 -171.035 1.00 79.62 364 ALA A N 1
ATOM 2919 C CA . ALA A 1 364 ? 52.324 -80.400 -170.655 1.00 79.62 364 ALA A CA 1
ATOM 2920 C C . ALA A 1 364 ? 52.567 -80.730 -169.172 1.00 79.62 364 ALA A C 1
ATOM 2922 O O . ALA A 1 364 ? 51.659 -81.205 -168.490 1.00 79.62 364 ALA A O 1
ATOM 2923 N N . LYS A 1 365 ? 53.769 -80.451 -168.643 1.00 83.50 365 LYS A N 1
ATOM 2924 C CA . LYS A 1 365 ? 54.067 -80.633 -167.213 1.00 83.50 365 LYS A CA 1
ATOM 2925 C C . LYS A 1 365 ? 53.333 -79.635 -166.316 1.00 83.50 365 LYS A C 1
ATOM 2927 O O . LYS A 1 365 ? 52.922 -80.015 -165.225 1.00 83.50 365 LYS A O 1
ATOM 2932 N N . PHE A 1 366 ? 53.153 -78.396 -166.761 1.00 85.12 366 PHE A N 1
ATOM 2933 C CA . PHE A 1 366 ? 52.398 -77.376 -166.036 1.00 85.12 366 PHE A CA 1
ATOM 2934 C C . PHE A 1 366 ? 50.910 -77.732 -165.939 1.00 85.12 366 PHE A C 1
ATOM 2936 O O . PHE A 1 366 ? 50.337 -77.691 -164.855 1.00 85.12 366 PHE A O 1
ATOM 2943 N N . GLU A 1 367 ? 50.310 -78.203 -167.032 1.00 80.75 367 GLU A N 1
ATOM 2944 C CA . GLU A 1 367 ? 48.937 -78.716 -167.023 1.00 80.75 367 GLU A CA 1
ATOM 2945 C C . GLU A 1 367 ? 48.800 -79.986 -166.168 1.00 80.75 367 GLU A C 1
ATOM 2947 O O . GLU A 1 367 ? 47.816 -80.151 -165.446 1.00 80.75 367 GLU A O 1
ATOM 2952 N N . ALA A 1 368 ? 49.806 -80.869 -166.176 1.00 81.38 368 ALA A N 1
ATOM 2953 C CA . ALA A 1 368 ? 49.838 -82.026 -165.280 1.00 81.38 368 ALA A CA 1
ATOM 2954 C C . ALA A 1 368 ? 49.903 -81.609 -163.798 1.00 81.38 368 ALA A C 1
ATOM 2956 O O . ALA A 1 368 ? 49.224 -82.211 -162.968 1.00 81.38 368 ALA A O 1
ATOM 2957 N N . PHE A 1 369 ? 50.661 -80.557 -163.472 1.00 85.25 369 PHE A N 1
ATOM 2958 C CA . PHE A 1 369 ? 50.695 -79.972 -162.132 1.00 85.25 369 PHE A CA 1
ATOM 2959 C C . PHE A 1 369 ? 49.347 -79.357 -161.738 1.00 85.25 369 PHE A C 1
ATOM 2961 O O . PHE A 1 369 ? 48.873 -79.640 -160.641 1.00 85.25 369 PHE A O 1
ATOM 2968 N N . LYS A 1 370 ? 48.688 -78.590 -162.622 1.00 84.31 370 LYS A N 1
ATOM 2969 C CA . LYS A 1 370 ? 47.346 -78.042 -162.344 1.00 84.31 370 LYS A CA 1
ATOM 2970 C C . LYS A 1 370 ? 46.341 -79.158 -162.063 1.00 84.31 370 LYS A C 1
ATOM 2972 O O . LYS A 1 370 ? 45.600 -79.074 -161.091 1.00 84.31 370 LYS A O 1
ATOM 2977 N N . ARG A 1 371 ? 46.354 -80.236 -162.855 1.00 81.62 371 ARG A N 1
ATOM 2978 C CA . ARG A 1 371 ? 45.490 -81.408 -162.621 1.00 81.62 371 ARG A CA 1
ATOM 2979 C C . ARG A 1 371 ? 45.769 -82.091 -161.287 1.00 81.62 371 ARG A C 1
ATOM 2981 O O . ARG A 1 371 ? 44.822 -82.441 -160.593 1.00 81.62 371 ARG A O 1
ATOM 2988 N N . TRP A 1 372 ? 47.041 -82.271 -160.931 1.00 86.38 372 TRP A N 1
ATOM 2989 C CA . TRP A 1 372 ? 47.414 -82.815 -159.625 1.00 86.38 372 TRP A CA 1
ATOM 2990 C C . TRP A 1 372 ? 46.933 -81.912 -158.482 1.00 86.38 372 TRP A C 1
ATOM 2992 O O . TRP A 1 372 ? 46.297 -82.394 -157.553 1.00 86.38 372 TRP A O 1
ATOM 3002 N N . ALA A 1 373 ? 47.155 -80.601 -158.580 1.00 80.31 373 ALA A N 1
ATOM 3003 C CA . ALA A 1 373 ? 46.742 -79.655 -157.551 1.00 80.31 373 ALA A CA 1
ATOM 3004 C C . ALA A 1 373 ? 45.212 -79.617 -157.377 1.00 80.31 373 ALA A C 1
ATOM 3006 O O . ALA A 1 373 ? 44.735 -79.605 -156.247 1.00 80.31 373 ALA A O 1
ATOM 3007 N N . PHE A 1 374 ? 44.437 -79.677 -158.468 1.00 81.69 374 PHE A N 1
ATOM 3008 C CA . PHE A 1 374 ? 42.976 -79.804 -158.393 1.00 81.69 374 PHE A CA 1
ATOM 3009 C C . PHE A 1 374 ? 42.525 -81.120 -157.746 1.00 81.69 374 PHE A C 1
ATOM 3011 O O . PHE A 1 374 ? 41.602 -81.103 -156.936 1.00 81.69 374 PHE A O 1
ATOM 3018 N N . ALA A 1 375 ? 43.180 -82.244 -158.054 1.00 80.00 375 ALA A N 1
ATOM 3019 C CA . ALA A 1 375 ? 42.871 -83.529 -157.422 1.00 80.00 375 ALA A CA 1
ATOM 3020 C C . ALA A 1 375 ? 43.109 -83.493 -155.901 1.00 80.00 375 ALA A C 1
ATOM 3022 O O . ALA A 1 375 ? 42.315 -84.034 -155.135 1.00 80.00 375 ALA A O 1
ATOM 3023 N N . GLU A 1 376 ? 44.145 -82.783 -155.459 1.00 80.62 376 GLU A N 1
ATOM 3024 C CA . GLU A 1 376 ? 44.445 -82.633 -154.034 1.00 80.62 376 GLU A CA 1
ATOM 3025 C C . GLU A 1 376 ? 43.466 -81.702 -153.311 1.00 80.62 376 GLU A C 1
ATOM 3027 O O . GLU A 1 376 ? 43.160 -81.910 -152.138 1.00 80.62 376 GLU A O 1
ATOM 3032 N N . ILE A 1 377 ? 42.919 -80.709 -154.017 1.00 78.25 377 ILE A N 1
ATOM 3033 C CA . ILE A 1 377 ? 41.844 -79.845 -153.510 1.00 78.25 377 ILE A CA 1
ATOM 3034 C C . ILE A 1 377 ? 40.516 -80.607 -153.424 1.00 78.25 377 ILE A C 1
ATOM 3036 O O . ILE A 1 377 ? 39.718 -80.341 -152.527 1.00 78.25 377 ILE A O 1
ATOM 3040 N N . GLU A 1 378 ? 40.259 -81.572 -154.313 1.00 73.31 378 GLU A N 1
ATOM 3041 C CA . GLU A 1 378 ? 39.083 -82.443 -154.193 1.00 73.31 378 GLU A CA 1
ATOM 3042 C C . GLU A 1 378 ? 39.134 -83.357 -152.964 1.00 73.31 378 GLU A C 1
ATOM 3044 O O . GLU A 1 378 ? 38.071 -83.667 -152.422 1.00 73.31 378 GLU A O 1
ATOM 3049 N N . LEU A 1 379 ? 40.337 -83.735 -152.520 1.00 70.94 379 LEU A N 1
ATOM 3050 C CA . LEU A 1 379 ? 40.583 -84.564 -151.334 1.00 70.94 379 LEU A CA 1
ATOM 3051 C C . LEU A 1 379 ? 40.467 -83.805 -149.996 1.00 70.94 379 LEU A C 1
ATOM 3053 O O . LEU A 1 379 ? 40.427 -84.456 -148.950 1.00 70.94 379 LEU A O 1
ATOM 3057 N N . MET A 1 380 ? 40.387 -82.467 -150.021 1.00 58.69 380 MET A N 1
ATOM 3058 C CA . MET A 1 380 ? 39.962 -81.631 -148.883 1.00 58.69 380 MET A CA 1
ATOM 3059 C C . MET A 1 380 ? 38.441 -81.496 -148.828 1.00 58.69 380 MET A C 1
ATOM 3061 O O . MET A 1 380 ? 37.911 -81.460 -147.696 1.00 58.69 380 MET A O 1
#

Organism: Chryseobacterium carnipullorum (NCBI:txid1124835)

Foldseek 3Di:
DDDPPPPDDDVVVVVDDPVVVVVLCPCVVVLVVQVVVLVVLVVVLVPDDPPDPVSVVSVVVSVVSVVCSVVVNVVVSVVVSVVVVVVVVVVVVVVVVVVVVVVVVVVVVVVCVVCVVVVVLVVQLVVQQVVLCVLCVVLVVQADPPDRPSPDDPVRSVVRSVRSVVVVVVVVVVVVVVVVVVVLVVQLQVQQVVLVVLCVVLVVQQDDPPDSNSPDDPVVSVVSSVRSVVVVVVVVVVVVVVVVVVVVVVVVVVVVVVVVVVVVVVVVVVVVVVVVVVVVVVVVVVVVVVVVVVVVVVVVVVVVVVVVVVVVVVVVVVVVVVVVVVVVVVLVPDDPLVVQLVVLVPDDDPDDPDPDPVVVVVVVVSVVVSVVSNVVSVVD

Sequence (380 aa):
MSTLEITTVNPSEYGIAENQASELVGNLPQIKAERAILEEQYAEIIKMDIEDPETAKKAKKLRLLFKDNRTKGINVWHSTTKEFFLKGGQFVDAIKRKEIAVNERIELNLENIEKHFENLEKERKAQLNAERISELEPFNAFVPMGLNFGDLSDDEYTKVLNGAKLQFEQQQAEEKKAEAERQRLAEIQNLHNNRKESLLPVWQFVENKDVNFGEMTDVEFSTVKENADSKKIQFDAEQVKIKAENERLAAEKAKADADKKALEEKAAKEKAESEKKLAKERAEQAEKLKAEQDAKAKLEAELQAKKDAEVKAEKERLAEEKRLKEEAEALAKAPIKDQLNVWVASFELPSANNENEKADLIKAKFEAFKRWAFAEIELM